Protein AF-0000000074491704 (afdb_homodimer)

Organism: Spizellomyces punctatus (strain DAOM BR117) (NCBI:txid645134)

Radius of gyration: 25.13 Å; Cα contacts (8 Å, |Δi|>4): 1339; chains: 2; bounding box: 65×68×72 Å

Foldseek 3Di:
DPPPDDCCVPVVVVCCQCPNDPVRNVVVVVVVCVVCVVVVVVVVVVVVVVVVCVVVVVVVVQLVLFDFDPAQQAAEEEEEPLAFFLNVVLQQCCCPPRVHVAYEYEECDDHDDPDPRYHYDYAQLLDLVRLQVVLVVCCVPPNAHQEYELDWAAFDALAAPVPDDPVVLSSRLSRLAVSVVSNCVSRVVVCQVVLGHEYEHEAALLLLPPEHSGVSNNVNSVNSVVVQVVVCVVCPPTLYAYEYEYEYAEPGPRQVFQDQPCCVLGPYDYSVVSSVVVVVCNRRRHHYYHYPDPNSVCSNVCVVDDVVVSVVVCVVRCRHVRSVRSNVPPVPVVD/DPPPDDCCNPVVVVCCQCPNDPVRNVVVVVVVCVVCVVVVVVVVVVVVVVVVCVVVVVVVVQLVLFDFDPAQQAAEEEEEVLAFFLNVVLQQCCCPPRVHVAYEYEECDDHDDPDPRYHYDYAQLLDLVRLQVVLVVCCVPPNAHQEYELDWAAFDALAAPVPDDPVVLSSRLSRLAVSVVSNCVSRVVVCQVVLGHEYEREAALLLLPPEHSRVSNSVNSVNSVVVQVVVCVVCPPTLYAYEYEYEYAEPTPRQVFQDQPCCVLGPYDYSVVSSVVVVVCNRRRHHYYHYPDPNSVCSNVCVVDDVVVSVVVCVVRCRHVRSVRSNVPPPPVVD

Solvent-accessible surface area (backbone atoms only — not comparable to full-atom values): 33057 Å² total; per-residue (Å²): 126,79,78,74,81,20,57,40,70,59,49,32,58,50,44,39,38,42,59,51,36,45,76,42,5,39,54,47,26,54,52,48,37,65,70,41,46,87,43,21,52,58,51,48,45,50,51,27,52,50,52,13,42,50,26,36,53,49,49,55,53,49,61,72,65,36,57,50,66,86,60,40,64,76,34,24,38,36,27,31,33,21,53,46,64,58,27,26,50,40,53,51,48,42,50,70,76,55,43,40,55,32,36,37,29,28,17,80,54,89,60,88,67,92,52,84,55,51,44,80,44,81,33,51,53,46,36,58,68,51,42,50,54,49,45,54,49,40,40,72,74,76,40,74,54,33,29,38,35,47,50,41,66,63,73,75,73,38,32,47,78,70,70,45,54,67,69,58,46,52,48,31,34,25,36,38,27,52,19,55,55,46,53,43,50,65,46,43,63,59,23,60,74,68,46,39,33,39,40,35,39,59,47,28,32,35,27,44,44,38,35,21,28,37,24,56,43,11,11,18,25,10,14,33,49,13,34,51,43,3,50,46,52,61,38,59,92,55,59,46,29,40,31,42,34,22,40,49,62,48,70,34,81,87,48,65,55,52,48,67,77,34,46,44,63,54,55,79,33,55,47,64,60,55,41,50,51,53,52,50,44,54,48,51,22,40,71,42,79,46,59,33,55,50,60,36,56,52,31,28,42,35,69,50,43,60,65,69,59,34,49,49,50,44,59,70,48,27,49,44,59,22,27,55,47,27,39,71,53,56,76,64,65,82,106,127,76,79,75,81,18,56,39,71,59,49,32,58,51,45,39,40,43,59,52,35,44,77,42,5,38,54,46,27,52,53,49,37,65,70,42,45,87,41,20,51,58,51,47,46,52,51,26,51,49,54,13,43,49,25,36,52,48,49,54,52,49,62,71,67,36,56,49,66,87,60,40,64,77,33,25,38,34,28,31,34,20,54,46,63,58,27,26,50,42,53,52,49,42,49,69,75,54,44,40,57,32,37,39,27,29,19,79,53,88,61,90,69,90,53,86,56,52,44,80,43,83,32,52,55,47,38,60,69,50,42,50,54,49,45,54,49,40,40,71,74,76,42,74,55,34,29,39,35,47,51,41,66,62,72,75,75,39,33,47,77,70,70,44,55,67,69,57,47,52,46,31,33,25,35,38,27,51,18,55,55,47,54,43,47,65,45,42,63,59,24,60,74,69,46,38,33,38,42,35,39,58,46,29,31,36,28,46,45,38,35,21,29,38,25,54,42,11,11,17,25,9,14,33,48,13,34,52,43,4,50,46,54,59,38,61,91,55,59,48,29,41,32,41,34,22,39,50,62,48,71,34,81,87,48,66,57,53,48,69,76,33,46,44,65,54,57,79,34,55,47,64,61,56,39,50,52,52,53,50,44,55,49,50,22,40,70,42,79,44,58,32,54,50,61,36,54,51,31,28,42,36,68,48,41,61,65,69,58,35,50,50,51,42,60,69,50,27,49,43,58,21,27,56,47,28,40,71,56,57,80,66,64,84,108

Structure (mmCIF, N/CA/C/O backbone):
data_AF-0000000074491704-model_v1
#
loop_
_entity.id
_entity.type
_entity.pdbx_description
1 polymer 'Short-chain dehydrogenase/reductase 3'
#
loop_
_atom_site.group_PDB
_atom_site.id
_atom_site.type_symbol
_atom_site.label_atom_id
_atom_site.label_alt_id
_atom_site.label_comp_id
_atom_site.label_asym_id
_atom_site.label_entity_id
_atom_site.label_seq_id
_atom_site.pdbx_PDB_ins_code
_atom_site.Cartn_x
_atom_site.Cartn_y
_atom_site.Cartn_z
_atom_site.occupancy
_atom_site.B_iso_or_equiv
_atom_site.auth_seq_id
_atom_site.auth_comp_id
_atom_site.auth_asym_id
_atom_site.auth_atom_id
_atom_site.pdbx_PDB_model_num
ATOM 1 N N . MET A 1 1 ? -33.156 -7.695 -18.5 1 32.22 1 MET A N 1
ATOM 2 C CA . MET A 1 1 ? -32.781 -6.324 -18.156 1 32.22 1 MET A CA 1
ATOM 3 C C . MET A 1 1 ? -31.484 -5.926 -18.844 1 32.22 1 MET A C 1
ATOM 5 O O . MET A 1 1 ? -30.547 -6.73 -18.922 1 32.22 1 MET A O 1
ATOM 9 N N . ALA A 1 2 ? -31.5 -5.02 -19.5 1 40.22 2 ALA A N 1
ATOM 10 C CA . ALA A 1 2 ? -30.391 -4.547 -20.312 1 40.22 2 ALA A CA 1
ATOM 11 C C . ALA A 1 2 ? -29.125 -4.395 -19.484 1 40.22 2 ALA A C 1
ATOM 13 O O . ALA A 1 2 ? -29.156 -3.848 -18.375 1 40.22 2 ALA A O 1
ATOM 14 N N . PRO A 1 3 ? -28.094 -5.234 -19.781 1 49.5 3 PRO A N 1
ATOM 15 C CA . PRO A 1 3 ? -26.906 -5.203 -18.922 1 49.5 3 PRO A CA 1
ATOM 16 C C . PRO A 1 3 ? -26.438 -3.785 -18.625 1 49.5 3 PRO A C 1
ATOM 18 O O . PRO A 1 3 ? -26.422 -2.938 -19.516 1 49.5 3 PRO A O 1
ATOM 21 N N . LEU A 1 4 ? -26.672 -3.23 -17.469 1 55.28 4 LEU A N 1
ATOM 22 C CA . LEU A 1 4 ? -26.297 -1.88 -17.062 1 55.28 4 LEU A CA 1
ATOM 23 C C . LEU A 1 4 ? -24.891 -1.548 -17.531 1 55.28 4 LEU A C 1
ATOM 25 O O . LEU A 1 4 ? -23.953 -2.336 -17.328 1 55.28 4 LEU A O 1
ATOM 29 N N . LEU A 1 5 ? -24.781 -0.625 -18.5 1 61.38 5 LEU A N 1
ATOM 30 C CA . LEU A 1 5 ? -23.516 -0.085 -18.969 1 61.38 5 LEU A CA 1
ATOM 31 C C . LEU A 1 5 ? -22.672 0.401 -17.812 1 61.38 5 LEU A C 1
ATOM 33 O O . LEU A 1 5 ? -23.109 1.243 -17.016 1 61.38 5 LEU A O 1
ATOM 37 N N . THR A 1 6 ? -21.734 -0.476 -17.438 1 71.88 6 THR A N 1
ATOM 38 C CA . THR A 1 6 ? -20.828 -0.12 -16.344 1 71.88 6 THR A CA 1
ATOM 39 C C . THR A 1 6 ? -19.5 0.395 -16.906 1 71.88 6 THR A C 1
ATOM 41 O O . THR A 1 6 ? -19.234 0.277 -18.109 1 71.88 6 THR A O 1
ATOM 44 N N . VAL A 1 7 ? -18.797 1.284 -16.234 1 73.94 7 VAL A N 1
ATOM 45 C CA . VAL A 1 7 ? -17.453 1.74 -16.594 1 73.94 7 VAL A CA 1
ATOM 46 C C . VAL A 1 7 ? -16.609 0.557 -17.078 1 73.94 7 VAL A C 1
ATOM 48 O O . VAL A 1 7 ? -15.859 0.676 -18.031 1 73.94 7 VAL A O 1
ATOM 51 N N . ASP A 1 8 ? -16.922 -0.578 -16.594 1 77.94 8 ASP A N 1
ATOM 52 C CA . ASP A 1 8 ? -16.141 -1.762 -16.938 1 77.94 8 ASP A CA 1
ATOM 53 C C . ASP A 1 8 ? -16.516 -2.279 -18.328 1 77.94 8 ASP A C 1
ATOM 55 O O . ASP A 1 8 ? -15.641 -2.717 -19.078 1 77.94 8 ASP A O 1
ATOM 59 N N . THR A 1 9 ? -17.766 -2.189 -18.578 1 78.81 9 THR A N 1
ATOM 60 C CA . THR A 1 9 ? -18.203 -2.742 -19.844 1 78.81 9 THR A CA 1
ATOM 61 C C . THR A 1 9 ? -17.812 -1.819 -21 1 78.81 9 THR A C 1
ATOM 63 O O . THR A 1 9 ? -17.656 -2.27 -22.141 1 78.81 9 THR A O 1
ATOM 66 N N . VAL A 1 10 ? -17.641 -0.542 -20.656 1 79.81 10 VAL A N 1
ATOM 67 C CA . VAL A 1 10 ? -17.328 0.408 -21.719 1 79.81 10 VAL A CA 1
ATOM 68 C C . VAL A 1 10 ? -15.812 0.606 -21.797 1 79.81 10 VAL A C 1
ATOM 70 O O . VAL A 1 10 ? -15.211 0.462 -22.859 1 79.81 10 VAL A O 1
ATOM 73 N N . LEU A 1 11 ? -15.18 0.803 -20.703 1 84.81 11 LEU A N 1
ATOM 74 C CA . LEU A 1 11 ? -13.766 1.183 -20.703 1 84.81 11 LEU A CA 1
ATOM 75 C C . LEU A 1 11 ? -12.875 -0.051 -20.672 1 84.81 11 LEU A C 1
ATOM 77 O O . LEU A 1 11 ? -11.742 -0.015 -21.156 1 84.81 11 LEU A O 1
ATOM 81 N N . GLY A 1 12 ? -13.391 -1.143 -20.172 1 85.12 12 GLY A N 1
ATOM 82 C CA . GLY A 1 12 ? -12.617 -2.369 -20.062 1 85.12 12 GLY A CA 1
ATOM 83 C C . GLY A 1 12 ? -12.109 -2.867 -21.406 1 85.12 12 GLY A C 1
ATOM 84 O O . GLY A 1 12 ? -10.898 -2.998 -21.609 1 85.12 12 GLY A O 1
ATOM 85 N N . PRO A 1 13 ? -13.047 -3.016 -22.297 1 87.31 13 PRO A N 1
ATOM 86 C CA . PRO A 1 13 ? -12.633 -3.496 -23.609 1 87.31 13 PRO A CA 1
ATOM 87 C C . PRO A 1 13 ? -11.711 -2.514 -24.328 1 87.31 13 PRO A C 1
ATOM 89 O O . PRO A 1 13 ? -10.766 -2.93 -25.016 1 87.31 13 PRO A O 1
ATOM 92 N N . ILE A 1 14 ? -11.961 -1.291 -24.172 1 89.56 14 ILE A N 1
ATOM 93 C CA . ILE A 1 14 ? -11.125 -0.273 -24.812 1 89.56 14 ILE A CA 1
ATOM 94 C C . ILE A 1 14 ? -9.711 -0.339 -24.234 1 89.56 14 ILE A C 1
ATOM 96 O O . ILE A 1 14 ? -8.734 -0.276 -24.984 1 89.56 14 ILE A O 1
ATOM 100 N N . TYR A 1 15 ? -9.641 -0.483 -22.984 1 89 15 TYR A N 1
ATOM 101 C CA . TYR A 1 15 ? -8.344 -0.579 -22.328 1 89 15 TYR A CA 1
ATOM 102 C C . TYR A 1 15 ? -7.555 -1.778 -22.844 1 89 15 TYR A C 1
ATOM 104 O O . TYR A 1 15 ? -6.363 -1.668 -23.125 1 89 15 TYR A O 1
ATOM 112 N N . LYS A 1 16 ? -8.203 -2.883 -22.984 1 89.94 16 LYS A N 1
ATOM 113 C CA . LYS A 1 16 ? -7.543 -4.098 -23.453 1 89.94 16 LYS A CA 1
ATOM 114 C C . LYS A 1 16 ? -7.031 -3.932 -24.875 1 89.94 16 LYS A C 1
ATOM 116 O O . LYS A 1 16 ? -5.891 -4.293 -25.188 1 89.94 16 LYS A O 1
ATOM 121 N N . VAL A 1 17 ? -7.855 -3.293 -25.672 1 93.06 17 VAL A N 1
ATOM 122 C CA . VAL A 1 17 ? -7.52 -3.115 -27.078 1 93.06 17 VAL A CA 1
ATOM 123 C C . VAL A 1 17 ? -6.398 -2.088 -27.219 1 93.06 17 VAL A C 1
ATOM 125 O O . VAL A 1 17 ? -5.477 -2.27 -28.016 1 93.06 17 VAL A O 1
ATOM 128 N N . ALA A 1 18 ? -6.422 -1.134 -26.406 1 93.69 18 ALA A N 1
ATOM 129 C CA . ALA A 1 18 ? -5.543 0.017 -26.594 1 93.69 18 ALA A CA 1
ATOM 130 C C . ALA A 1 18 ? -4.227 -0.178 -25.844 1 93.69 18 ALA A C 1
ATOM 132 O O . ALA A 1 18 ? -3.178 0.294 -26.281 1 93.69 18 ALA A O 1
ATOM 133 N N . PHE A 1 19 ? -4.227 -0.907 -24.703 1 92.25 19 PHE A N 1
ATOM 134 C CA . PHE A 1 19 ? -3.061 -0.798 -23.828 1 92.25 19 PHE A CA 1
ATOM 135 C C . PHE A 1 19 ? -2.539 -2.178 -23.453 1 92.25 19 PHE A C 1
ATOM 137 O O . PHE A 1 19 ? -1.455 -2.301 -22.875 1 92.25 19 PHE A O 1
ATOM 144 N N . VAL A 1 20 ? -3.307 -3.24 -23.766 1 89.12 20 VAL A N 1
ATOM 145 C CA . VAL A 1 20 ? -2.912 -4.551 -23.266 1 89.12 20 VAL A CA 1
ATOM 146 C C . VAL A 1 20 ? -2.58 -5.477 -24.438 1 89.12 20 VAL A C 1
ATOM 148 O O . VAL A 1 20 ? -1.512 -6.09 -24.469 1 89.12 20 VAL A O 1
ATOM 151 N N . ASN A 1 21 ? -3.471 -5.574 -25.422 1 93.62 21 ASN A N 1
ATOM 152 C CA . ASN A 1 21 ? -3.301 -6.488 -26.547 1 93.62 21 ASN A CA 1
ATOM 153 C C . ASN A 1 21 ? -2.154 -6.051 -27.453 1 93.62 21 ASN A C 1
ATOM 155 O O . ASN A 1 21 ? -2.213 -4.98 -28.062 1 93.62 21 ASN A O 1
ATOM 159 N N . PRO A 1 22 ? -1.188 -6.914 -27.547 1 94.56 22 PRO A N 1
ATOM 160 C CA . PRO A 1 22 ? -0.009 -6.508 -28.312 1 94.56 22 PRO A CA 1
ATOM 161 C C . PRO A 1 22 ? -0.289 -6.406 -29.812 1 94.56 22 PRO A C 1
ATOM 163 O O . PRO A 1 22 ? 0.459 -5.75 -30.531 1 94.56 22 PRO A O 1
ATOM 166 N N . TYR A 1 23 ? -1.337 -6.977 -30.266 1 95 23 TYR A N 1
ATOM 167 C CA . TYR A 1 23 ? -1.63 -7 -31.703 1 95 23 TYR A CA 1
ATOM 168 C C . TYR A 1 23 ? -2.559 -5.855 -32.094 1 95 23 TYR A C 1
ATOM 170 O O . TYR A 1 23 ? -2.447 -5.297 -33.188 1 95 23 TYR A O 1
ATOM 178 N N . THR A 1 24 ? -3.4 -5.48 -31.172 1 96.38 24 THR A N 1
ATOM 179 C CA . THR A 1 24 ? -4.379 -4.457 -31.531 1 96.38 24 THR A CA 1
ATOM 180 C C . THR A 1 24 ? -3.9 -3.078 -31.094 1 96.38 24 THR A C 1
ATOM 182 O O . THR A 1 24 ? -4.285 -2.066 -31.688 1 96.38 24 THR A O 1
ATOM 185 N N . ALA A 1 25 ? -3.098 -3.006 -30.062 1 96.12 25 ALA A N 1
ATOM 186 C CA . ALA A 1 25 ? -2.688 -1.716 -29.516 1 96.12 25 ALA A CA 1
ATOM 187 C C . ALA A 1 25 ? -1.984 -0.867 -30.578 1 96.12 25 ALA A C 1
ATOM 189 O O . ALA A 1 25 ? -2.344 0.293 -30.781 1 96.12 25 ALA A O 1
ATOM 190 N N . PRO A 1 26 ? -1.036 -1.455 -31.375 1 95.56 26 PRO A N 1
ATOM 191 C CA . PRO A 1 26 ? -0.39 -0.633 -32.406 1 95.56 26 PRO A CA 1
ATOM 192 C C . PRO A 1 26 ? -1.379 -0.089 -33.438 1 95.56 26 PRO A C 1
ATOM 194 O O . PRO A 1 26 ? -1.291 1.078 -33.812 1 95.56 26 PRO A O 1
ATOM 197 N N . VAL A 1 27 ? -2.307 -0.86 -33.781 1 96.94 27 VAL A N 1
ATOM 198 C CA . VAL A 1 27 ? -3.293 -0.445 -34.781 1 96.94 27 VAL A CA 1
ATOM 199 C C . VAL A 1 27 ? -4.195 0.639 -34.188 1 96.94 27 VAL A C 1
ATOM 201 O O . VAL A 1 27 ? -4.457 1.654 -34.844 1 96.94 27 VAL A O 1
ATOM 204 N N . PHE A 1 28 ? -4.613 0.406 -33 1 97.31 28 PHE A N 1
ATOM 205 C CA . PHE A 1 28 ? -5.484 1.359 -32.312 1 97.31 28 PHE A CA 1
ATOM 206 C C . PHE A 1 28 ? -4.828 2.734 -32.25 1 97.31 28 PHE A C 1
ATOM 208 O O . PHE A 1 28 ? -5.449 3.74 -32.594 1 97.31 28 PHE A O 1
ATOM 215 N N . TRP A 1 29 ? -3.635 2.783 -31.844 1 96.56 29 TRP A N 1
ATOM 216 C CA . TRP A 1 29 ? -2.969 4.059 -31.594 1 96.56 29 TRP A CA 1
ATOM 217 C C . TRP A 1 29 ? -2.578 4.73 -32.906 1 96.56 29 TRP A C 1
ATOM 219 O O . TRP A 1 29 ? -2.588 5.961 -33 1 96.56 29 TRP A O 1
ATOM 229 N N . VAL A 1 30 ? -2.275 3.992 -33.938 1 95.19 30 VAL A N 1
ATOM 230 C CA . VAL A 1 30 ? -2.02 4.57 -35.25 1 95.19 30 VAL A CA 1
ATOM 231 C C . VAL A 1 30 ? -3.297 5.211 -35.781 1 95.19 30 VAL A C 1
ATOM 233 O O . VAL A 1 30 ? -3.275 6.348 -36.281 1 95.19 30 VAL A O 1
ATOM 236 N N . VAL A 1 31 ? -4.383 4.5 -35.688 1 96.44 31 VAL A N 1
ATOM 237 C CA . VAL A 1 31 ? -5.66 5.016 -36.156 1 96.44 31 VAL A CA 1
ATOM 238 C C . VAL A 1 31 ? -6.051 6.258 -35.375 1 96.44 31 VAL A C 1
ATOM 240 O O . VAL A 1 31 ? -6.496 7.254 -35.938 1 96.44 31 VAL A O 1
ATOM 243 N N . LEU A 1 32 ? -5.855 6.152 -34.031 1 95.81 32 LEU A N 1
ATOM 244 C CA . LEU A 1 32 ? -6.176 7.297 -33.188 1 95.81 32 LEU A CA 1
ATOM 245 C C . LEU A 1 32 ? -5.344 8.516 -33.594 1 95.81 32 LEU A C 1
ATOM 247 O O . LEU A 1 32 ? -5.844 9.641 -33.594 1 95.81 32 LEU A O 1
ATOM 251 N N . SER A 1 33 ? -4.113 8.289 -33.938 1 94.81 33 SER A N 1
ATOM 252 C CA . SER A 1 33 ? -3.234 9.391 -34.344 1 94.81 33 SER A CA 1
ATOM 253 C C . SER A 1 33 ? -3.725 10.062 -35.625 1 94.81 33 SER A C 1
ATOM 255 O O . SER A 1 33 ? -3.676 11.289 -35.75 1 94.81 33 SER A O 1
ATOM 257 N N . ILE A 1 34 ? -4.191 9.344 -36.5 1 94.81 34 ILE A N 1
ATOM 258 C CA . ILE A 1 34 ? -4.676 9.875 -37.781 1 94.81 34 ILE A CA 1
ATOM 259 C C . ILE A 1 34 ? -5.938 10.703 -37.531 1 94.81 34 ILE A C 1
ATOM 261 O O . ILE A 1 34 ? -6.09 11.789 -38.094 1 94.81 34 ILE A O 1
ATOM 265 N N . ILE A 1 35 ? -6.723 10.211 -36.656 1 95.94 35 ILE A N 1
ATOM 266 C CA . ILE A 1 35 ? -7.996 10.867 -36.406 1 95.94 35 ILE A CA 1
ATOM 267 C C . ILE A 1 35 ? -7.742 12.172 -35.625 1 95.94 35 ILE A C 1
ATOM 269 O O . ILE A 1 35 ? -8.414 13.18 -35.875 1 95.94 35 ILE A O 1
ATOM 273 N N . LEU A 1 36 ? -6.762 12.148 -34.75 1 95.25 36 LEU A N 1
ATOM 274 C CA . LEU A 1 36 ? -6.594 13.258 -33.812 1 95.25 36 LEU A CA 1
ATOM 275 C C . LEU A 1 36 ? -5.617 14.289 -34.344 1 95.25 36 LEU A C 1
ATOM 277 O O . LEU A 1 36 ? -5.527 15.406 -33.844 1 95.25 36 LEU A O 1
ATOM 281 N N . VAL A 1 37 ? -4.957 13.992 -35.438 1 92.81 37 VAL A N 1
ATOM 282 C CA . VAL A 1 37 ? -3.889 14.828 -35.938 1 92.81 37 VAL A CA 1
ATOM 283 C C . VAL A 1 37 ? -4.441 16.219 -36.281 1 92.81 37 VAL A C 1
ATOM 285 O O . VAL A 1 37 ? -3.812 17.234 -35.969 1 92.81 37 VAL A O 1
ATOM 288 N N . PRO A 1 38 ? -5.625 16.344 -36.844 1 94.06 38 PRO A N 1
ATOM 289 C CA . PRO A 1 38 ? -6.137 17.672 -37.125 1 94.06 38 PRO A CA 1
ATOM 290 C C . PRO A 1 38 ? -6.406 18.484 -35.844 1 94.06 38 PRO A C 1
ATOM 292 O O . PRO A 1 38 ? -6.516 19.719 -35.906 1 94.06 38 PRO A O 1
ATOM 295 N N . TYR A 1 39 ? -6.488 17.812 -34.844 1 95.88 39 TYR A N 1
ATOM 296 C CA . TYR A 1 39 ? -6.824 18.484 -33.594 1 95.88 39 TYR A CA 1
ATOM 297 C C . TYR A 1 39 ? -5.613 18.531 -32.656 1 95.88 39 TYR A C 1
ATOM 299 O O . TYR A 1 39 ? -5.75 18.797 -31.453 1 95.88 39 TYR A O 1
ATOM 307 N N . ALA A 1 40 ? -4.457 18.297 -33.156 1 95.69 40 ALA A N 1
ATOM 308 C CA . ALA A 1 40 ? -3.252 18.172 -32.344 1 95.69 40 ALA A CA 1
ATOM 309 C C . ALA A 1 40 ? -2.996 19.438 -31.516 1 95.69 40 ALA A C 1
ATOM 311 O O . ALA A 1 40 ? -2.664 19.359 -30.328 1 95.69 40 ALA A O 1
ATOM 312 N N . GLN A 1 41 ? -3.17 20.578 -32.094 1 95.19 41 GLN A N 1
ATOM 313 C CA . GLN A 1 41 ? -2.906 21.844 -31.422 1 95.19 41 GLN A CA 1
ATOM 314 C C . GLN A 1 41 ? -3.922 22.094 -30.312 1 95.19 41 GLN A C 1
ATOM 316 O O . GLN A 1 41 ? -3.557 22.484 -29.203 1 95.19 41 GLN A O 1
ATOM 321 N N . ILE A 1 42 ? -5.121 21.766 -30.625 1 95 42 ILE A N 1
ATOM 322 C CA . ILE A 1 42 ? -6.176 21.969 -29.625 1 95 42 ILE A CA 1
ATOM 323 C C . ILE A 1 42 ? -5.965 21.016 -28.453 1 95 42 ILE A C 1
ATOM 325 O O . ILE A 1 42 ? -6.176 21.391 -27.297 1 95 42 ILE A O 1
ATOM 329 N N . ILE A 1 43 ? -5.605 19.828 -28.766 1 95.19 43 ILE A N 1
ATOM 330 C CA . ILE A 1 43 ? -5.355 18.844 -27.734 1 95.19 43 ILE A CA 1
ATOM 331 C C . ILE A 1 43 ? -4.207 19.312 -26.844 1 95.19 43 ILE A C 1
ATOM 333 O O . ILE A 1 43 ? -4.297 19.234 -25.609 1 95.19 43 ILE A O 1
ATOM 337 N N . LEU A 1 44 ? -3.221 19.812 -27.391 1 94.94 44 LEU A N 1
ATOM 338 C CA . LEU A 1 44 ? -2.064 20.297 -26.641 1 94.94 44 LEU A CA 1
ATOM 339 C C . LEU A 1 44 ? -2.441 21.484 -25.766 1 94.94 44 LEU A C 1
ATOM 341 O O . LEU A 1 44 ? -2.102 21.516 -24.578 1 94.94 44 LEU A O 1
ATOM 345 N N . TRP A 1 45 ? -3.23 22.406 -26.344 1 95 45 TRP A N 1
ATOM 346 C CA . TRP A 1 45 ? -3.646 23.594 -25.594 1 95 45 TRP A CA 1
ATOM 347 C C . TRP A 1 45 ? -4.539 23.203 -24.422 1 95 45 TRP A C 1
ATOM 349 O O . TRP A 1 45 ? -4.359 23.703 -23.312 1 95 45 TRP A O 1
ATOM 359 N N . SER A 1 46 ? -5.41 22.344 -24.734 1 94.88 46 SER A N 1
ATOM 360 C CA . SER A 1 46 ? -6.34 21.922 -23.688 1 94.88 46 SER A CA 1
ATOM 361 C C . SER A 1 46 ? -5.617 21.188 -22.562 1 94.88 46 SER A C 1
ATOM 363 O O . SER A 1 46 ? -5.914 21.406 -21.391 1 94.88 46 SER A O 1
ATOM 365 N N . THR A 1 47 ? -4.723 20.344 -22.953 1 94.88 47 THR A N 1
ATOM 366 C CA . THR A 1 47 ? -3.949 19.609 -21.953 1 94.88 47 THR A CA 1
ATOM 367 C C . THR A 1 47 ? -3.145 20.578 -21.078 1 94.88 47 THR A C 1
ATOM 369 O O . THR A 1 47 ? -3.143 20.453 -19.859 1 94.88 47 THR A O 1
ATOM 372 N N . CYS A 1 48 ? -2.551 21.516 -21.656 1 95.44 48 CYS A N 1
ATOM 373 C CA . CYS A 1 48 ? -1.738 22.484 -20.922 1 95.44 48 CYS A CA 1
ATOM 374 C C . CYS A 1 48 ? -2.605 23.344 -20.016 1 95.44 48 CYS A C 1
ATOM 376 O O . CYS A 1 48 ? -2.219 23.641 -18.875 1 95.44 48 CYS A O 1
ATOM 378 N N . ILE A 1 49 ? -3.762 23.75 -20.531 1 94.69 49 ILE A N 1
ATOM 379 C CA . ILE A 1 49 ? -4.68 24.562 -19.719 1 94.69 49 ILE A CA 1
ATOM 380 C C . ILE A 1 49 ? -5.117 23.766 -18.5 1 94.69 49 ILE A C 1
ATOM 382 O O . ILE A 1 49 ? -5.148 24.297 -17.391 1 94.69 49 ILE A O 1
ATOM 386 N N . ILE A 1 50 ? -5.352 22.516 -18.688 1 94.81 50 ILE A N 1
ATOM 387 C CA . ILE A 1 50 ? -5.805 21.656 -17.594 1 94.81 50 ILE A CA 1
ATOM 388 C C . ILE A 1 50 ? -4.695 21.516 -16.562 1 94.81 50 ILE A C 1
ATOM 390 O O . ILE A 1 50 ? -4.922 21.734 -15.367 1 94.81 50 ILE A O 1
ATOM 394 N N . PHE A 1 51 ? -3.52 21.25 -16.953 1 95.06 51 PHE A N 1
ATOM 395 C CA . PHE A 1 51 ? -2.402 21.062 -16.031 1 95.06 51 PHE A CA 1
ATOM 396 C C . PHE A 1 51 ? -2.041 22.359 -15.336 1 95.06 51 PHE A C 1
ATOM 398 O O . PHE A 1 51 ? -1.613 22.359 -14.18 1 95.06 51 PHE A O 1
ATOM 405 N N . GLY A 1 52 ? -2.234 23.469 -16.016 1 94.94 52 GLY A N 1
ATOM 406 C CA . GLY A 1 52 ? -1.974 24.766 -15.414 1 94.94 52 GLY A CA 1
ATOM 407 C C . GLY A 1 52 ? -3.027 25.172 -14.406 1 94.94 52 GLY A C 1
ATOM 408 O O . GLY A 1 52 ? -2.727 25.875 -13.438 1 94.94 52 GLY A O 1
ATOM 409 N N . ALA A 1 53 ? -4.242 24.703 -14.609 1 95.56 53 ALA A N 1
ATOM 410 C CA . ALA A 1 53 ? -5.359 25.141 -13.781 1 95.56 53 ALA A CA 1
ATOM 411 C C . ALA A 1 53 ? -5.469 24.297 -12.516 1 95.56 53 ALA A C 1
ATOM 413 O O . ALA A 1 53 ? -5.906 24.781 -11.469 1 95.56 53 ALA A O 1
ATOM 414 N N . ILE A 1 54 ? -5.062 23.031 -12.555 1 94.94 54 ILE A N 1
ATOM 415 C CA . ILE A 1 54 ? -5.289 22.062 -11.477 1 94.94 54 ILE A CA 1
ATOM 416 C C . ILE A 1 54 ? -4.637 22.562 -10.195 1 94.94 54 ILE A C 1
ATOM 418 O O . ILE A 1 54 ? -5.289 22.641 -9.148 1 94.94 54 ILE A O 1
ATOM 422 N N . PRO A 1 55 ? -3.379 23 -10.203 1 94.44 55 PRO A N 1
ATOM 423 C CA . PRO A 1 55 ? -2.771 23.469 -8.953 1 94.44 55 PRO A CA 1
ATOM 424 C C . PRO A 1 55 ? -3.482 24.688 -8.375 1 94.44 55 PRO A C 1
ATOM 426 O O . PRO A 1 55 ? -3.611 24.812 -7.152 1 94.44 55 PRO A O 1
ATOM 429 N N . ALA A 1 56 ? -3.965 25.578 -9.25 1 94.12 56 ALA A N 1
ATOM 430 C CA . ALA A 1 56 ? -4.672 26.766 -8.797 1 94.12 56 ALA A CA 1
ATOM 431 C C . ALA A 1 56 ? -6.004 26.406 -8.148 1 94.12 56 ALA A C 1
ATOM 433 O O . ALA A 1 56 ? -6.352 26.938 -7.09 1 94.12 56 ALA A O 1
ATOM 434 N N . ILE A 1 57 ? -6.676 25.531 -8.766 1 94.56 57 ILE A N 1
ATOM 435 C CA . ILE A 1 57 ? -7.969 25.094 -8.258 1 94.56 57 ILE A CA 1
ATOM 436 C C . ILE A 1 57 ? -7.777 24.375 -6.918 1 94.56 57 ILE A C 1
ATOM 438 O O . ILE A 1 57 ? -8.516 24.625 -5.965 1 94.56 57 ILE A O 1
ATOM 442 N N . LEU A 1 58 ? -6.777 23.5 -6.844 1 94.19 58 LEU A N 1
ATOM 443 C CA . LEU A 1 58 ? -6.484 22.781 -5.613 1 94.19 58 LEU A CA 1
ATOM 444 C C . LEU A 1 58 ? -6.109 23.734 -4.492 1 94.19 58 LEU A C 1
ATOM 446 O O . LEU A 1 58 ? -6.496 23.531 -3.338 1 94.19 58 LEU A O 1
ATOM 450 N N . HIS A 1 59 ? -5.355 24.766 -4.852 1 93.12 59 HIS A N 1
ATOM 451 C CA . HIS A 1 59 ? -4.949 25.75 -3.869 1 93.12 59 HIS A CA 1
ATOM 452 C C . HIS A 1 59 ? -6.16 26.438 -3.236 1 93.12 59 HIS A C 1
ATOM 454 O O . HIS A 1 59 ? -6.223 26.594 -2.014 1 93.12 59 HIS A O 1
ATOM 460 N N . ILE A 1 60 ? -7.105 26.797 -4.043 1 93.06 60 ILE A N 1
ATOM 461 C CA . ILE A 1 60 ? -8.32 27.438 -3.564 1 93.06 60 ILE A CA 1
ATOM 462 C C . ILE A 1 60 ? -9.094 26.469 -2.662 1 93.06 60 ILE A C 1
ATOM 464 O O . ILE A 1 60 ? -9.508 26.844 -1.562 1 93.06 60 ILE A O 1
ATOM 468 N N . TYR A 1 61 ? -9.188 25.25 -3.1 1 92 61 TYR A N 1
ATOM 469 C CA . TYR A 1 61 ? -9.914 24.25 -2.336 1 92 61 TYR A CA 1
ATOM 470 C C . TYR A 1 61 ? -9.227 23.969 -1.001 1 92 61 TYR A C 1
ATOM 472 O O . TYR A 1 61 ? -9.883 23.906 0.04 1 92 61 TYR A O 1
ATOM 480 N N . ARG A 1 62 ? -7.965 23.797 -0.965 1 92.25 62 ARG A N 1
ATOM 481 C CA . ARG A 1 62 ? -7.172 23.484 0.218 1 92.25 62 ARG A CA 1
ATOM 482 C C . ARG A 1 62 ? -7.242 24.609 1.242 1 92.25 62 ARG A C 1
ATOM 484 O O . ARG A 1 62 ? -7.34 24.359 2.445 1 92.25 62 ARG A O 1
ATOM 491 N N . ASN A 1 63 ? -7.203 25.828 0.747 1 90.25 63 ASN A N 1
ATOM 492 C CA . ASN A 1 63 ? -7.266 26.984 1.647 1 90.25 63 ASN A CA 1
ATOM 493 C C . ASN A 1 63 ? -8.633 27.094 2.312 1 90.25 63 ASN A C 1
ATOM 495 O O . ASN A 1 63 ? -8.734 27.484 3.479 1 90.25 63 ASN A O 1
ATOM 499 N N . ARG A 1 64 ? -9.609 26.719 1.589 1 90.19 64 ARG A N 1
ATOM 500 C CA . ARG A 1 64 ? -10.969 26.781 2.121 1 90.19 64 ARG A CA 1
ATOM 501 C C . ARG A 1 64 ? -11.172 25.75 3.223 1 90.19 64 ARG A C 1
ATOM 503 O O . ARG A 1 64 ? -11.922 25.984 4.168 1 90.19 64 ARG A O 1
ATOM 510 N N . ASN A 1 65 ? -10.453 24.641 3.164 1 89.69 65 ASN A N 1
ATOM 511 C CA . ASN A 1 65 ? -10.672 23.531 4.094 1 89.69 65 ASN A CA 1
ATOM 512 C C . ASN A 1 65 ? -9.578 23.484 5.16 1 89.69 65 ASN A C 1
ATOM 514 O O . ASN A 1 65 ? -9.617 22.625 6.043 1 89.69 65 ASN A O 1
ATOM 518 N N . ALA A 1 66 ? -8.648 24.391 5.102 1 92.25 66 ALA A N 1
ATOM 519 C CA . ALA A 1 66 ? -7.527 24.422 6.039 1 92.25 66 ALA A CA 1
ATOM 520 C C . ALA A 1 66 ? -7.996 24.797 7.441 1 92.25 66 ALA A C 1
ATOM 522 O O . ALA A 1 66 ? -8.945 25.562 7.594 1 92.25 66 ALA A O 1
ATOM 523 N N . ARG A 1 67 ? -7.387 24.188 8.43 1 92.38 67 ARG A N 1
ATOM 524 C CA . ARG A 1 67 ? -7.574 24.516 9.844 1 92.38 67 ARG A 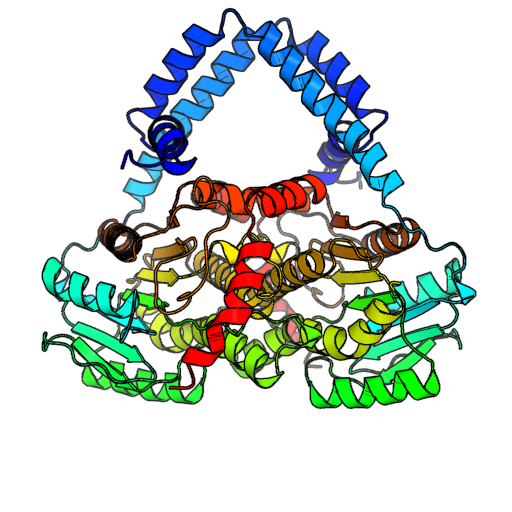CA 1
ATOM 525 C C . ARG A 1 67 ? -6.234 24.766 10.523 1 92.38 67 ARG A C 1
ATOM 527 O O . ARG A 1 67 ? -5.785 23.953 11.344 1 92.38 67 ARG A O 1
ATOM 534 N N . PRO A 1 68 ? -5.633 25.875 10.172 1 93.19 68 PRO A N 1
ATOM 535 C CA . PRO A 1 68 ? -4.32 26.172 10.742 1 93.19 68 PRO A CA 1
ATOM 536 C C . PRO A 1 68 ? -4.355 26.328 12.258 1 93.19 68 PRO A C 1
ATOM 538 O O . PRO A 1 68 ? -5.387 26.703 12.82 1 93.19 68 PRO A O 1
ATOM 541 N N . ILE A 1 69 ? -3.271 26.016 12.891 1 92.88 69 ILE A N 1
ATOM 542 C CA . ILE A 1 69 ? -3.143 26.234 14.328 1 92.88 69 ILE A CA 1
ATOM 543 C C . ILE A 1 69 ? -2.818 27.688 14.609 1 92.88 69 ILE A C 1
ATOM 545 O O . ILE A 1 69 ? -1.739 28.172 14.258 1 92.88 69 ILE A O 1
ATOM 549 N N . ASN A 1 70 ? -3.744 28.391 15.18 1 88.88 70 ASN A N 1
ATOM 550 C CA . ASN A 1 70 ? -3.566 29.812 15.453 1 88.88 70 ASN A CA 1
ATOM 551 C C . ASN A 1 70 ? -2.908 30.047 16.812 1 88.88 70 ASN A C 1
ATOM 553 O O . ASN A 1 70 ? -2.195 31.031 17 1 88.88 70 ASN A O 1
ATOM 557 N N . ASP A 1 71 ? -3.193 29.156 17.75 1 94.5 71 ASP A N 1
ATOM 558 C CA . ASP A 1 71 ? -2.639 29.266 19.094 1 94.5 71 ASP A CA 1
ATOM 559 C C . ASP A 1 71 ? -2.078 27.922 19.562 1 94.5 71 ASP A C 1
ATOM 561 O O . ASP A 1 71 ? -2.83 27.047 20 1 94.5 71 ASP A O 1
ATOM 565 N N . TRP A 1 72 ? -0.82 27.812 19.578 1 96.12 72 TRP A N 1
ATOM 566 C CA . TRP A 1 72 ? -0.124 26.578 19.938 1 96.12 72 TRP A CA 1
ATOM 567 C C . TRP A 1 72 ? -0.151 26.359 21.438 1 96.12 72 TRP A C 1
ATOM 569 O O . TRP A 1 72 ? 0.107 25.25 21.922 1 96.12 72 TRP A O 1
ATOM 579 N N . SER A 1 73 ? -0.459 27.422 22.188 1 95.44 73 SER A N 1
ATOM 580 C CA . SER A 1 73 ? -0.417 27.328 23.641 1 95.44 73 SER A CA 1
ATOM 581 C C . SER A 1 73 ? -1.545 26.453 24.172 1 95.44 73 SER A C 1
ATOM 583 O O . SER A 1 73 ? -1.545 26.078 25.359 1 95.44 73 SER A O 1
ATOM 585 N N . ASN A 1 74 ? -2.455 26.031 23.312 1 95.31 74 ASN A N 1
ATOM 586 C CA . ASN A 1 74 ? -3.539 25.141 23.703 1 95.31 74 ASN A CA 1
ATOM 587 C C . ASN A 1 74 ? -3.328 23.734 23.172 1 95.31 74 ASN A C 1
ATOM 589 O O . ASN A 1 74 ? -4.109 22.828 23.469 1 95.31 74 ASN A O 1
ATOM 593 N N . GLU A 1 75 ? -2.268 23.562 22.422 1 97.56 75 GLU A N 1
ATOM 594 C CA . GLU A 1 75 ? -2.062 22.281 21.734 1 97.56 75 GLU A CA 1
ATOM 595 C C . GLU A 1 75 ? -1.146 21.359 22.531 1 97.56 75 GLU A C 1
ATOM 597 O O . GLU A 1 75 ? -0.156 21.812 23.109 1 97.56 75 GLU A O 1
ATOM 602 N N . ILE A 1 76 ? -1.514 20.156 22.688 1 98.19 76 ILE A N 1
ATOM 603 C CA . ILE A 1 76 ? -0.677 19.109 23.25 1 98.19 76 ILE A CA 1
ATOM 604 C C . ILE A 1 76 ? -0.232 18.141 22.156 1 98.19 76 ILE A C 1
ATOM 606 O O . ILE A 1 76 ? -1.064 17.531 21.484 1 98.19 76 ILE A O 1
ATOM 610 N N . VAL A 1 77 ? 1.099 18 21.984 1 98.62 77 VAL A N 1
ATOM 611 C CA . VAL A 1 77 ? 1.669 17.203 20.906 1 98.62 77 VAL A CA 1
ATOM 612 C C . VAL A 1 77 ? 2.182 15.875 21.453 1 98.62 77 VAL A C 1
ATOM 614 O O . VAL A 1 77 ? 2.99 15.859 22.391 1 98.62 77 VAL A O 1
ATOM 617 N N . LEU A 1 78 ? 1.643 14.82 20.953 1 98.75 78 LEU A N 1
ATOM 618 C CA . LEU A 1 78 ? 2.133 13.484 21.281 1 98.75 78 LEU A CA 1
ATOM 619 C C . LEU A 1 78 ? 3.01 12.938 20.156 1 98.75 78 LEU A C 1
ATOM 621 O O . LEU A 1 78 ? 2.604 12.938 18.984 1 98.75 78 LEU A O 1
ATOM 625 N N . ILE A 1 79 ? 4.238 12.531 20.438 1 98.62 79 ILE A N 1
ATOM 626 C CA . ILE A 1 79 ? 5.164 11.977 19.469 1 98.62 79 ILE A CA 1
ATOM 627 C C . ILE A 1 79 ? 5.582 10.57 19.875 1 98.62 79 ILE A C 1
ATOM 629 O O . ILE A 1 79 ? 6.211 10.391 20.922 1 98.62 79 ILE A O 1
ATOM 633 N N . THR A 1 80 ? 5.223 9.586 19.109 1 98.5 80 THR A N 1
ATOM 634 C CA . THR A 1 80 ? 5.762 8.25 19.344 1 98.5 80 THR A CA 1
ATOM 635 C C . THR A 1 80 ? 7.16 8.117 18.75 1 98.5 80 THR A C 1
ATOM 637 O O . THR A 1 80 ? 7.445 8.688 17.703 1 98.5 80 THR A O 1
ATOM 640 N N . GLY A 1 81 ? 8.016 7.34 19.406 1 96.31 81 GLY A N 1
ATOM 641 C CA . GLY A 1 81 ? 9.398 7.285 18.969 1 96.31 81 GLY A CA 1
ATOM 642 C C . GLY A 1 81 ? 10.086 8.633 19 1 96.31 81 GLY A C 1
ATOM 643 O O . GLY A 1 81 ? 10.781 9 18.047 1 96.31 81 GLY A O 1
ATOM 644 N N . GLY A 1 82 ? 9.859 9.383 20.047 1 95.12 82 GLY A N 1
ATOM 645 C CA . GLY A 1 82 ? 10.289 10.773 20.078 1 95.12 82 GLY A CA 1
ATOM 646 C C . GLY A 1 82 ? 11.633 10.969 20.75 1 95.12 82 GLY A C 1
ATOM 647 O O . GLY A 1 82 ? 12.078 12.102 20.922 1 95.12 82 GLY A O 1
ATOM 648 N N . SER A 1 83 ? 12.312 9.867 21.094 1 93.38 83 SER A N 1
ATOM 649 C CA . SER A 1 83 ? 13.531 10.008 21.891 1 93.38 83 SER A CA 1
ATOM 650 C C . SER A 1 83 ? 14.766 10.031 20.984 1 93.38 83 SER A C 1
ATOM 652 O O . SER A 1 83 ? 15.867 10.336 21.453 1 93.38 83 SER A O 1
ATOM 654 N N . HIS A 1 84 ? 14.648 9.727 19.719 1 88.25 84 HIS A N 1
ATOM 655 C CA . HIS A 1 84 ? 15.805 9.703 18.828 1 88.25 84 HIS A CA 1
ATOM 656 C C . HIS A 1 84 ? 15.414 10.086 17.406 1 88.25 84 HIS A C 1
ATOM 658 O O . HIS A 1 84 ? 14.227 10.141 17.078 1 88.25 84 HIS A O 1
ATOM 664 N N . GLY A 1 85 ? 16.375 10.453 16.641 1 89.38 85 GLY A N 1
ATOM 665 C CA . GLY A 1 85 ? 16.203 10.656 15.203 1 89.38 85 GLY A CA 1
ATOM 666 C C . GLY A 1 85 ? 15.203 11.75 14.883 1 89.38 85 GLY A C 1
ATOM 667 O O . GLY A 1 85 ? 15.305 12.859 15.414 1 89.38 85 GLY A O 1
ATOM 668 N N . LEU A 1 86 ? 14.32 11.422 13.977 1 92.62 86 LEU A N 1
ATOM 669 C CA . LEU A 1 86 ? 13.312 12.375 13.5 1 92.62 86 LEU A CA 1
ATOM 670 C C . LEU A 1 86 ? 12.391 12.797 14.641 1 92.62 86 LEU A C 1
ATOM 672 O O . LEU A 1 86 ? 12.062 13.977 14.766 1 92.62 86 LEU A O 1
ATOM 676 N N . GLY A 1 87 ? 12.047 11.844 15.523 1 95.25 87 GLY A N 1
ATOM 677 C CA . GLY A 1 87 ? 11.148 12.141 16.625 1 95.25 87 GLY A CA 1
ATOM 678 C C . GLY A 1 87 ? 11.727 13.148 17.609 1 95.25 87 GLY A C 1
ATOM 679 O O . GLY A 1 87 ? 11.031 14.078 18.031 1 95.25 87 GLY A O 1
ATOM 680 N N . LYS A 1 88 ? 12.961 12.938 17.906 1 94.38 88 LYS A N 1
ATOM 681 C CA . LYS A 1 88 ? 13.617 13.859 18.828 1 94.38 88 LYS A CA 1
ATOM 682 C C . LYS A 1 88 ? 13.727 15.25 18.234 1 94.38 88 LYS A C 1
ATOM 684 O O . LYS A 1 88 ? 13.469 16.25 18.906 1 94.38 88 LYS A O 1
ATOM 689 N N . GLN A 1 89 ? 14.102 15.297 17 1 94.19 89 GLN A N 1
ATOM 690 C CA . GLN A 1 89 ? 14.227 16.578 16.312 1 94.19 89 GLN A CA 1
ATOM 691 C C . GLN A 1 89 ? 12.883 17.297 16.234 1 94.19 89 GLN A C 1
ATOM 693 O O . GLN A 1 89 ? 12.812 18.516 16.391 1 94.19 89 GLN A O 1
ATOM 698 N N . LEU A 1 90 ? 11.805 16.562 16 1 96.44 90 LEU A N 1
ATOM 699 C CA . LEU A 1 90 ? 10.469 17.141 15.961 1 96.44 90 LEU A CA 1
ATOM 700 C C . LEU A 1 90 ? 10.086 17.719 17.312 1 96.44 90 LEU A C 1
ATOM 702 O O . LEU A 1 90 ? 9.57 18.844 17.391 1 96.44 90 LEU A O 1
ATOM 706 N N . ALA A 1 91 ? 10.367 16.953 18.344 1 96.69 91 ALA A N 1
ATOM 707 C CA . ALA A 1 91 ? 10.047 17.406 19.703 1 96.69 91 ALA A CA 1
ATOM 708 C C . ALA A 1 91 ? 10.766 18.719 20.016 1 96.69 91 ALA A C 1
ATOM 710 O O . ALA A 1 91 ? 10.141 19.688 20.469 1 96.69 91 ALA A O 1
ATOM 711 N N . GLU A 1 92 ? 12.008 18.766 19.703 1 95.44 92 GLU A N 1
ATOM 712 C CA . GLU A 1 92 ? 12.828 19.938 20.031 1 95.44 92 GLU A CA 1
ATOM 713 C C . GLU A 1 92 ? 12.453 21.141 19.156 1 95.44 92 GLU A C 1
ATOM 715 O O . GLU A 1 92 ? 12.383 22.266 19.656 1 95.44 92 GLU A O 1
ATOM 720 N N . THR A 1 93 ? 12.242 20.844 17.891 1 95.81 93 THR A N 1
ATOM 721 C CA . THR A 1 93 ? 11.883 21.922 16.969 1 95.81 93 THR A CA 1
ATOM 722 C C . THR A 1 93 ? 10.539 22.531 17.344 1 95.81 93 THR A C 1
ATOM 724 O O . THR A 1 93 ? 10.398 23.766 17.359 1 95.81 93 THR A O 1
ATOM 727 N N . LEU A 1 94 ? 9.57 21.734 17.703 1 96.56 94 LEU A N 1
ATOM 728 C CA . LEU A 1 94 ? 8.25 22.234 18.062 1 96.56 94 LEU A CA 1
ATOM 729 C C . LEU A 1 94 ? 8.305 22.984 19.391 1 96.56 94 LEU A C 1
ATOM 731 O O . LEU A 1 94 ? 7.629 24 19.562 1 96.56 94 LEU A O 1
ATOM 735 N N . ALA A 1 95 ? 9.102 22.484 20.312 1 95.88 95 ALA A N 1
ATOM 736 C CA . ALA A 1 95 ? 9.258 23.156 21.594 1 95.88 95 ALA A CA 1
ATOM 737 C C . ALA A 1 95 ? 9.844 24.547 21.422 1 95.88 95 ALA A C 1
ATOM 739 O O . ALA A 1 95 ? 9.359 25.516 22.016 1 95.88 95 ALA A O 1
ATOM 740 N N . TYR A 1 96 ? 10.812 24.609 20.547 1 93.88 96 TYR A N 1
ATOM 741 C CA . TYR A 1 96 ? 11.547 25.844 20.344 1 93.88 96 TYR A CA 1
ATOM 742 C C . TYR A 1 96 ? 10.742 26.828 19.5 1 93.88 96 TYR A C 1
ATOM 744 O O . TYR A 1 96 ? 10.586 28 19.859 1 93.88 96 TYR A O 1
ATOM 752 N N . LYS A 1 97 ? 10.18 26.375 18.438 1 93.62 97 LYS A N 1
ATOM 753 C CA . LYS A 1 97 ? 9.578 27.25 17.422 1 93.62 97 LYS A CA 1
ATOM 754 C C . LYS A 1 97 ? 8.156 27.641 17.812 1 93.62 97 LYS A C 1
ATOM 756 O O . LYS A 1 97 ? 7.707 28.75 17.531 1 93.62 97 LYS A O 1
ATOM 761 N N . HIS A 1 98 ? 7.406 26.703 18.422 1 94.5 98 HIS A N 1
ATOM 762 C CA . HIS A 1 98 ? 5.977 26.938 18.562 1 94.5 98 HIS A CA 1
ATOM 763 C C . HIS A 1 98 ? 5.559 26.906 20.031 1 94.5 98 HIS A C 1
ATOM 765 O O . HIS A 1 98 ? 4.496 27.406 20.391 1 94.5 98 HIS A O 1
ATOM 771 N N . ALA A 1 99 ? 6.383 26.328 20.875 1 93.19 99 ALA A N 1
ATOM 772 C CA . ALA A 1 99 ? 6.137 26.281 22.312 1 93.19 99 ALA A CA 1
ATOM 773 C C . ALA A 1 99 ? 4.695 25.875 22.609 1 93.19 99 ALA A C 1
ATOM 775 O O . ALA A 1 99 ? 3.969 26.609 23.281 1 93.19 99 ALA A O 1
ATOM 776 N N . PRO A 1 100 ? 4.32 24.656 22.125 1 96.44 100 PRO A N 1
ATOM 777 C CA . PRO A 1 100 ? 2.969 24.219 22.469 1 96.44 100 PRO A CA 1
ATOM 778 C C . PRO A 1 100 ? 2.768 24.047 23.984 1 96.44 100 PRO A C 1
ATOM 780 O O . PRO A 1 100 ? 3.721 24.188 24.75 1 96.44 100 PRO A O 1
ATOM 783 N N . LYS A 1 101 ? 1.482 23.891 24.391 1 95.56 101 LYS A N 1
ATOM 784 C CA . LYS A 1 101 ? 1.174 23.688 25.812 1 95.56 101 LYS A CA 1
ATOM 785 C C . LYS A 1 101 ? 2.047 22.594 26.422 1 95.56 101 LYS A C 1
ATOM 787 O O . LYS A 1 101 ? 2.553 22.734 27.531 1 95.56 101 LYS A O 1
ATOM 792 N N . LYS A 1 102 ? 2.184 21.5 25.703 1 96.81 102 LYS A N 1
ATOM 793 C CA . LYS A 1 102 ? 2.973 20.359 26.156 1 96.81 102 LYS A CA 1
ATOM 794 C C . LYS A 1 102 ? 3.406 19.484 24.984 1 96.81 102 LYS A C 1
ATOM 796 O O . LYS A 1 102 ? 2.699 19.391 23.984 1 96.81 102 LYS A O 1
ATOM 801 N N . ILE A 1 103 ? 4.566 18.922 25.094 1 98 103 ILE A N 1
ATOM 802 C CA . ILE A 1 103 ? 5.02 17.859 24.203 1 98 103 ILE A CA 1
ATOM 803 C C . ILE A 1 103 ? 5.227 16.578 24.984 1 98 103 ILE A C 1
ATOM 805 O O . ILE A 1 103 ? 5.93 16.562 26 1 98 103 ILE A O 1
ATOM 809 N N . VAL A 1 104 ? 4.562 15.57 24.594 1 97.88 104 VAL A N 1
ATOM 810 C CA . VAL A 1 104 ? 4.645 14.258 25.219 1 97.88 104 VAL A CA 1
ATOM 811 C C . VAL A 1 104 ? 5.336 13.266 24.281 1 97.88 104 VAL A C 1
ATOM 813 O O . VAL A 1 104 ? 4.902 13.078 23.156 1 97.88 104 VAL A O 1
ATOM 816 N N . VAL A 1 105 ? 6.383 12.625 24.781 1 97.88 105 VAL A N 1
ATOM 817 C CA . VAL A 1 105 ? 7.164 11.688 23.984 1 97.88 105 VAL A CA 1
ATOM 818 C C . VAL A 1 105 ? 6.973 10.273 24.531 1 97.88 105 VAL A C 1
ATOM 820 O O . VAL A 1 105 ? 7.141 10.023 25.719 1 97.88 105 VAL A O 1
ATOM 823 N N . LEU A 1 106 ? 6.551 9.375 23.641 1 98.06 106 LEU A N 1
ATOM 824 C CA . LEU A 1 106 ? 6.508 7.941 23.938 1 98.06 106 LEU A CA 1
ATOM 825 C C . LEU A 1 106 ? 7.688 7.223 23.297 1 98.06 106 LEU A C 1
ATOM 827 O O . LEU A 1 106 ? 7.941 7.383 22.094 1 98.06 106 LEU A O 1
ATOM 831 N N . ASP A 1 107 ? 8.383 6.449 24.047 1 97.31 107 ASP A N 1
ATOM 832 C CA . ASP A 1 107 ? 9.5 5.664 23.531 1 97.31 107 ASP A CA 1
ATOM 833 C C . ASP A 1 107 ? 9.875 4.539 24.484 1 97.31 107 ASP A C 1
ATOM 835 O O . ASP A 1 107 ? 9.477 4.555 25.656 1 97.31 107 ASP A O 1
ATOM 839 N N . VAL A 1 108 ? 10.57 3.537 23.953 1 95.62 108 VAL A N 1
ATOM 840 C CA . VAL A 1 108 ? 11.031 2.441 24.797 1 95.62 108 VAL A CA 1
ATOM 841 C C . VAL A 1 108 ? 12.328 2.846 25.5 1 95.62 108 VAL A C 1
ATOM 843 O O . VAL A 1 108 ? 12.695 2.256 26.516 1 95.62 108 VAL A O 1
ATOM 846 N N . ARG A 1 109 ? 13.031 3.869 24.969 1 91.81 109 ARG A N 1
ATOM 847 C CA . ARG A 1 109 ? 14.289 4.352 25.531 1 91.81 109 ARG A CA 1
ATOM 848 C C . ARG A 1 109 ? 14.148 5.789 26.016 1 91.81 109 ARG A C 1
ATOM 850 O O . ARG A 1 109 ? 13.633 6.648 25.312 1 91.81 109 ARG A O 1
ATOM 857 N N . PRO A 1 110 ? 14.602 6.031 27.203 1 86.62 110 PRO A N 1
ATOM 858 C CA . PRO A 1 110 ? 14.531 7.406 27.703 1 86.62 110 PRO A CA 1
ATOM 859 C C . PRO A 1 110 ? 15.508 8.336 27 1 86.62 110 PRO A C 1
ATOM 861 O O . PRO A 1 110 ? 16.453 7.875 26.359 1 86.62 110 PRO A O 1
ATOM 864 N N . THR A 1 111 ? 15.109 9.477 26.906 1 82.44 111 THR A N 1
ATOM 865 C CA . THR A 1 111 ? 16.031 10.492 26.422 1 82.44 111 THR A CA 1
ATOM 866 C C . THR A 1 111 ? 15.953 11.75 27.281 1 82.44 111 THR A C 1
ATOM 868 O O . THR A 1 111 ? 15.016 11.922 28.062 1 82.44 111 THR A O 1
ATOM 871 N N . ILE A 1 112 ? 17.016 12.492 27.219 1 80.75 112 ILE A N 1
ATOM 872 C CA . ILE A 1 112 ? 17.078 13.75 27.953 1 80.75 112 ILE A CA 1
ATOM 873 C C . ILE A 1 112 ? 16.703 14.906 27.031 1 80.75 112 ILE A C 1
ATOM 875 O O . ILE A 1 112 ? 17.25 15.023 25.938 1 80.75 112 ILE A O 1
ATOM 879 N N . PHE A 1 113 ? 15.68 15.562 27.5 1 85.44 113 PHE A N 1
ATOM 880 C CA . PHE A 1 113 ? 15.336 16.797 26.797 1 85.44 113 PHE A CA 1
ATOM 881 C C . PHE A 1 113 ? 15.719 18.016 27.625 1 85.44 113 PHE A C 1
ATOM 883 O O . PHE A 1 113 ? 15.641 17.984 28.844 1 85.44 113 PHE A O 1
ATOM 890 N N . ASN A 1 114 ? 16.203 18.953 27.078 1 74.31 114 ASN A N 1
ATOM 891 C CA . ASN A 1 114 ? 16.594 20.172 27.781 1 74.31 114 ASN A CA 1
ATOM 892 C C . ASN A 1 114 ? 15.375 21.016 28.141 1 74.31 114 ASN A C 1
ATOM 894 O O . ASN A 1 114 ? 15.414 21.797 29.094 1 74.31 114 ASN A O 1
ATOM 898 N N . ASP A 1 115 ? 14.367 20.891 27.438 1 78.38 115 ASP A N 1
ATOM 899 C CA . ASP A 1 115 ? 13.164 21.703 27.594 1 78.38 115 ASP A CA 1
ATOM 900 C C . ASP A 1 115 ? 12.148 21.016 28.516 1 78.38 115 ASP A C 1
ATOM 902 O O . ASP A 1 115 ? 11.703 19.906 28.25 1 78.38 115 ASP A O 1
ATOM 906 N N . GLY A 1 116 ? 11.812 21.656 29.594 1 79.88 116 GLY A N 1
ATOM 907 C CA . GLY A 1 116 ? 10.883 21.141 30.594 1 79.88 116 GLY A CA 1
ATOM 908 C C . GLY A 1 116 ? 9.477 20.953 30.047 1 79.88 116 GLY A C 1
ATOM 909 O O . GLY A 1 116 ? 8.641 20.312 30.688 1 79.88 116 GLY A O 1
ATOM 910 N N . SER A 1 117 ? 9.305 21.453 28.906 1 88.44 117 SER A N 1
ATOM 911 C CA . SER A 1 117 ? 7.973 21.344 28.328 1 88.44 117 SER A CA 1
ATOM 912 C C . SER A 1 117 ? 7.77 19.984 27.641 1 88.44 117 SER A C 1
ATOM 914 O O . SER A 1 117 ? 6.664 19.672 27.219 1 88.44 117 SER A O 1
ATOM 916 N N . ILE A 1 118 ? 8.805 19.156 27.625 1 95.31 118 ILE A N 1
ATOM 917 C CA . ILE A 1 118 ? 8.719 17.844 27 1 95.31 118 ILE A CA 1
ATOM 918 C C . ILE A 1 118 ? 8.648 16.766 28.078 1 95.31 118 ILE A C 1
ATOM 920 O O . ILE A 1 118 ? 9.523 16.688 28.953 1 95.31 118 ILE A O 1
ATOM 924 N N . SER A 1 119 ? 7.613 16.062 28.141 1 95.44 119 SER A N 1
ATOM 925 C CA . SER A 1 119 ? 7.445 14.945 29.062 1 95.44 119 SER A CA 1
ATOM 926 C C . SER A 1 119 ? 7.723 13.617 28.359 1 95.44 119 SER A C 1
ATOM 928 O O . SER A 1 119 ? 7.355 13.43 27.203 1 95.44 119 SER A O 1
ATOM 930 N N . TYR A 1 120 ? 8.375 12.773 29.062 1 96.25 120 TYR A N 1
ATOM 931 C CA . TYR A 1 120 ? 8.695 11.445 28.562 1 96.25 120 TYR A CA 1
ATOM 932 C C . TYR A 1 120 ? 7.871 10.375 29.266 1 96.25 120 TYR A C 1
ATOM 934 O O . TYR A 1 120 ? 7.695 10.422 30.484 1 96.25 120 TYR A O 1
ATOM 942 N N . TYR A 1 121 ? 7.312 9.469 28.547 1 97.19 121 TYR A N 1
ATOM 943 C CA . TYR A 1 121 ? 6.645 8.273 29.047 1 97.19 121 TYR A CA 1
ATOM 944 C C . TYR A 1 121 ? 7.199 7.02 28.375 1 97.19 121 TYR A C 1
ATOM 946 O O . TYR A 1 121 ? 7.254 6.934 27.141 1 97.19 121 TYR A O 1
ATOM 954 N N . GLU A 1 122 ? 7.625 6.043 29.141 1 97.56 122 GLU A N 1
ATOM 955 C CA . GLU A 1 122 ? 8.078 4.77 28.594 1 97.56 122 GLU A CA 1
ATOM 956 C C . GLU A 1 122 ? 6.902 3.961 28.047 1 97.56 122 GLU A C 1
ATOM 958 O O . GLU A 1 122 ? 5.938 3.689 28.766 1 97.56 122 GLU A O 1
ATOM 963 N N . CYS A 1 123 ? 7.027 3.605 26.766 1 98.19 123 CYS A N 1
ATOM 964 C CA . CYS A 1 123 ? 5.926 2.867 26.156 1 98.19 123 CYS A CA 1
ATOM 965 C C . CYS A 1 123 ? 6.383 2.133 24.906 1 98.19 123 CYS A C 1
ATOM 967 O O . CYS A 1 123 ? 6.926 2.746 23.984 1 98.19 123 CYS A O 1
ATOM 969 N N . ASP A 1 124 ? 6.254 0.862 24.922 1 98.19 124 ASP A N 1
ATOM 970 C CA . ASP A 1 124 ? 6.293 0.102 23.672 1 98.19 124 ASP A CA 1
ATOM 971 C C . ASP A 1 124 ? 4.957 0.188 22.938 1 98.19 124 ASP A C 1
ATOM 973 O O . ASP A 1 124 ? 3.98 -0.445 23.344 1 98.19 124 ASP A O 1
ATOM 977 N N . VAL A 1 125 ? 4.984 0.931 21.875 1 98.31 125 VAL A N 1
ATOM 978 C CA . VAL A 1 125 ? 3.729 1.256 21.203 1 98.31 125 VAL A CA 1
ATOM 979 C C . VAL A 1 125 ? 3.17 0.009 20.516 1 98.31 125 VAL A C 1
ATOM 981 O O . VAL A 1 125 ? 2.004 -0.017 20.125 1 98.31 125 VAL A O 1
AT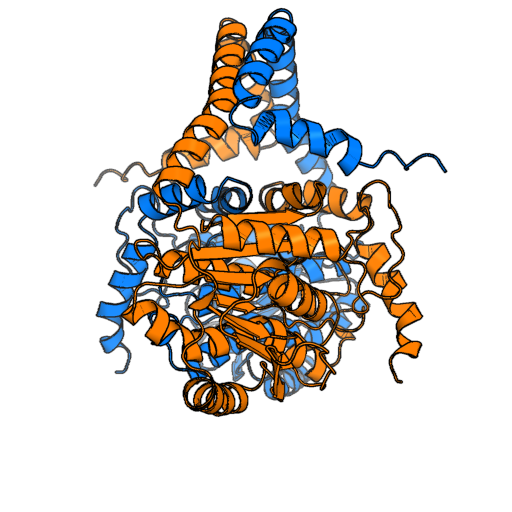OM 984 N N . GLY A 1 126 ? 4.004 -1.043 20.328 1 97.69 126 GLY A N 1
ATOM 985 C CA . GLY A 1 126 ? 3.525 -2.301 19.781 1 97.69 126 GLY A CA 1
ATOM 986 C C . GLY A 1 126 ? 2.713 -3.113 20.766 1 97.69 126 GLY A C 1
ATOM 987 O O . GLY A 1 126 ? 2.068 -4.094 20.406 1 97.69 126 GLY A O 1
ATOM 988 N N . ASP A 1 127 ? 2.768 -2.746 22.016 1 97.81 127 ASP A N 1
ATOM 989 C CA . ASP A 1 127 ? 2.027 -3.412 23.078 1 97.81 127 ASP A CA 1
ATOM 990 C C . ASP A 1 127 ? 0.733 -2.668 23.406 1 97.81 127 ASP A C 1
ATOM 992 O O . ASP A 1 127 ? 0.753 -1.632 24.062 1 97.81 127 ASP A O 1
ATOM 996 N N . GLN A 1 128 ? -0.35 -3.273 23.016 1 97.81 128 GLN A N 1
ATOM 997 C CA . GLN A 1 128 ? -1.662 -2.645 23.125 1 97.81 128 GLN A CA 1
ATOM 998 C C . GLN A 1 128 ? -1.965 -2.256 24.578 1 97.81 128 GLN A C 1
ATOM 1000 O O . GLN A 1 128 ? -2.445 -1.152 24.844 1 97.81 128 GLN A O 1
ATOM 1005 N N . GLN A 1 129 ? -1.741 -3.125 25.5 1 97.94 129 GLN A N 1
ATOM 1006 C CA . GLN A 1 129 ? -2.055 -2.883 26.906 1 97.94 129 GLN A CA 1
ATOM 1007 C C . GLN A 1 129 ? -1.194 -1.757 27.469 1 97.94 129 GLN A C 1
ATOM 1009 O O . GLN A 1 129 ? -1.678 -0.931 28.25 1 97.94 129 GLN A O 1
ATOM 1014 N N . MET A 1 130 ? 0.036 -1.737 27.109 1 98.12 130 MET A N 1
ATOM 1015 C CA . MET A 1 130 ? 0.922 -0.668 27.547 1 98.12 130 MET A CA 1
ATOM 1016 C C . MET A 1 130 ? 0.456 0.684 27.016 1 98.12 130 MET A C 1
ATOM 1018 O O . MET A 1 130 ? 0.467 1.678 27.75 1 98.12 130 MET A O 1
ATOM 1022 N N . VAL A 1 131 ? 0.05 0.748 25.766 1 98.62 131 VAL A N 1
ATOM 1023 C CA . VAL A 1 131 ? -0.432 1.985 25.156 1 98.62 131 VAL A CA 1
ATOM 1024 C C . VAL A 1 131 ? -1.656 2.49 25.922 1 98.62 131 VAL A C 1
ATOM 1026 O O . VAL A 1 131 ? -1.754 3.68 26.234 1 98.62 131 VAL A O 1
ATOM 1029 N N . GLN A 1 132 ? -2.537 1.583 26.266 1 98.06 132 GLN A N 1
ATOM 1030 C CA . GLN A 1 132 ? -3.752 1.97 26.969 1 98.06 132 GLN A CA 1
ATOM 1031 C C . GLN A 1 132 ? -3.43 2.543 28.344 1 98.06 132 GLN A C 1
ATOM 1033 O O . GLN A 1 132 ? -3.955 3.592 28.734 1 98.06 132 GLN A O 1
ATOM 1038 N N . LYS A 1 133 ? -2.584 1.89 29.016 1 98.38 133 LYS A N 1
ATOM 1039 C CA . LYS A 1 133 ? -2.211 2.328 30.359 1 98.38 133 LYS A CA 1
ATOM 1040 C C . LYS A 1 133 ? -1.512 3.684 30.328 1 98.38 133 LYS A C 1
ATOM 1042 O O . LYS A 1 133 ? -1.825 4.574 31.125 1 98.38 133 LYS A O 1
ATOM 1047 N N . VAL A 1 134 ? -0.627 3.812 29.453 1 98.56 134 VAL A N 1
ATOM 1048 C CA . VAL A 1 134 ? 0.139 5.051 29.344 1 98.56 134 VAL A CA 1
ATOM 1049 C C . VAL A 1 134 ? -0.772 6.184 28.875 1 98.56 134 VAL A C 1
ATOM 1051 O O . VAL A 1 134 ? -0.628 7.328 29.312 1 98.56 134 VAL A O 1
ATOM 1054 N N . ALA A 1 135 ? -1.671 5.891 27.953 1 98.75 135 ALA A N 1
ATOM 1055 C CA . ALA A 1 135 ? -2.615 6.895 27.469 1 98.75 135 ALA A CA 1
ATOM 1056 C C . ALA A 1 135 ? -3.449 7.461 28.609 1 98.75 135 ALA A C 1
ATOM 1058 O O . ALA A 1 135 ? -3.643 8.68 28.703 1 98.75 135 ALA A O 1
ATOM 1059 N N . GLU A 1 136 ? -3.918 6.582 29.484 1 98.5 136 GLU A N 1
ATOM 1060 C CA . GLU A 1 136 ? -4.691 7.027 30.641 1 98.5 136 GLU A CA 1
ATOM 1061 C C . GLU A 1 136 ? -3.865 7.949 31.531 1 98.5 136 GLU A C 1
ATOM 1063 O O . GLU A 1 136 ? -4.367 8.961 32.031 1 98.5 136 GLU A O 1
ATOM 1068 N N . ARG A 1 137 ? -2.672 7.59 31.703 1 98.44 137 ARG A N 1
ATOM 1069 C CA . ARG A 1 137 ? -1.771 8.398 32.531 1 98.44 137 ARG A CA 1
ATOM 1070 C C . ARG A 1 137 ? -1.539 9.766 31.875 1 98.44 137 ARG A C 1
ATOM 1072 O O . ARG A 1 137 ? -1.574 10.789 32.562 1 98.44 137 ARG A O 1
ATOM 1079 N N . ILE A 1 138 ? -1.309 9.812 30.578 1 98.44 138 ILE A N 1
ATOM 1080 C CA . ILE A 1 138 ? -1.065 11.055 29.859 1 98.44 138 ILE A CA 1
ATOM 1081 C C . ILE A 1 138 ? -2.277 11.977 29.984 1 98.44 138 ILE A C 1
ATOM 1083 O O . ILE A 1 138 ? -2.135 13.156 30.281 1 98.44 138 ILE A O 1
ATOM 1087 N N . ILE A 1 139 ? -3.445 11.43 29.766 1 98.44 139 ILE A N 1
ATOM 1088 C CA . ILE A 1 139 ? -4.676 12.211 29.812 1 98.44 139 ILE A CA 1
ATOM 1089 C C . ILE A 1 139 ? -4.867 12.797 31.203 1 98.44 139 ILE A C 1
ATOM 1091 O O . ILE A 1 139 ? -5.23 13.969 31.344 1 98.44 139 ILE A O 1
ATOM 1095 N N . ARG A 1 140 ? -4.566 12.039 32.219 1 98.06 140 ARG A N 1
ATOM 1096 C CA . ARG A 1 140 ? -4.715 12.484 33.594 1 98.06 140 ARG A CA 1
ATOM 1097 C C . ARG A 1 140 ? -3.695 13.562 33.938 1 98.06 140 ARG A C 1
ATOM 1099 O O . ARG A 1 140 ? -4.031 14.555 34.562 1 98.06 140 ARG A O 1
ATOM 1106 N N . GLU A 1 141 ? -2.479 13.43 33.438 1 97.31 141 GLU A N 1
ATOM 1107 C CA . GLU A 1 141 ? -1.375 14.273 33.906 1 97.31 141 GLU A CA 1
ATOM 1108 C C . GLU A 1 141 ? -1.197 15.484 33 1 97.31 141 GLU A C 1
ATOM 1110 O O . GLU A 1 141 ? -0.818 16.562 33.438 1 97.31 141 GLU A O 1
ATOM 1115 N N . GLU A 1 142 ? -1.38 15.273 31.688 1 96.75 142 GLU A N 1
ATOM 1116 C CA . GLU A 1 142 ? -1.019 16.312 30.734 1 96.75 142 GLU A CA 1
ATOM 1117 C C . GLU A 1 142 ? -2.246 16.828 29.984 1 96.75 142 GLU A C 1
ATOM 1119 O O . GLU A 1 142 ? -2.234 17.938 29.453 1 96.75 142 GLU A O 1
ATOM 1124 N N . GLY A 1 143 ? -3.324 16.047 29.922 1 97.75 143 GLY A N 1
ATOM 1125 C CA . GLY A 1 143 ? -4.492 16.375 29.125 1 97.75 143 GLY A CA 1
ATOM 1126 C C . GLY A 1 143 ? -4.578 15.578 27.844 1 97.75 143 GLY A C 1
ATOM 1127 O O . GLY A 1 143 ? -3.758 14.695 27.594 1 97.75 143 GLY A O 1
ATOM 1128 N N . HIS A 1 144 ? -5.617 15.906 27.016 1 98.31 144 HIS A N 1
ATOM 1129 C CA . HIS A 1 144 ? -5.859 15.188 25.766 1 98.31 144 HIS A CA 1
ATOM 1130 C C . HIS A 1 144 ? -4.984 15.727 24.641 1 98.31 144 HIS A C 1
ATOM 1132 O O . HIS A 1 144 ? -5.051 16.922 24.312 1 98.31 144 HIS A O 1
ATOM 1138 N N . PRO A 1 145 ? -4.168 14.867 24.016 1 98.62 145 PRO A N 1
ATOM 1139 C CA . PRO A 1 145 ? -3.398 15.328 22.859 1 98.62 145 PRO A CA 1
ATOM 1140 C C . PRO A 1 145 ? -4.289 15.812 21.719 1 98.62 145 PRO A C 1
ATOM 1142 O O . PRO A 1 145 ? -5.344 15.234 21.469 1 98.62 145 PRO A O 1
ATOM 1145 N N . THR A 1 146 ? -3.887 16.875 21.078 1 98.31 146 THR A N 1
ATOM 1146 C CA . THR A 1 146 ? -4.609 17.422 19.938 1 98.31 146 THR A CA 1
ATOM 1147 C C . THR A 1 146 ? -3.824 17.219 18.641 1 98.31 146 THR A C 1
ATOM 1149 O O . THR A 1 146 ? -4.367 17.359 17.547 1 98.31 146 THR A O 1
ATOM 1152 N N . ILE A 1 147 ? -2.539 16.938 18.766 1 98.69 147 ILE A N 1
ATOM 1153 C CA . ILE A 1 147 ? -1.662 16.578 17.656 1 98.69 147 ILE A CA 1
ATOM 1154 C C . ILE A 1 147 ? -0.957 15.258 17.953 1 98.69 147 ILE A C 1
ATOM 1156 O O . ILE A 1 147 ? -0.404 15.086 19.047 1 98.69 147 ILE A O 1
ATOM 1160 N N . ILE A 1 148 ? -1.063 14.359 17.109 1 98.81 148 ILE A N 1
ATOM 1161 C CA . ILE A 1 148 ? -0.39 13.07 17.25 1 98.81 148 ILE A CA 1
ATOM 1162 C C . ILE A 1 148 ? 0.575 12.859 16.078 1 98.81 148 ILE A C 1
ATOM 1164 O O . ILE A 1 148 ? 0.181 12.953 14.914 1 98.81 148 ILE A O 1
ATOM 1168 N N . ILE A 1 149 ? 1.818 12.656 16.359 1 98.75 149 ILE A N 1
ATOM 1169 C CA . ILE A 1 149 ? 2.822 12.312 15.359 1 98.75 149 ILE A CA 1
ATOM 1170 C C . ILE A 1 149 ? 3.27 10.867 15.555 1 98.75 149 ILE A C 1
ATOM 1172 O O . ILE A 1 149 ? 4.098 10.578 16.422 1 98.75 149 ILE A O 1
ATOM 1176 N N . ASN A 1 150 ? 2.658 9.992 14.773 1 98.5 150 ASN A N 1
ATOM 1177 C CA . ASN A 1 150 ? 3.051 8.586 14.742 1 98.5 150 ASN A CA 1
ATOM 1178 C C . ASN A 1 150 ? 4.371 8.383 14.008 1 98.5 150 ASN A C 1
ATOM 1180 O O . ASN A 1 150 ? 4.379 8.125 12.797 1 98.5 150 ASN A O 1
ATOM 1184 N N . ASN A 1 151 ? 5.426 8.414 14.734 1 97.06 151 ASN A N 1
ATOM 1185 C CA . ASN A 1 151 ? 6.77 8.406 14.164 1 97.06 151 ASN A CA 1
ATOM 1186 C C . ASN A 1 151 ? 7.52 7.125 14.508 1 97.06 151 ASN A C 1
ATOM 1188 O O . ASN A 1 151 ? 8.477 6.758 13.812 1 97.06 151 ASN A O 1
ATOM 1192 N N . ALA A 1 152 ? 7.055 6.449 15.57 1 95.56 152 ALA A N 1
ATOM 1193 C CA . ALA A 1 152 ? 7.742 5.227 15.984 1 95.56 152 ALA A CA 1
ATOM 1194 C C . ALA A 1 152 ? 7.816 4.223 14.844 1 95.56 152 ALA A C 1
ATOM 1196 O O . ALA A 1 152 ? 6.836 4.027 14.117 1 95.56 152 ALA A O 1
ATOM 1197 N N . GLY A 1 153 ? 8.922 3.627 14.609 1 92.88 153 GLY A N 1
ATOM 1198 C CA . GLY A 1 153 ? 9.141 2.609 13.594 1 92.88 153 GLY A CA 1
ATOM 1199 C C . GLY A 1 153 ? 10.461 1.883 13.75 1 92.88 153 GLY A C 1
ATOM 1200 O O . GLY A 1 153 ? 11.438 2.459 14.242 1 92.88 153 GLY A O 1
ATOM 1201 N N . ILE A 1 154 ? 10.461 0.675 13.367 1 90.88 154 ILE A N 1
ATOM 1202 C CA . ILE A 1 154 ? 11.688 -0.115 13.414 1 90.88 154 ILE A CA 1
ATOM 1203 C C . ILE A 1 154 ? 11.883 -0.854 12.094 1 90.88 154 ILE A C 1
ATOM 1205 O O . ILE A 1 154 ? 10.93 -1.021 11.328 1 90.88 154 ILE A O 1
ATOM 1209 N N . VAL A 1 155 ? 13.086 -1.113 11.789 1 85.12 155 VAL A N 1
ATOM 1210 C CA . VAL A 1 155 ? 13.453 -1.899 10.609 1 85.12 155 VAL A CA 1
ATOM 1211 C C . VAL A 1 155 ? 14.289 -3.104 11.031 1 85.12 155 VAL A C 1
ATOM 1213 O O . VAL A 1 155 ? 15.078 -3.016 11.977 1 85.12 155 VAL A O 1
ATOM 1216 N N . ASN A 1 156 ? 13.977 -4.223 10.477 1 76.81 156 ASN A N 1
ATOM 1217 C CA . ASN A 1 156 ? 14.812 -5.387 10.734 1 76.81 156 ASN A CA 1
ATOM 1218 C C . ASN A 1 156 ? 16.094 -5.352 9.914 1 76.81 156 ASN A C 1
ATOM 1220 O O . ASN A 1 156 ? 16.266 -4.484 9.055 1 76.81 156 ASN A O 1
ATOM 1224 N N . HIS A 1 157 ? 16.938 -6.344 10.227 1 77.75 157 HIS A N 1
ATOM 1225 C CA . HIS A 1 157 ? 18.109 -6.574 9.391 1 77.75 157 HIS A CA 1
ATOM 1226 C C . HIS A 1 157 ? 17.719 -6.914 7.961 1 77.75 157 HIS A C 1
ATOM 1228 O O . HIS A 1 157 ? 16.625 -7.43 7.719 1 77.75 157 HIS A O 1
ATOM 1234 N N . ALA A 1 158 ? 18.547 -6.414 7.098 1 80.12 158 ALA A N 1
ATOM 1235 C CA . ALA A 1 158 ? 18.312 -6.734 5.691 1 80.12 158 ALA A CA 1
ATOM 1236 C C . ALA A 1 158 ? 18.5 -8.227 5.434 1 80.12 158 ALA A C 1
ATOM 1238 O O . ALA A 1 158 ? 19.609 -8.688 5.188 1 80.12 158 ALA A O 1
ATOM 1239 N N . LEU A 1 159 ? 17.5 -8.984 5.586 1 87 159 LEU A N 1
ATOM 1240 C CA . LEU A 1 159 ? 17.484 -10.43 5.387 1 87 159 LEU A CA 1
ATOM 1241 C C . LEU A 1 159 ? 16.359 -10.836 4.449 1 87 159 LEU A C 1
ATOM 1243 O O . LEU A 1 159 ? 15.391 -10.102 4.281 1 87 159 LEU A O 1
ATOM 1247 N N . SER A 1 160 ? 16.609 -11.922 3.801 1 92.06 160 SER A N 1
ATOM 1248 C CA . SER A 1 160 ? 15.516 -12.492 3.01 1 92.06 160 SER A CA 1
ATOM 1249 C C . SER A 1 160 ? 14.32 -12.844 3.887 1 92.06 160 SER A C 1
ATOM 1251 O O . SER A 1 160 ? 14.453 -12.961 5.105 1 92.06 160 SER A O 1
ATOM 1253 N N . VAL A 1 161 ? 13.203 -12.977 3.273 1 94.12 161 VAL A N 1
ATOM 1254 C CA . VAL A 1 161 ? 11.984 -13.336 3.992 1 94.12 161 VAL A CA 1
ATOM 1255 C C . VAL A 1 161 ? 12.211 -14.625 4.785 1 94.12 161 VAL A C 1
ATOM 1257 O O . VAL A 1 161 ? 11.852 -14.703 5.961 1 94.12 161 VAL A O 1
ATOM 1260 N N . VAL A 1 162 ? 12.898 -15.57 4.168 1 95.06 162 VAL A N 1
ATOM 1261 C CA . VAL A 1 162 ? 13.086 -16.891 4.762 1 95.06 162 VAL A CA 1
ATOM 1262 C C . VAL A 1 162 ? 14.078 -16.797 5.918 1 95.06 162 VAL A C 1
ATOM 1264 O O . VAL A 1 162 ? 13.953 -17.516 6.914 1 95.06 162 VAL A O 1
ATOM 1267 N N . ASP A 1 163 ? 15 -15.875 5.855 1 93.56 163 ASP A N 1
ATOM 1268 C CA . ASP A 1 163 ? 16.094 -15.797 6.824 1 93.56 163 ASP A CA 1
ATOM 1269 C C . ASP A 1 163 ? 15.742 -14.852 7.969 1 93.56 163 ASP A C 1
ATOM 1271 O O . ASP A 1 163 ? 16.438 -14.828 8.992 1 93.56 163 ASP A O 1
ATOM 1275 N N . THR A 1 164 ? 14.711 -14.055 7.848 1 93.56 164 THR A N 1
ATOM 1276 C CA . THR A 1 164 ? 14.312 -13.141 8.914 1 93.56 164 THR A CA 1
ATOM 1277 C C . THR A 1 164 ? 13.664 -13.914 10.062 1 93.56 164 THR A C 1
ATOM 1279 O O . THR A 1 164 ? 12.703 -14.656 9.852 1 93.56 164 THR A O 1
ATOM 1282 N N . PRO A 1 165 ? 14.188 -13.742 11.281 1 95.44 165 PRO A N 1
ATOM 1283 C CA . PRO A 1 165 ? 13.57 -14.445 12.414 1 95.44 165 PRO A CA 1
ATOM 1284 C C . PRO A 1 165 ? 12.109 -14.055 12.617 1 95.44 165 PRO A C 1
ATOM 1286 O O . PRO A 1 165 ? 11.75 -12.891 12.461 1 95.44 165 PRO A O 1
ATOM 1289 N N . ASP A 1 166 ? 11.273 -15.07 12.992 1 96.31 166 ASP A N 1
ATOM 1290 C CA . ASP A 1 166 ? 9.828 -14.875 13.109 1 96.31 166 ASP A CA 1
ATOM 1291 C C . ASP A 1 166 ? 9.508 -13.766 14.109 1 96.31 166 ASP A C 1
ATOM 1293 O O . ASP A 1 166 ? 8.695 -12.883 13.82 1 96.31 166 ASP A O 1
ATOM 1297 N N . PRO A 1 167 ? 10.18 -13.742 15.289 1 96.19 167 PRO A N 1
ATOM 1298 C CA . PRO A 1 167 ? 9.852 -12.688 16.25 1 96.19 167 PRO A CA 1
ATOM 1299 C C . PRO A 1 167 ? 10.141 -11.289 15.719 1 96.19 167 PRO A C 1
ATOM 1301 O O . PRO A 1 167 ? 9.469 -10.328 16.094 1 96.19 167 PRO A O 1
ATOM 1304 N N . GLU A 1 168 ? 11.133 -11.18 14.836 1 95.12 168 GLU A N 1
ATOM 1305 C CA . GLU A 1 168 ? 11.453 -9.883 14.25 1 95.12 168 GLU A CA 1
ATOM 1306 C C . 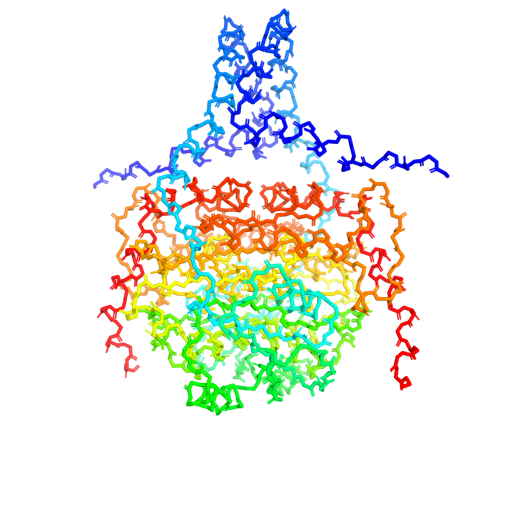GLU A 1 168 ? 10.359 -9.414 13.289 1 95.12 168 GLU A C 1
ATOM 1308 O O . GLU A 1 168 ? 10.023 -8.227 13.258 1 95.12 168 GLU A O 1
ATOM 1313 N N . ILE A 1 169 ? 9.859 -10.336 12.516 1 96.94 169 ILE A N 1
ATOM 1314 C CA . ILE A 1 169 ? 8.758 -10.031 11.609 1 96.94 169 ILE A CA 1
ATOM 1315 C C . ILE A 1 169 ? 7.555 -9.523 12.398 1 96.94 169 ILE A C 1
ATOM 1317 O O . ILE A 1 169 ? 6.988 -8.477 12.086 1 96.94 169 ILE A O 1
ATOM 1321 N N . GLU A 1 170 ? 7.227 -10.258 13.438 1 97.38 170 GLU A N 1
ATOM 1322 C CA . GLU A 1 170 ? 6.09 -9.883 14.273 1 97.38 170 GLU A CA 1
ATOM 1323 C C . GLU A 1 170 ? 6.312 -8.516 14.922 1 97.38 170 GLU A C 1
ATOM 1325 O O . GLU A 1 170 ? 5.395 -7.695 14.984 1 97.38 170 GLU A O 1
ATOM 1330 N N . ARG A 1 171 ? 7.492 -8.305 15.391 1 96.5 171 ARG A N 1
ATOM 1331 C CA . ARG A 1 171 ? 7.812 -7.059 16.078 1 96.5 171 ARG A CA 1
ATOM 1332 C C . ARG A 1 171 ? 7.668 -5.863 15.148 1 96.5 171 ARG A C 1
ATOM 1334 O O . ARG A 1 171 ? 7.117 -4.832 15.531 1 96.5 171 ARG A O 1
ATOM 1341 N N . VAL A 1 172 ? 8.156 -5.984 13.938 1 96.75 172 VAL A N 1
ATOM 1342 C CA . VAL A 1 172 ? 8.078 -4.914 12.945 1 96.75 172 VAL A CA 1
ATOM 1343 C C . VAL A 1 172 ? 6.617 -4.586 12.656 1 96.75 172 VAL A C 1
ATOM 1345 O O . VAL A 1 172 ? 6.238 -3.412 12.602 1 96.75 172 VAL A O 1
ATOM 1348 N N . ILE A 1 173 ? 5.781 -5.602 12.508 1 98.12 173 ILE A N 1
ATOM 1349 C CA . ILE A 1 173 ? 4.371 -5.398 12.203 1 98.12 173 ILE A CA 1
ATOM 1350 C C . ILE A 1 173 ? 3.666 -4.773 13.406 1 98.12 173 ILE A C 1
ATOM 1352 O O . ILE A 1 173 ? 2.832 -3.881 13.242 1 98.12 173 ILE A O 1
ATOM 1356 N N . LYS A 1 174 ? 4.039 -5.203 14.594 1 98.12 174 LYS A N 1
ATOM 1357 C CA . LYS A 1 174 ? 3.428 -4.688 15.82 1 98.12 174 LYS A CA 1
ATOM 1358 C C . LYS A 1 174 ? 3.766 -3.211 16.016 1 98.12 174 LYS A C 1
ATOM 1360 O O . LYS A 1 174 ? 2.869 -2.383 16.203 1 98.12 174 LYS A O 1
ATOM 1365 N N . VAL A 1 175 ? 4.988 -2.867 15.883 1 97.88 175 VAL A N 1
ATOM 1366 C CA . VAL A 1 175 ? 5.465 -1.527 16.219 1 97.88 175 VAL A CA 1
ATOM 1367 C C . VAL A 1 175 ? 5.098 -0.556 15.094 1 97.88 175 VAL A C 1
ATOM 1369 O O . VAL A 1 175 ? 4.648 0.563 15.359 1 97.88 175 VAL A O 1
ATOM 1372 N N . ASN A 1 176 ? 5.293 -1 13.859 1 97.81 176 ASN A N 1
ATOM 1373 C CA . ASN A 1 176 ? 5.086 -0.085 12.742 1 97.81 176 ASN A CA 1
ATOM 1374 C C . ASN A 1 176 ? 3.607 0.052 12.391 1 97.81 176 ASN A C 1
ATOM 1376 O O . ASN A 1 176 ? 3.145 1.141 12.047 1 97.81 176 ASN A O 1
ATOM 1380 N N . LEU A 1 177 ? 2.857 -1.049 12.508 1 98.44 177 LEU A N 1
ATOM 1381 C CA . LEU A 1 177 ? 1.517 -1.048 11.938 1 98.44 177 LEU A CA 1
ATOM 1382 C C . LEU A 1 177 ? 0.457 -1.096 13.031 1 98.44 177 LEU A C 1
ATOM 1384 O O . LEU A 1 177 ? -0.348 -0.171 13.164 1 98.44 177 LEU A O 1
ATOM 1388 N N . LEU A 1 178 ? 0.486 -2.104 13.875 1 98.75 178 LEU A N 1
ATOM 1389 C CA . LEU A 1 178 ? -0.56 -2.254 14.883 1 98.75 178 LEU A CA 1
ATOM 1390 C C . LEU A 1 178 ? -0.562 -1.069 15.844 1 98.75 178 LEU A C 1
ATOM 1392 O O . LEU A 1 178 ? -1.619 -0.657 16.328 1 98.75 178 LEU A O 1
ATOM 1396 N N . ALA A 1 179 ? 0.614 -0.517 16.094 1 98.69 179 ALA A N 1
ATOM 1397 C CA . ALA A 1 179 ? 0.755 0.638 16.969 1 98.69 179 ALA A CA 1
ATOM 1398 C C . ALA A 1 179 ? -0.129 1.793 16.516 1 98.69 179 ALA A C 1
ATOM 1400 O O . ALA A 1 179 ? -0.64 2.559 17.328 1 98.69 179 ALA A O 1
ATOM 1401 N N . GLN A 1 180 ? -0.295 1.937 15.172 1 98.5 180 GLN A N 1
ATOM 1402 C CA . GLN A 1 180 ? -1.149 2.99 14.633 1 98.5 180 GLN A CA 1
ATOM 1403 C C . GLN A 1 180 ? -2.572 2.877 15.172 1 98.5 180 GLN A C 1
ATOM 1405 O O . GLN A 1 180 ? -3.193 3.885 15.516 1 98.5 180 GLN A O 1
ATOM 1410 N N . PHE A 1 181 ? -3.07 1.648 15.227 1 98.56 181 PHE A N 1
ATOM 1411 C CA . PHE A 1 181 ? -4.422 1.397 15.711 1 98.56 181 PHE A CA 1
ATOM 1412 C C . PHE A 1 181 ? -4.523 1.687 17.203 1 98.56 181 PHE A C 1
ATOM 1414 O O . PHE A 1 181 ? -5.488 2.307 17.656 1 98.56 181 PHE A O 1
ATOM 1421 N N . TRP A 1 182 ? -3.541 1.239 17.984 1 98.75 182 TRP A N 1
ATOM 1422 C CA . TRP A 1 182 ? -3.578 1.403 19.422 1 98.75 182 TRP A CA 1
ATOM 1423 C C . TRP A 1 182 ? -3.568 2.879 19.812 1 98.75 182 TRP A C 1
ATOM 1425 O O . TRP A 1 182 ? -4.355 3.312 20.656 1 98.75 182 TRP A O 1
ATOM 1435 N N . ILE A 1 183 ? -2.709 3.648 19.125 1 98.81 183 ILE A N 1
ATOM 1436 C CA . ILE A 1 183 ? -2.598 5.074 19.406 1 98.81 183 ILE A CA 1
ATOM 1437 C C . ILE A 1 183 ? -3.889 5.785 19 1 98.81 183 ILE A C 1
ATOM 1439 O O . ILE A 1 183 ? -4.398 6.629 19.734 1 98.81 183 ILE A O 1
ATOM 1443 N N . ALA A 1 184 ? -4.426 5.453 17.828 1 98.5 184 ALA A N 1
ATOM 1444 C CA . ALA A 1 184 ? -5.676 6.055 17.375 1 98.5 184 ALA A CA 1
ATOM 1445 C C . ALA A 1 184 ? -6.812 5.77 18.344 1 98.5 184 ALA A C 1
ATOM 1447 O O . ALA A 1 184 ? -7.566 6.672 18.719 1 98.5 184 ALA A O 1
ATOM 1448 N N . LYS A 1 185 ? -6.91 4.543 18.781 1 98.12 185 LYS A N 1
ATOM 1449 C CA . LYS A 1 185 ? -7.996 4.152 19.672 1 98.12 185 LYS A CA 1
ATOM 1450 C C . LYS A 1 185 ? -7.883 4.867 21.016 1 98.12 185 LYS A C 1
ATOM 1452 O O . LYS A 1 185 ? -8.891 5.16 21.656 1 98.12 185 LYS A O 1
ATOM 1457 N N . ALA A 1 186 ? -6.703 5.145 21.422 1 98.5 186 ALA A N 1
ATOM 1458 C CA . ALA A 1 186 ? -6.465 5.758 22.719 1 98.5 186 ALA A CA 1
ATOM 1459 C C . ALA A 1 186 ? -6.832 7.238 22.719 1 98.5 186 ALA A C 1
ATOM 1461 O O . ALA A 1 186 ? -7.355 7.762 23.703 1 98.5 186 ALA A O 1
ATOM 1462 N N . PHE A 1 187 ? -6.625 7.961 21.594 1 98.69 187 PHE A N 1
ATOM 1463 C CA . PHE A 1 187 ? -6.66 9.414 21.688 1 98.69 187 PHE A CA 1
ATOM 1464 C C . PHE A 1 187 ? -7.672 10 20.719 1 98.69 187 PHE A C 1
ATOM 1466 O O . PHE A 1 187 ? -8.094 11.148 20.859 1 98.69 187 PHE A O 1
ATOM 1473 N N . LEU A 1 188 ? -8.102 9.227 19.672 1 98.31 188 LEU A N 1
ATOM 1474 C CA . LEU A 1 188 ? -8.969 9.734 18.625 1 98.31 188 LEU A CA 1
ATOM 1475 C C . LEU A 1 188 ? -10.352 10.062 19.172 1 98.31 188 LEU A C 1
ATOM 1477 O O . LEU A 1 188 ? -11.008 11 18.703 1 98.31 188 LEU A O 1
ATOM 1481 N N . PRO A 1 189 ? -10.898 9.289 20.188 1 98.25 189 PRO A N 1
ATOM 1482 C CA . PRO A 1 189 ? -12.242 9.578 20.688 1 98.25 189 PRO A CA 1
ATOM 1483 C C . PRO A 1 189 ? -12.406 11.016 21.156 1 98.25 189 PRO A C 1
ATOM 1485 O O . PRO A 1 189 ? -13.406 11.664 20.844 1 98.25 189 PRO A O 1
ATOM 1488 N N . ASN A 1 190 ? -11.477 11.57 21.859 1 98.31 190 ASN A N 1
ATOM 1489 C CA . ASN A 1 190 ? -11.594 12.953 22.312 1 98.31 190 ASN A CA 1
ATOM 1490 C C . ASN A 1 190 ? -11.438 13.938 21.156 1 98.31 190 ASN A C 1
ATOM 1492 O O . ASN A 1 190 ? -12.094 14.984 21.125 1 98.31 190 ASN A O 1
ATOM 1496 N N . MET A 1 191 ? -10.539 13.641 20.234 1 98.12 191 MET A N 1
ATOM 1497 C CA . MET A 1 191 ? -10.414 14.484 19.047 1 98.12 191 MET A CA 1
ATOM 1498 C C . MET A 1 191 ? -11.742 14.586 18.312 1 98.12 191 MET A C 1
ATOM 1500 O O . MET A 1 191 ? -12.125 15.656 17.844 1 98.12 191 MET A O 1
ATOM 1504 N N . ARG A 1 192 ? -12.398 13.43 18.203 1 97.25 192 ARG A N 1
ATOM 1505 C CA . ARG A 1 192 ? -13.695 13.391 17.547 1 97.25 192 ARG A CA 1
ATOM 1506 C C . ARG A 1 192 ? -14.734 14.195 18.328 1 97.25 192 ARG A C 1
ATOM 1508 O O . ARG A 1 192 ? -15.516 14.945 17.75 1 97.25 192 ARG A O 1
ATOM 1515 N N . LYS A 1 193 ? -14.727 14.039 19.609 1 97.44 193 LYS A N 1
ATOM 1516 C CA . LYS A 1 193 ? -15.664 14.734 20.484 1 97.44 193 LYS A CA 1
ATOM 1517 C C . LYS A 1 193 ? -15.516 16.25 20.359 1 97.44 193 LYS A C 1
ATOM 1519 O O . LYS A 1 193 ? -16.5 16.984 20.297 1 97.44 193 LYS A O 1
ATOM 1524 N N . THR A 1 194 ? -14.305 16.734 20.281 1 97.44 194 THR A N 1
ATOM 1525 C CA . THR A 1 194 ? -14.031 18.156 20.266 1 97.44 194 THR A CA 1
ATOM 1526 C C . THR A 1 194 ? -13.898 18.672 18.828 1 97.44 194 THR A C 1
ATOM 1528 O O . THR A 1 194 ? -13.758 19.875 18.594 1 97.44 194 THR A O 1
ATOM 1531 N N . ASP A 1 195 ? -13.859 17.719 17.797 1 97.44 195 ASP A N 1
ATOM 1532 C CA . ASP A 1 195 ? -13.734 18.016 16.375 1 97.44 195 ASP A CA 1
ATOM 1533 C C . ASP A 1 195 ? -12.5 18.875 16.109 1 97.44 195 ASP A C 1
ATOM 1535 O O . ASP A 1 195 ? -12.602 19.906 15.445 1 97.44 195 ASP A O 1
ATOM 1539 N N . HIS A 1 196 ? -11.422 18.453 16.781 1 97.06 196 HIS A N 1
ATOM 1540 C CA . HIS A 1 196 ? -10.156 19.172 16.672 1 97.06 196 HIS A CA 1
ATOM 1541 C C . HIS A 1 196 ? -8.977 18.203 16.766 1 97.06 196 HIS A C 1
ATOM 1543 O O . HIS A 1 196 ? -8.945 17.328 17.641 1 97.06 196 HIS A O 1
ATOM 1549 N N . GLY A 1 197 ? -8.07 18.375 15.797 1 97.44 197 GLY A N 1
ATOM 1550 C CA . GLY A 1 197 ? -6.879 17.547 15.906 1 97.44 197 GLY A CA 1
ATOM 1551 C C . GLY A 1 197 ? -6.125 17.422 14.594 1 97.44 197 GLY A C 1
ATOM 1552 O O . GLY A 1 197 ? -6.633 17.797 13.539 1 97.44 197 GLY A O 1
ATOM 1553 N N . HIS A 1 198 ? -4.934 16.953 14.648 1 98.44 198 HIS A N 1
ATOM 1554 C CA . HIS A 1 198 ? -4.074 16.656 13.508 1 98.44 198 HIS A CA 1
ATOM 1555 C C . HIS A 1 198 ? -3.234 15.414 13.766 1 98.44 198 HIS A C 1
ATOM 1557 O O . HIS A 1 198 ? -2.5 15.344 14.758 1 98.44 198 HIS A O 1
ATOM 1563 N N . ILE A 1 199 ? -3.385 14.438 12.977 1 98.62 199 ILE A N 1
ATOM 1564 C CA . ILE A 1 199 ? -2.625 13.195 13.109 1 98.62 199 ILE A CA 1
ATOM 1565 C C . ILE A 1 199 ? -1.625 13.086 11.961 1 98.62 199 ILE A C 1
ATOM 1567 O O . ILE A 1 199 ? -2.004 13.156 10.789 1 98.62 199 ILE A O 1
ATOM 1571 N N . VAL A 1 200 ? -0.358 12.969 12.273 1 98.69 200 VAL A N 1
ATOM 1572 C CA . VAL A 1 200 ? 0.717 12.758 11.312 1 98.69 200 VAL A CA 1
ATOM 1573 C C . VAL A 1 200 ? 1.172 11.305 11.352 1 98.69 200 VAL A C 1
ATOM 1575 O O . VAL A 1 200 ? 1.462 10.766 12.43 1 98.69 200 VAL A O 1
ATOM 1578 N N . THR A 1 201 ? 1.13 10.648 10.25 1 98.19 201 THR A N 1
ATOM 1579 C CA . THR A 1 201 ? 1.64 9.289 10.094 1 98.19 201 THR A CA 1
ATOM 1580 C C . THR A 1 201 ? 2.928 9.281 9.281 1 98.19 201 THR A C 1
ATOM 1582 O O . THR A 1 201 ? 2.98 9.852 8.188 1 98.19 201 THR A O 1
ATOM 1585 N N . VAL A 1 202 ? 3.977 8.672 9.805 1 96.62 202 VAL A N 1
ATOM 1586 C CA . VAL A 1 202 ? 5.242 8.602 9.086 1 96.62 202 VAL A CA 1
ATOM 1587 C C . VAL A 1 202 ? 5.371 7.234 8.406 1 96.62 202 VAL A C 1
ATOM 1589 O O . VAL A 1 202 ? 5.723 6.246 9.047 1 96.62 202 VAL A O 1
ATOM 1592 N N . SER A 1 203 ? 5.062 7.207 7.184 1 95.56 203 SER A N 1
ATOM 1593 C CA . SER A 1 203 ? 5.234 6.008 6.363 1 95.56 203 SER A CA 1
ATOM 1594 C C . SER A 1 203 ? 6.621 5.961 5.734 1 95.56 203 SER A C 1
ATOM 1596 O O . SER A 1 203 ? 7.625 6.168 6.418 1 95.56 203 SER A O 1
ATOM 1598 N N . SER A 1 204 ? 6.723 5.504 4.547 1 90.38 204 SER A N 1
ATOM 1599 C CA . SER A 1 204 ? 7.98 5.375 3.82 1 90.38 204 SER A CA 1
ATOM 1600 C C . SER A 1 204 ? 7.742 5.227 2.322 1 90.38 204 SER A C 1
ATOM 1602 O O . SER A 1 204 ? 6.672 4.789 1.898 1 90.38 204 SER A O 1
ATOM 1604 N N . VAL A 1 205 ? 8.734 5.621 1.585 1 86.69 205 VAL A N 1
ATOM 1605 C CA . VAL A 1 205 ? 8.695 5.34 0.154 1 86.69 205 VAL A CA 1
ATOM 1606 C C . VAL A 1 205 ? 8.609 3.83 -0.073 1 86.69 205 VAL A C 1
ATOM 1608 O O . VAL A 1 205 ? 7.973 3.377 -1.03 1 86.69 205 VAL A O 1
ATOM 1611 N N . LEU A 1 206 ? 9.109 3.09 0.826 1 83.25 206 LEU A N 1
ATOM 1612 C CA . LEU A 1 206 ? 9.125 1.636 0.717 1 83.25 206 LEU A CA 1
ATOM 1613 C C . LEU A 1 206 ? 7.73 1.062 0.964 1 83.25 206 LEU A C 1
ATOM 1615 O O . LEU A 1 206 ? 7.469 -0.101 0.649 1 83.25 206 LEU A O 1
ATOM 1619 N N . GLY A 1 207 ? 6.867 1.844 1.45 1 88.38 207 GLY A N 1
ATOM 1620 C CA . GLY A 1 207 ? 5.469 1.462 1.529 1 88.38 207 GLY A CA 1
ATOM 1621 C C . GLY A 1 207 ? 4.75 1.54 0.195 1 88.38 207 GLY A C 1
ATOM 1622 O O . GLY A 1 207 ? 3.699 0.922 0.011 1 88.38 207 GLY A O 1
ATOM 1623 N N . SER A 1 208 ? 5.348 2.293 -0.686 1 87.69 208 SER A N 1
ATOM 1624 C CA . SER A 1 208 ? 4.766 2.486 -2.01 1 87.69 208 SER A CA 1
ATOM 1625 C C . SER A 1 208 ? 5.496 1.658 -3.062 1 87.69 208 SER A C 1
ATOM 1627 O O . SER A 1 208 ? 4.957 1.392 -4.137 1 87.69 208 SER A O 1
ATOM 1629 N N . SER A 1 209 ? 6.648 1.336 -2.762 1 86.38 209 SER A N 1
ATOM 1630 C CA . SER A 1 209 ? 7.5 0.513 -3.615 1 86.38 209 SER A CA 1
ATOM 1631 C C . SER A 1 209 ? 8.461 -0.335 -2.787 1 86.38 209 SER A C 1
ATOM 1633 O O . SER A 1 209 ? 9.469 0.166 -2.295 1 86.38 209 SER A O 1
ATOM 1635 N N . ALA A 1 210 ? 8.18 -1.568 -2.785 1 85.69 210 ALA A N 1
ATOM 1636 C CA . ALA A 1 210 ? 8.906 -2.434 -1.862 1 85.69 210 ALA A CA 1
ATOM 1637 C C . ALA A 1 210 ? 10.25 -2.85 -2.447 1 85.69 210 ALA A C 1
ATOM 1639 O O . ALA A 1 210 ? 10.398 -2.959 -3.668 1 85.69 210 ALA A O 1
ATOM 1640 N N . ALA A 1 211 ? 11.172 -3.039 -1.536 1 80.75 211 ALA A N 1
ATOM 1641 C CA . ALA A 1 211 ? 12.516 -3.488 -1.896 1 80.75 211 ALA A CA 1
ATOM 1642 C C . ALA A 1 211 ? 12.789 -4.891 -1.356 1 80.75 211 ALA A C 1
ATOM 1644 O O . ALA A 1 211 ? 12.164 -5.32 -0.385 1 80.75 211 ALA A O 1
ATOM 1645 N N . ALA A 1 212 ? 13.773 -5.516 -1.966 1 86 212 ALA A N 1
ATOM 1646 C CA . ALA A 1 212 ? 14.219 -6.82 -1.482 1 86 212 ALA A CA 1
ATOM 1647 C C . ALA A 1 212 ? 14.93 -6.695 -0.137 1 86 212 ALA A C 1
ATOM 1649 O O . ALA A 1 212 ? 15.5 -5.645 0.178 1 86 212 ALA A O 1
ATOM 1650 N N . PHE A 1 213 ? 14.758 -7.719 0.708 1 86 213 PHE A N 1
ATOM 1651 C CA . PHE A 1 213 ? 15.508 -7.906 1.942 1 86 213 PHE A CA 1
ATOM 1652 C C . PHE A 1 213 ? 15.047 -6.93 3.016 1 86 213 PHE A C 1
ATOM 1654 O O . PHE A 1 213 ? 15.789 -6.621 3.949 1 86 213 PHE A O 1
ATOM 1661 N N . ALA A 1 214 ? 13.938 -6.367 2.809 1 88.62 214 ALA A N 1
ATOM 1662 C CA . ALA A 1 214 ? 13.25 -5.531 3.787 1 88.62 214 ALA A CA 1
ATOM 1663 C C . ALA A 1 214 ? 11.734 -5.738 3.711 1 88.62 214 ALA A C 1
ATOM 1665 O O . ALA A 1 214 ? 10.969 -4.789 3.887 1 88.62 214 ALA A O 1
ATOM 1666 N N . THR A 1 215 ? 11.391 -6.941 3.43 1 93.81 215 THR A N 1
ATOM 1667 C CA . THR A 1 215 ? 10.008 -7.242 3.086 1 93.81 215 THR A CA 1
ATOM 1668 C C . THR A 1 215 ? 9.086 -6.973 4.273 1 93.81 215 THR A C 1
ATOM 1670 O O . THR A 1 215 ? 7.988 -6.438 4.102 1 93.81 215 THR A O 1
ATOM 1673 N N . ALA A 1 216 ? 9.531 -7.34 5.492 1 94.88 216 ALA A N 1
ATOM 1674 C CA . ALA A 1 216 ? 8.695 -7.09 6.66 1 94.88 216 ALA A CA 1
ATOM 1675 C C . ALA A 1 216 ? 8.477 -5.594 6.867 1 94.88 216 ALA A C 1
ATOM 1677 O O . ALA A 1 216 ? 7.359 -5.156 7.164 1 94.88 216 ALA A O 1
ATOM 1678 N N . TYR A 1 217 ? 9.484 -4.836 6.699 1 93.25 217 TYR A N 1
ATOM 1679 C CA . TYR A 1 217 ? 9.383 -3.387 6.812 1 93.25 217 TYR A CA 1
ATOM 1680 C C . TYR A 1 217 ? 8.492 -2.814 5.719 1 93.25 217 TYR A C 1
ATOM 1682 O O . TYR A 1 217 ? 7.602 -2.008 5.996 1 93.25 217 TYR A O 1
ATOM 1690 N N . CYS A 1 218 ? 8.734 -3.238 4.473 1 93.94 218 CYS A N 1
ATOM 1691 C CA . CYS A 1 218 ? 7.934 -2.777 3.346 1 93.94 218 CYS A CA 1
ATOM 1692 C C . CYS A 1 218 ? 6.457 -3.092 3.562 1 93.94 218 CYS A C 1
ATOM 1694 O O . CYS A 1 218 ? 5.598 -2.236 3.346 1 93.94 218 CYS A O 1
ATOM 1696 N N . ALA A 1 219 ? 6.207 -4.309 3.99 1 97.06 219 ALA A N 1
ATOM 1697 C CA . ALA A 1 219 ? 4.832 -4.719 4.262 1 97.06 219 ALA A CA 1
ATOM 1698 C C . ALA A 1 219 ? 4.203 -3.854 5.352 1 97.06 219 ALA A C 1
ATOM 1700 O O . ALA A 1 219 ? 3.062 -3.408 5.215 1 97.06 219 ALA A O 1
ATOM 1701 N N . SER A 1 220 ? 4.949 -3.609 6.402 1 97.19 220 SER A N 1
ATOM 1702 C CA . SER A 1 220 ? 4.449 -2.814 7.52 1 97.19 220 SER A CA 1
ATOM 1703 C C . SER A 1 220 ? 4.129 -1.389 7.082 1 97.19 220 SER A C 1
ATOM 1705 O O . SER A 1 220 ? 3.072 -0.852 7.418 1 97.19 220 SER A O 1
ATOM 1707 N N . LYS A 1 221 ? 5.004 -0.793 6.336 1 96.12 221 LYS A N 1
ATOM 1708 C CA . LYS A 1 221 ? 4.824 0.601 5.945 1 96.12 221 LYS A CA 1
ATOM 1709 C C . LYS A 1 221 ? 3.744 0.733 4.875 1 96.12 221 LYS A C 1
ATOM 1711 O O . LYS A 1 221 ? 3.02 1.729 4.832 1 96.12 221 LYS A O 1
ATOM 1716 N N . SER A 1 222 ? 3.646 -0.278 4.008 1 97.06 222 SER A N 1
ATOM 1717 C CA . SER A 1 222 ? 2.475 -0.314 3.135 1 97.06 222 SER A CA 1
ATOM 1718 C C . SER A 1 222 ? 1.185 -0.373 3.945 1 97.06 222 SER A C 1
ATOM 1720 O O . SER A 1 222 ? 0.22 0.33 3.639 1 97.06 222 SER A O 1
ATOM 1722 N N . GLY A 1 223 ? 1.206 -1.205 4.949 1 98 223 GLY A N 1
ATOM 1723 C CA . GLY A 1 223 ? 0.061 -1.291 5.844 1 98 223 GLY A CA 1
ATOM 1724 C C . GLY A 1 223 ? -0.25 0.019 6.543 1 98 223 GLY A C 1
ATOM 1725 O O . GLY A 1 223 ? -1.418 0.381 6.703 1 98 223 GLY A O 1
ATOM 1726 N N . VAL A 1 224 ? 0.8 0.75 6.938 1 98.12 224 VAL A N 1
ATOM 1727 C CA . VAL A 1 224 ? 0.653 2.053 7.578 1 98.12 224 VAL A CA 1
ATOM 1728 C C . VAL A 1 224 ? -0.065 3.016 6.637 1 98.12 224 VAL A C 1
ATOM 1730 O O . VAL A 1 224 ? -0.948 3.766 7.059 1 98.12 224 VAL A O 1
ATOM 1733 N N . THR A 1 225 ? 0.319 2.957 5.379 1 96.75 225 THR A N 1
ATOM 1734 C CA . THR A 1 225 ? -0.346 3.783 4.379 1 96.75 225 THR A CA 1
ATOM 1735 C C . THR A 1 225 ? -1.823 3.418 4.27 1 96.75 225 THR A C 1
ATOM 1737 O O . THR A 1 225 ? -2.684 4.301 4.203 1 96.75 225 THR A O 1
ATOM 1740 N N . GLY A 1 226 ? -2.119 2.104 4.223 1 96.31 226 GLY A N 1
ATOM 1741 C CA . GLY A 1 226 ? -3.504 1.655 4.199 1 96.31 226 GLY A CA 1
ATOM 1742 C C . GLY A 1 226 ? -4.297 2.109 5.41 1 96.31 226 GLY A C 1
ATOM 1743 O O . GLY A 1 226 ? -5.445 2.541 5.281 1 96.31 226 GLY A O 1
ATOM 1744 N N . PHE A 1 227 ? -3.666 2.059 6.586 1 97.69 227 PHE A N 1
ATOM 1745 C CA . PHE A 1 227 ? -4.285 2.547 7.812 1 97.69 227 PHE A CA 1
ATOM 1746 C C . PHE A 1 227 ? -4.613 4.031 7.703 1 97.69 227 PHE A C 1
ATOM 1748 O O . PHE A 1 227 ? -5.734 4.449 8 1 97.69 227 PHE A O 1
ATOM 1755 N N . HIS A 1 228 ? -3.623 4.789 7.312 1 97.88 228 HIS A N 1
ATOM 1756 C CA . HIS A 1 228 ? -3.768 6.234 7.203 1 97.88 228 HIS A CA 1
ATOM 1757 C C . HIS A 1 228 ? -4.918 6.609 6.277 1 97.88 228 HIS A C 1
ATOM 1759 O O . HIS A 1 228 ? -5.766 7.434 6.629 1 97.88 228 HIS A O 1
ATOM 1765 N N . GLU A 1 229 ? -4.918 5.988 5.137 1 95.19 229 GLU A N 1
ATOM 1766 C CA . GLU A 1 229 ? -5.953 6.281 4.148 1 95.19 229 GLU A CA 1
ATOM 1767 C C . GLU A 1 229 ? -7.336 5.914 4.672 1 95.19 229 GLU A C 1
ATOM 1769 O O . GLU A 1 229 ? -8.289 6.68 4.52 1 95.19 229 GLU A O 1
ATOM 1774 N N . GLY A 1 230 ? -7.43 4.699 5.266 1 94.12 230 GLY A N 1
ATOM 1775 C CA . GLY A 1 230 ? -8.703 4.281 5.824 1 94.12 230 GLY A CA 1
ATOM 1776 C C . GLY A 1 230 ? -9.219 5.211 6.906 1 94.12 230 GLY A C 1
ATOM 1777 O O . GLY A 1 230 ? -10.391 5.586 6.906 1 94.12 230 GLY A O 1
ATOM 1778 N N . LEU A 1 231 ? -8.352 5.598 7.766 1 96.62 231 LEU A N 1
ATOM 1779 C CA . LEU A 1 231 ? -8.742 6.5 8.844 1 96.62 231 LEU A CA 1
ATOM 1780 C C . LEU A 1 231 ? -9.109 7.871 8.305 1 96.62 231 LEU A C 1
ATOM 1782 O O . LEU A 1 231 ? -10.078 8.484 8.766 1 96.62 231 LEU A O 1
ATOM 1786 N N . ARG A 1 232 ? -8.344 8.391 7.355 1 95.81 232 ARG A N 1
ATOM 1787 C CA . ARG A 1 232 ? -8.648 9.688 6.758 1 95.81 232 ARG A CA 1
ATOM 1788 C C . ARG A 1 232 ? -10.047 9.688 6.137 1 95.81 232 ARG A C 1
ATOM 1790 O O . ARG A 1 232 ? -10.797 10.656 6.273 1 95.81 232 ARG A O 1
ATOM 1797 N N . GLN A 1 233 ? -10.336 8.57 5.449 1 93.06 233 GLN A N 1
ATOM 1798 C CA . GLN A 1 233 ? -11.664 8.461 4.859 1 93.06 233 GLN A CA 1
ATOM 1799 C C . GLN A 1 233 ? -12.75 8.484 5.934 1 93.06 233 GLN A C 1
ATOM 1801 O O . GLN A 1 233 ? -13.812 9.078 5.742 1 93.06 233 GLN A O 1
ATOM 1806 N N . GLU A 1 234 ? -12.492 7.859 7.047 1 92.44 234 GLU A N 1
ATOM 1807 C CA . GLU A 1 234 ? -13.438 7.852 8.164 1 92.44 234 GLU A CA 1
ATOM 1808 C C . GLU A 1 234 ? -13.633 9.25 8.727 1 92.44 234 GLU A C 1
ATOM 1810 O O . GLU A 1 234 ? -14.727 9.586 9.203 1 92.44 234 GLU A O 1
ATOM 1815 N N . LEU A 1 235 ? -12.617 10.047 8.641 1 94.38 235 LEU A N 1
ATOM 1816 C CA . LEU A 1 235 ? -12.625 11.352 9.297 1 94.38 235 LEU A CA 1
ATOM 1817 C C . LEU A 1 235 ? -13.016 12.453 8.32 1 94.38 235 LEU A C 1
ATOM 1819 O O . LEU A 1 235 ? -13.016 13.633 8.68 1 94.38 235 LEU A O 1
ATOM 1823 N N . LEU A 1 236 ? -13.289 12.039 7.105 1 89.75 236 LEU A N 1
ATOM 1824 C CA . LEU A 1 236 ? -13.742 13.039 6.148 1 89.75 236 LEU A CA 1
ATOM 1825 C C . LEU A 1 236 ? -14.953 13.805 6.688 1 89.75 236 LEU A C 1
ATOM 1827 O O . LEU A 1 236 ? -15.859 13.203 7.262 1 89.75 236 LEU A O 1
ATOM 1831 N N . GLY A 1 237 ? -14.938 15.102 6.609 1 88.62 237 GLY A N 1
ATOM 1832 C CA . GLY A 1 237 ? -16.047 15.93 7.066 1 88.62 237 GLY A CA 1
ATOM 1833 C C . GLY A 1 237 ? -15.836 16.484 8.461 1 88.62 237 GLY A C 1
ATOM 1834 O O . GLY A 1 237 ? -16.594 17.344 8.914 1 88.62 237 GLY A O 1
ATOM 1835 N N . THR A 1 238 ? -14.898 15.938 9.164 1 94.5 238 THR A N 1
ATOM 1836 C CA . THR A 1 238 ? -14.547 16.484 10.469 1 94.5 238 THR A CA 1
ATOM 1837 C C . THR A 1 238 ? -13.453 17.531 10.344 1 94.5 238 THR A C 1
ATOM 1839 O O . THR A 1 238 ? -12.977 17.812 9.242 1 94.5 238 THR A O 1
ATOM 1842 N N . ASN A 1 239 ? -13.086 18.141 11.453 1 96.12 239 ASN A N 1
ATOM 1843 C CA . ASN A 1 239 ? -12.016 19.141 11.469 1 96.12 239 ASN A CA 1
ATOM 1844 C C . ASN A 1 239 ? -10.688 18.531 11.906 1 96.12 239 ASN A C 1
ATOM 1846 O O . ASN A 1 239 ? -9.742 19.25 12.219 1 96.12 239 ASN A O 1
ATOM 1850 N N . ILE A 1 240 ? -10.68 17.188 11.984 1 97.31 240 ILE A N 1
ATOM 1851 C CA . ILE A 1 240 ? -9.438 16.484 12.273 1 97.31 240 ILE A CA 1
ATOM 1852 C C . ILE A 1 240 ? -8.656 16.266 10.977 1 97.31 240 ILE A C 1
ATOM 1854 O O . ILE A 1 240 ? -9.188 15.719 10.008 1 97.31 240 ILE A O 1
ATOM 1858 N N . ARG A 1 241 ? -7.449 16.781 10.93 1 97.19 241 ARG A N 1
ATOM 1859 C CA . ARG A 1 241 ? -6.633 16.703 9.719 1 97.19 241 ARG A CA 1
ATOM 1860 C C . ARG A 1 241 ? -5.637 15.547 9.797 1 97.19 241 ARG A C 1
ATOM 1862 O O . ARG A 1 241 ? -5.238 15.148 10.891 1 97.19 241 ARG A O 1
ATOM 1869 N N . MET A 1 242 ? -5.266 15.07 8.648 1 97.31 242 MET A N 1
ATOM 1870 C CA . MET A 1 242 ? -4.328 13.953 8.57 1 97.31 242 MET A CA 1
ATOM 1871 C C . MET A 1 242 ? -3.207 14.258 7.578 1 97.31 242 MET A C 1
ATOM 1873 O O . MET A 1 242 ? -3.461 14.734 6.473 1 97.31 242 MET A O 1
ATOM 1877 N N . THR A 1 243 ? -1.984 14.039 7.984 1 97.81 243 THR A N 1
ATOM 1878 C CA . THR A 1 243 ? -0.801 14.164 7.141 1 97.81 243 THR A CA 1
ATOM 1879 C C . THR A 1 243 ? -0.028 12.852 7.09 1 97.81 243 THR A C 1
ATOM 1881 O O . THR A 1 243 ? 0.25 12.25 8.133 1 97.81 243 THR A O 1
ATOM 1884 N N . CYS A 1 244 ? 0.219 12.312 5.949 1 97.56 244 CYS A N 1
ATOM 1885 C CA . CYS A 1 244 ? 1.073 11.148 5.785 1 97.56 244 CYS A CA 1
ATOM 1886 C C . CYS A 1 244 ? 2.391 11.523 5.117 1 97.56 244 CYS A C 1
ATOM 1888 O O . CYS A 1 244 ? 2.396 12.18 4.074 1 97.56 244 CYS A O 1
ATOM 1890 N N . VAL A 1 245 ? 3.506 11.148 5.707 1 96.94 245 VAL A N 1
ATOM 1891 C CA . VAL A 1 245 ? 4.836 11.477 5.199 1 96.94 245 VAL A CA 1
ATOM 1892 C C . VAL A 1 245 ? 5.477 10.234 4.586 1 96.94 245 VAL A C 1
ATOM 1894 O O . VAL A 1 245 ? 5.434 9.156 5.172 1 96.94 245 VAL A O 1
ATOM 1897 N N . TYR A 1 246 ? 6 10.375 3.387 1 94.44 246 TYR A N 1
ATOM 1898 C CA . TYR A 1 246 ? 6.668 9.297 2.664 1 94.44 246 TYR A CA 1
ATOM 1899 C C . TYR A 1 246 ? 8.125 9.641 2.391 1 94.44 246 TYR A C 1
ATOM 1901 O O . TYR A 1 246 ? 8.5 9.93 1.25 1 94.44 246 TYR A O 1
ATOM 1909 N N . PRO A 1 247 ? 8.922 9.469 3.375 1 91.81 247 PRO A N 1
ATOM 1910 C CA . PRO A 1 247 ? 10.328 9.805 3.178 1 91.81 247 PRO A CA 1
ATOM 1911 C C . PRO A 1 247 ? 11.102 8.711 2.441 1 91.81 247 PRO A C 1
ATOM 1913 O O . PRO A 1 247 ? 10.758 7.527 2.553 1 91.81 247 PRO A O 1
ATOM 1916 N N . GLY A 1 248 ? 12.055 9.133 1.702 1 84.69 248 GLY A N 1
ATOM 1917 C CA . GLY A 1 248 ? 13.062 8.203 1.215 1 84.69 248 GLY A CA 1
ATOM 1918 C C . GLY A 1 248 ? 14.07 7.805 2.277 1 84.69 248 GLY A C 1
ATOM 1919 O O . GLY A 1 248 ? 13.75 7.785 3.467 1 84.69 248 GLY A O 1
ATOM 1920 N N . LEU A 1 249 ? 15.211 7.414 1.896 1 72.06 249 LEU A N 1
ATOM 1921 C CA . LEU A 1 249 ? 16.234 6.992 2.842 1 72.06 249 LEU A CA 1
ATOM 1922 C C . LEU A 1 249 ? 16.734 8.172 3.674 1 72.06 249 LEU A C 1
ATOM 1924 O O . LEU A 1 249 ? 17.422 9.062 3.16 1 72.06 249 LEU A O 1
ATOM 1928 N N . ILE A 1 250 ? 16.25 8.156 4.879 1 65.5 250 ILE A N 1
ATOM 1929 C CA . ILE A 1 250 ? 16.625 9.219 5.801 1 65.5 250 ILE A CA 1
ATOM 1930 C C . ILE A 1 250 ? 17.969 8.891 6.445 1 65.5 250 ILE A C 1
ATOM 1932 O O . ILE A 1 250 ? 18.234 7.73 6.773 1 65.5 250 ILE A O 1
ATOM 1936 N N . ASP A 1 251 ? 18.703 9.828 6.508 1 62.03 251 ASP A N 1
ATOM 1937 C CA . ASP A 1 251 ? 19.969 9.672 7.23 1 62.03 251 ASP A CA 1
ATOM 1938 C C . ASP A 1 251 ? 19.734 9.578 8.734 1 62.03 251 ASP A C 1
ATOM 1940 O O . ASP A 1 251 ? 19.812 10.578 9.445 1 62.03 251 ASP A O 1
ATOM 1944 N N . THR A 1 252 ? 19.156 8.539 9.094 1 56.09 252 THR A N 1
ATOM 1945 C CA . THR A 1 252 ? 18.984 8.266 10.516 1 56.09 252 THR A CA 1
ATOM 1946 C C . THR A 1 252 ? 19.781 7.023 10.93 1 56.09 252 THR A C 1
ATOM 1948 O O . THR A 1 252 ? 20.375 6.355 10.078 1 56.09 252 THR A O 1
ATOM 1951 N N . GLY A 1 253 ? 19.922 6.984 12.227 1 49.88 253 GLY A N 1
ATOM 1952 C CA . GLY A 1 253 ? 20.531 5.777 12.75 1 49.88 253 GLY A CA 1
ATOM 1953 C C . GLY A 1 253 ? 19.844 4.508 12.297 1 49.88 253 GLY A C 1
ATOM 1954 O O . GLY A 1 253 ? 20.406 3.416 12.391 1 49.88 253 GLY A O 1
ATOM 1955 N N . MET A 1 254 ? 18.641 4.609 11.781 1 46.56 254 MET A N 1
ATOM 1956 C CA . MET A 1 254 ? 17.875 3.432 11.391 1 46.56 254 MET A CA 1
ATOM 1957 C C . MET A 1 254 ? 18.484 2.754 10.172 1 46.56 254 MET A C 1
ATOM 1959 O O . MET A 1 254 ? 18.484 1.526 10.07 1 46.56 254 MET A O 1
ATOM 1963 N N . PHE A 1 255 ? 19.047 3.602 9.43 1 49.38 255 PHE A N 1
ATOM 1964 C CA . PHE A 1 255 ? 19.609 3.059 8.203 1 49.38 255 PHE A CA 1
ATOM 1965 C C . PHE A 1 255 ? 21.109 3.305 8.156 1 49.38 255 PHE A C 1
ATOM 1967 O O . PHE A 1 255 ? 21.688 3.434 7.07 1 49.38 255 PHE A O 1
ATOM 1974 N N . THR A 1 256 ? 21.688 3.447 9.367 1 48.62 256 THR A N 1
ATOM 1975 C CA . THR A 1 256 ? 23.141 3.625 9.453 1 48.62 256 THR A CA 1
ATOM 1976 C C . THR A 1 256 ? 23.859 2.436 8.836 1 48.62 256 THR A C 1
ATOM 1978 O O . THR A 1 256 ? 23.547 1.282 9.141 1 48.62 256 THR A O 1
ATOM 1981 N N . GLY A 1 257 ? 24.469 2.703 7.621 1 50.94 257 GLY A N 1
ATOM 1982 C CA . GLY A 1 257 ? 25.234 1.71 6.891 1 50.94 257 GLY A CA 1
ATOM 1983 C C . GLY A 1 257 ? 24.75 1.503 5.469 1 50.94 257 GLY A C 1
ATOM 1984 O O . GLY A 1 257 ? 25.422 0.863 4.66 1 50.94 257 GLY A O 1
ATOM 1985 N N . MET A 1 258 ? 23.625 1.998 5.297 1 54.19 258 MET A N 1
ATOM 1986 C CA . MET A 1 258 ? 23.125 1.867 3.928 1 54.19 258 MET A CA 1
ATOM 1987 C C . MET A 1 258 ? 23.891 2.789 2.984 1 54.19 258 MET A C 1
ATOM 1989 O O . MET A 1 258 ? 24.156 3.949 3.314 1 54.19 258 MET A O 1
ATOM 1993 N N . VAL A 1 259 ? 24.625 2.125 2.023 1 52.66 259 VAL A N 1
ATOM 1994 C CA . VAL A 1 259 ? 25.328 2.896 1.005 1 52.66 259 VAL A CA 1
ATOM 1995 C C . VAL A 1 259 ? 24.422 3.105 -0.205 1 52.66 259 VAL A C 1
ATOM 1997 O O . VAL A 1 259 ? 23.859 2.146 -0.739 1 52.66 259 VAL A O 1
ATOM 2000 N N . HIS A 1 260 ? 24.25 4.309 -0.465 1 59.09 260 HIS A N 1
ATOM 2001 C CA . HIS A 1 260 ? 23.516 4.625 -1.676 1 59.09 260 HIS A CA 1
ATOM 2002 C C . HIS A 1 260 ? 24.281 4.223 -2.926 1 59.09 260 HIS A C 1
ATOM 2004 O O . HIS A 1 260 ? 25.391 4.727 -3.168 1 59.09 260 HIS A O 1
ATOM 2010 N N . GLN A 1 261 ? 23.859 3.289 -3.611 1 56.88 261 GLN A N 1
ATOM 2011 C CA . GLN A 1 261 ? 24.562 2.822 -4.805 1 56.88 261 GLN A CA 1
ATOM 2012 C C . GLN A 1 261 ? 24.453 3.84 -5.938 1 56.88 261 GLN A C 1
ATOM 2014 O O . GLN A 1 261 ? 25.391 3.982 -6.734 1 56.88 261 GLN A O 1
ATOM 2019 N N . ARG A 1 262 ? 23.281 4.59 -5.883 1 64.94 262 ARG A N 1
ATOM 2020 C CA . ARG A 1 262 ? 23.078 5.578 -6.934 1 64.94 262 ARG A CA 1
ATOM 2021 C C . ARG A 1 262 ? 22.594 6.906 -6.355 1 64.94 262 ARG A C 1
ATOM 2023 O O . ARG A 1 262 ? 21.438 7.277 -6.512 1 64.94 262 ARG A O 1
ATOM 2030 N N . PRO A 1 263 ? 23.484 7.59 -5.766 1 59.94 263 PRO A N 1
ATOM 2031 C CA . PRO A 1 263 ? 23.125 8.812 -5.051 1 59.94 263 PRO A CA 1
ATOM 2032 C C . PRO A 1 263 ? 22.469 9.852 -5.953 1 59.94 263 PRO A C 1
ATOM 2034 O O . PRO A 1 263 ? 21.719 10.711 -5.469 1 59.94 263 PRO A O 1
ATOM 2037 N N . TRP A 1 264 ? 22.719 9.688 -7.223 1 64.88 264 TRP A N 1
ATOM 2038 C CA . TRP A 1 264 ? 22.125 10.672 -8.125 1 64.88 264 TRP A CA 1
ATOM 2039 C C . TRP A 1 264 ? 20.625 10.453 -8.258 1 64.88 264 TRP A C 1
ATOM 2041 O O . TRP A 1 264 ? 19.875 11.383 -8.555 1 64.88 264 TRP A O 1
ATOM 2051 N N . LEU A 1 265 ? 20.141 9.312 -7.965 1 64.19 265 LEU A N 1
ATOM 2052 C CA . LEU A 1 265 ? 18.719 9.008 -8.094 1 64.19 265 LEU A CA 1
ATOM 2053 C C . LEU A 1 265 ? 18.047 9 -6.723 1 64.19 265 LEU A C 1
ATOM 2055 O O . LEU A 1 265 ? 16.875 9.391 -6.598 1 64.19 265 LEU A O 1
ATOM 2059 N N . THR A 1 266 ? 18.859 8.617 -5.77 1 63.31 266 THR A N 1
ATOM 2060 C CA . THR A 1 266 ? 18.312 8.5 -4.426 1 63.31 266 THR A CA 1
ATOM 2061 C C . THR A 1 266 ? 19.156 9.273 -3.422 1 63.31 266 THR A C 1
ATOM 2063 O O . THR A 1 266 ? 19.891 8.664 -2.629 1 63.31 266 THR A O 1
ATOM 2066 N N . PRO A 1 267 ? 18.969 10.68 -3.537 1 65.38 267 PRO A N 1
ATOM 2067 C CA . PRO A 1 267 ? 19.781 11.469 -2.619 1 65.38 267 PRO A CA 1
ATOM 2068 C C . PRO A 1 267 ? 19.422 11.25 -1.154 1 65.38 267 PRO A C 1
ATOM 2070 O O . PRO A 1 267 ? 18.297 10.82 -0.854 1 65.38 267 PRO A O 1
ATOM 2073 N N . HIS A 1 268 ? 20.375 11.445 -0.329 1 72 268 HIS A N 1
ATOM 2074 C CA . HIS A 1 268 ? 20.125 11.352 1.104 1 72 268 HIS A CA 1
ATOM 2075 C C . HIS A 1 268 ? 19.156 12.438 1.567 1 72 268 HIS A C 1
ATOM 2077 O O . HIS A 1 268 ? 19.188 13.562 1.061 1 72 268 HIS A O 1
ATOM 2083 N N . LEU A 1 269 ? 18.328 12.055 2.379 1 80.94 269 LEU A N 1
ATOM 2084 C CA . LEU A 1 269 ? 17.344 12.961 2.961 1 80.94 269 LEU A CA 1
ATOM 2085 C C . LEU A 1 269 ? 17.719 13.312 4.398 1 80.94 269 LEU A C 1
ATOM 2087 O O . LEU A 1 269 ? 17.859 12.422 5.242 1 80.94 269 LEU A O 1
ATOM 2091 N N . LYS A 1 270 ? 17.969 14.594 4.621 1 85.12 270 LYS A N 1
ATOM 2092 C CA . LYS A 1 270 ? 18.281 15.039 5.977 1 85.12 270 LYS A CA 1
ATOM 2093 C C . LYS A 1 270 ? 17.031 14.992 6.863 1 85.12 270 LYS A C 1
ATOM 2095 O O . LYS A 1 270 ? 15.938 15.336 6.414 1 85.12 270 LYS A O 1
ATOM 2100 N N . THR A 1 271 ? 17.281 14.625 8.07 1 89.81 271 THR A N 1
ATOM 2101 C CA . THR A 1 271 ? 16.203 14.555 9.047 1 89.81 271 THR A CA 1
ATOM 2102 C C . THR A 1 271 ? 15.516 15.914 9.188 1 89.81 271 THR A C 1
ATOM 2104 O O . THR A 1 271 ? 14.297 15.984 9.367 1 89.81 271 THR A O 1
ATOM 2107 N N . SER A 1 272 ? 16.281 17.016 9 1 92.38 272 SER A N 1
ATOM 2108 C CA . SER A 1 272 ? 15.758 18.375 9.156 1 92.38 272 SER A CA 1
ATOM 2109 C C . SER A 1 272 ? 14.734 18.703 8.078 1 92.38 272 SER A C 1
ATOM 2111 O O . SER A 1 272 ? 13.773 19.438 8.328 1 92.38 272 SER A O 1
ATOM 2113 N N . GLU A 1 273 ? 14.953 18.172 6.898 1 91.94 273 GLU A N 1
ATOM 2114 C CA . GLU A 1 273 ? 14.023 18.422 5.805 1 91.94 273 GLU A CA 1
ATOM 2115 C C . GLU A 1 273 ? 12.664 17.781 6.078 1 91.94 273 GLU A C 1
ATOM 2117 O O . GLU A 1 273 ? 11.625 18.391 5.832 1 91.94 273 GLU A O 1
ATOM 2122 N N . VAL A 1 274 ? 12.727 16.578 6.613 1 94.62 274 VAL A N 1
ATOM 2123 C CA . VAL A 1 274 ? 11.492 15.875 6.949 1 94.62 274 VAL A CA 1
ATOM 2124 C C . VAL A 1 274 ? 10.805 16.578 8.117 1 94.62 274 VAL A C 1
ATOM 2126 O O . VAL A 1 274 ? 9.586 16.797 8.094 1 94.62 274 VAL A O 1
ATOM 2129 N N . CYS A 1 275 ? 11.586 16.969 9.086 1 96.5 275 CYS A N 1
ATOM 2130 C CA . CYS A 1 275 ? 11.07 17.688 10.25 1 96.5 275 CYS A CA 1
ATOM 2131 C C . CYS A 1 275 ? 10.352 18.969 9.836 1 96.5 275 CYS A C 1
ATOM 2133 O O . CYS A 1 275 ? 9.211 19.188 10.234 1 96.5 275 CYS A O 1
ATOM 2135 N N . ASN A 1 276 ? 10.992 19.734 9 1 96.31 276 ASN A N 1
ATOM 2136 C CA . ASN A 1 276 ? 10.422 21 8.547 1 96.31 276 ASN A CA 1
ATOM 2137 C C . ASN A 1 276 ? 9.125 20.781 7.766 1 96.31 276 ASN A C 1
ATOM 2139 O O . ASN A 1 276 ? 8.188 21.562 7.891 1 96.31 276 ASN A O 1
ATOM 2143 N N . ALA A 1 277 ? 9.125 19.75 6.961 1 95.81 277 ALA A N 1
ATOM 2144 C CA . ALA A 1 277 ? 7.93 19.453 6.168 1 95.81 277 ALA A CA 1
ATOM 2145 C C . ALA A 1 277 ? 6.75 19.109 7.066 1 95.81 277 ALA A C 1
ATOM 2147 O O . ALA A 1 277 ? 5.617 19.531 6.812 1 95.81 277 ALA A O 1
ATOM 2148 N N . ILE A 1 278 ? 7 18.344 8.109 1 97.69 278 ILE A N 1
ATOM 2149 C CA . ILE A 1 278 ? 5.949 17.938 9.039 1 97.69 278 ILE A CA 1
ATOM 2150 C C . ILE A 1 278 ? 5.445 19.172 9.797 1 97.69 278 ILE A C 1
ATOM 2152 O O . ILE A 1 278 ? 4.234 19.359 9.938 1 97.69 278 ILE A O 1
ATOM 2156 N N . VAL A 1 279 ? 6.367 20.031 10.266 1 97.69 279 VAL A N 1
ATOM 2157 C CA . VAL A 1 279 ? 6 21.234 11 1 97.69 279 VAL A CA 1
ATOM 2158 C C . VAL A 1 279 ? 5.148 22.156 10.117 1 97.69 279 VAL A C 1
ATOM 2160 O O . VAL A 1 279 ? 4.117 22.672 10.555 1 97.69 279 VAL A O 1
ATOM 2163 N N . THR A 1 280 ? 5.551 22.281 8.883 1 96.25 280 THR A N 1
ATOM 2164 C CA . THR A 1 280 ? 4.793 23.094 7.941 1 96.25 280 THR A CA 1
ATOM 2165 C C . THR A 1 280 ? 3.393 22.531 7.734 1 96.25 280 THR A C 1
ATOM 2167 O O . THR A 1 280 ? 2.42 23.281 7.652 1 96.25 280 THR A O 1
ATOM 2170 N N . ALA A 1 281 ? 3.324 21.219 7.625 1 96.44 281 ALA A N 1
ATOM 2171 C CA . ALA A 1 281 ? 2.023 20.562 7.465 1 96.44 281 ALA A CA 1
ATOM 2172 C C . ALA A 1 281 ? 1.118 20.844 8.656 1 96.44 281 ALA A C 1
ATOM 2174 O O . ALA A 1 281 ? -0.073 21.125 8.492 1 96.44 281 ALA A O 1
ATOM 2175 N N . LEU A 1 282 ? 1.653 20.812 9.836 1 97.5 282 LEU A N 1
ATOM 2176 C CA . LEU A 1 282 ? 0.893 21.094 11.047 1 97.5 282 LEU A CA 1
ATOM 2177 C C . LEU A 1 282 ? 0.424 22.547 11.062 1 97.5 282 LEU A C 1
ATOM 2179 O O . LEU A 1 282 ? -0.73 22.828 11.391 1 97.5 282 LEU A O 1
ATOM 2183 N N . GLU A 1 283 ? 1.305 23.469 10.664 1 96.19 283 GLU A N 1
ATOM 2184 C CA . GLU A 1 283 ? 0.994 24.891 10.656 1 96.19 283 GLU A CA 1
ATOM 2185 C C . GLU A 1 283 ? -0.153 25.203 9.703 1 96.19 283 GLU A C 1
ATOM 2187 O O . GLU A 1 283 ? -1.014 26.031 10 1 96.19 283 GLU A O 1
ATOM 2192 N N . THR A 1 284 ? -0.165 24.594 8.555 1 93.81 284 THR A N 1
ATOM 2193 C CA . THR A 1 284 ? -1.153 24.891 7.523 1 93.81 284 THR A CA 1
ATOM 2194 C C . THR A 1 284 ? -2.496 24.25 7.859 1 93.81 284 THR A C 1
ATOM 2196 O O . THR A 1 284 ? -3.549 24.766 7.484 1 93.81 284 THR A O 1
ATOM 2199 N N . GLY A 1 285 ? -2.451 23.078 8.555 1 95.69 285 GLY A N 1
ATOM 2200 C CA . GLY A 1 285 ? -3.664 22.438 9.039 1 95.69 285 GLY A CA 1
ATOM 2201 C C . GLY A 1 285 ? -4.539 21.891 7.93 1 95.69 285 GLY A C 1
ATOM 2202 O O . GLY A 1 285 ? -5.754 22.094 7.93 1 95.69 285 GLY A O 1
ATOM 2203 N N . ARG A 1 286 ? -3.893 21.25 6.926 1 94.19 286 ARG A N 1
ATOM 2204 C CA . ARG A 1 286 ? -4.617 20.609 5.84 1 94.19 286 ARG A CA 1
ATOM 2205 C C . ARG A 1 286 ? -4.285 19.125 5.766 1 94.19 286 ARG A C 1
ATOM 2207 O O . ARG A 1 286 ? -3.252 18.688 6.281 1 94.19 286 ARG A O 1
ATOM 2214 N N . ASN A 1 287 ? -5.297 18.312 5.203 1 94.88 287 ASN A N 1
ATOM 2215 C CA . ASN A 1 287 ? -4.914 16.969 4.82 1 94.88 287 ASN A CA 1
ATOM 2216 C C . ASN A 1 287 ? -3.826 16.969 3.748 1 94.88 287 ASN A C 1
ATOM 2218 O O . ASN A 1 287 ? -3.885 17.75 2.803 1 94.88 287 ASN A O 1
ATOM 2222 N N . ARG A 1 288 ? -2.793 16.141 4.004 1 93.56 288 ARG A N 1
ATOM 2223 C CA . ARG A 1 288 ? -1.722 16.219 3.016 1 93.56 288 ARG A CA 1
ATOM 2224 C C . ARG A 1 288 ? -0.887 14.938 3.012 1 93.56 288 ARG A C 1
ATOM 2226 O O . ARG A 1 288 ? -0.696 14.312 4.055 1 93.56 288 ARG A O 1
ATOM 2233 N N . ASP A 1 289 ? -0.465 14.523 1.805 1 94.19 289 ASP A N 1
ATOM 2234 C CA . ASP A 1 289 ? 0.635 13.578 1.626 1 94.19 289 ASP A CA 1
ATOM 2235 C C . ASP A 1 289 ? 1.943 14.312 1.332 1 94.19 289 ASP A C 1
ATOM 2237 O O . ASP A 1 289 ? 1.999 15.164 0.441 1 94.19 289 ASP A O 1
ATOM 2241 N N . VAL A 1 290 ? 2.977 14.008 2.109 1 94.12 290 VAL A N 1
ATOM 2242 C CA . VAL A 1 290 ? 4.277 14.648 1.945 1 94.12 290 VAL A CA 1
ATOM 2243 C C . VAL A 1 290 ? 5.293 13.641 1.422 1 94.12 290 VAL A C 1
ATOM 2245 O O . VAL A 1 290 ? 5.641 12.688 2.117 1 94.1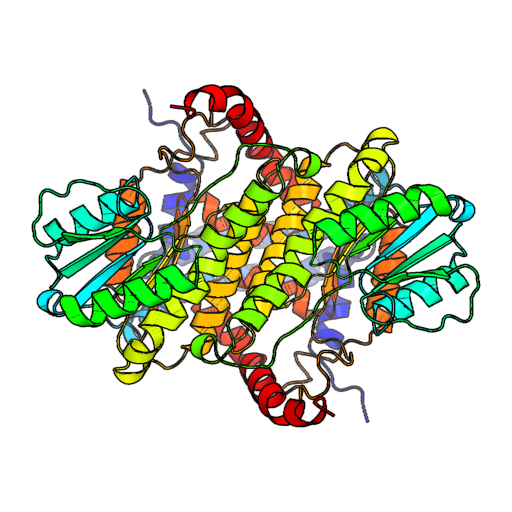2 290 VAL A O 1
ATOM 2248 N N . PHE A 1 291 ? 5.707 13.82 0.235 1 91.69 291 PHE A N 1
ATOM 2249 C CA . PHE A 1 291 ? 6.746 12.992 -0.36 1 91.69 291 PHE A CA 1
ATOM 2250 C C . PHE A 1 291 ? 8.086 13.719 -0.373 1 91.69 291 PHE A C 1
ATOM 2252 O O . PHE A 1 291 ? 8.172 14.867 -0.821 1 91.69 291 PHE A O 1
ATOM 2259 N N . LEU A 1 292 ? 9.055 13.07 0.181 1 89 292 LEU A N 1
ATOM 2260 C CA . LEU A 1 292 ? 10.398 13.641 0.178 1 89 292 LEU A CA 1
ATOM 2261 C C . LEU A 1 292 ? 11.453 12.555 0.023 1 89 292 LEU A C 1
ATOM 2263 O O . LEU A 1 292 ? 11.359 11.492 0.653 1 89 292 LEU A O 1
ATOM 2267 N N . PRO A 1 293 ? 12.547 12.734 -0.839 1 87.44 293 PRO A N 1
ATOM 2268 C CA . PRO A 1 293 ? 12.734 13.805 -1.815 1 87.44 293 PRO A CA 1
ATOM 2269 C C . PRO A 1 293 ? 11.875 13.625 -3.062 1 87.44 293 PRO A C 1
ATOM 2271 O O . PRO A 1 293 ? 10.836 12.961 -3.01 1 87.44 293 PRO A O 1
ATOM 2274 N N . PHE A 1 294 ? 12.227 14.195 -4.191 1 82.62 294 PHE A N 1
ATOM 2275 C CA . PHE A 1 294 ? 11.367 14.289 -5.363 1 82.62 294 PHE A CA 1
ATOM 2276 C C . PHE A 1 294 ? 11.078 12.906 -5.93 1 82.62 294 PHE A C 1
ATOM 2278 O O . PHE A 1 294 ? 9.953 12.625 -6.344 1 82.62 294 PHE A O 1
ATOM 2285 N N . TYR A 1 295 ? 12 12.062 -5.926 1 79.44 295 TYR A N 1
ATOM 2286 C CA . TYR A 1 295 ? 11.836 10.773 -6.578 1 79.44 295 TYR A CA 1
ATOM 2287 C C . TYR A 1 295 ? 10.75 9.945 -5.891 1 79.44 295 TYR A C 1
ATOM 2289 O O . TYR A 1 295 ? 10.172 9.047 -6.496 1 79.44 295 TYR A O 1
ATOM 2297 N N . THR A 1 296 ? 10.414 10.258 -4.641 1 86.12 296 THR A N 1
ATOM 2298 C CA . THR A 1 296 ? 9.43 9.484 -3.898 1 86.12 296 THR A CA 1
ATOM 2299 C C . THR A 1 296 ? 8.023 9.734 -4.445 1 86.12 296 THR A C 1
ATOM 2301 O O . THR A 1 296 ? 7.117 8.922 -4.234 1 86.12 296 THR A O 1
ATOM 2304 N N . TYR A 1 297 ? 7.914 10.781 -5.195 1 85 297 TYR A N 1
ATOM 2305 C CA . TYR A 1 297 ? 6.617 11.102 -5.777 1 85 297 TYR A CA 1
ATOM 2306 C C . TYR A 1 297 ? 6.227 10.078 -6.836 1 85 297 TYR A C 1
ATOM 2308 O O . TYR A 1 297 ? 5.039 9.867 -7.105 1 85 297 TYR A O 1
ATOM 2316 N N . VAL A 1 298 ? 7.203 9.469 -7.387 1 83.75 298 VAL A N 1
ATOM 2317 C CA . VAL A 1 298 ? 6.953 8.578 -8.516 1 83.75 298 VAL A CA 1
ATOM 2318 C C . VAL A 1 298 ? 6.641 7.172 -8.016 1 83.75 298 VAL A C 1
ATOM 2320 O O . VAL A 1 298 ? 6.098 6.348 -8.75 1 83.75 298 VAL A O 1
ATOM 2323 N N . ALA A 1 299 ? 6.953 6.918 -6.785 1 87.19 299 ALA A N 1
ATOM 2324 C CA . ALA A 1 299 ? 6.906 5.559 -6.254 1 87.19 299 ALA A CA 1
ATOM 2325 C C . ALA A 1 299 ? 5.496 4.977 -6.359 1 87.19 299 ALA A C 1
ATOM 2327 O O . ALA A 1 299 ? 5.316 3.855 -6.836 1 87.19 299 ALA A O 1
ATOM 2328 N N . PRO A 1 300 ? 4.465 5.734 -6.031 1 87.81 300 PRO A N 1
ATOM 2329 C CA . PRO A 1 300 ? 3.123 5.16 -6.133 1 87.81 300 PRO A CA 1
ATOM 2330 C C . PRO A 1 300 ? 2.715 4.863 -7.574 1 87.81 300 PRO A C 1
ATOM 2332 O O . PRO A 1 300 ? 1.862 4.004 -7.812 1 87.81 300 PRO A O 1
ATOM 2335 N N . LEU A 1 301 ? 3.334 5.559 -8.523 1 88.5 301 LEU A N 1
ATOM 2336 C CA . LEU A 1 301 ? 3.018 5.367 -9.93 1 88.5 301 LEU A CA 1
ATOM 2337 C C . LEU A 1 301 ? 3.496 4 -10.414 1 88.5 301 LEU A C 1
ATOM 2339 O O . LEU A 1 301 ? 2.945 3.447 -11.367 1 88.5 301 LEU A O 1
ATOM 2343 N N . LEU A 1 302 ? 4.418 3.49 -9.734 1 89.25 302 LEU A N 1
ATOM 2344 C CA . LEU A 1 302 ? 5.031 2.24 -10.172 1 89.25 302 LEU A CA 1
ATOM 2345 C C . LEU A 1 302 ? 4.047 1.084 -10.062 1 89.25 302 LEU A C 1
ATOM 2347 O O . LEU A 1 302 ? 4.117 0.127 -10.836 1 89.25 302 LEU A O 1
ATOM 2351 N N . ARG A 1 303 ? 3.064 1.191 -9.141 1 89.62 303 ARG A N 1
ATOM 2352 C CA . ARG A 1 303 ? 2.076 0.13 -8.977 1 89.62 303 ARG A CA 1
ATOM 2353 C C . ARG A 1 303 ? 1.001 0.212 -10.055 1 89.62 303 ARG A C 1
ATOM 2355 O O . ARG A 1 303 ? 0.234 -0.734 -10.25 1 89.62 303 ARG A O 1
ATOM 2362 N N . PHE A 1 304 ? 0.983 1.341 -10.711 1 89.25 304 PHE A N 1
ATOM 2363 C CA . PHE A 1 304 ? 0.037 1.515 -11.805 1 89.25 304 PHE A CA 1
ATOM 2364 C C . PHE A 1 304 ? 0.635 1.028 -13.117 1 89.25 304 PHE A C 1
ATOM 2366 O O . PHE A 1 304 ? -0.094 0.627 -14.031 1 89.25 304 PHE A O 1
ATOM 2373 N N . LEU A 1 305 ? 1.903 1.053 -13.258 1 90.12 305 LEU A N 1
ATOM 2374 C CA . LEU A 1 305 ? 2.609 0.664 -14.477 1 90.12 305 LEU A CA 1
ATOM 2375 C C . LEU A 1 305 ? 2.811 -0.847 -14.523 1 90.12 305 LEU A C 1
ATOM 2377 O O . LEU A 1 305 ? 2.738 -1.522 -13.5 1 90.12 305 LEU A O 1
ATOM 2381 N N . PRO A 1 306 ? 3.006 -1.366 -15.805 1 90.75 306 PRO A N 1
ATOM 2382 C CA . PRO A 1 306 ? 3.355 -2.787 -15.883 1 90.75 306 PRO A CA 1
ATOM 2383 C C . PRO A 1 306 ? 4.523 -3.156 -14.969 1 90.75 306 PRO A C 1
ATOM 2385 O O . PRO A 1 306 ? 5.469 -2.377 -14.828 1 90.75 306 PRO A O 1
ATOM 2388 N N . ILE A 1 307 ? 4.418 -4.316 -14.344 1 91.5 307 ILE A N 1
ATOM 2389 C CA . ILE A 1 307 ? 5.363 -4.727 -13.305 1 91.5 307 ILE A CA 1
ATOM 2390 C C . ILE A 1 307 ? 6.785 -4.691 -13.867 1 91.5 307 ILE A C 1
ATOM 2392 O O . ILE A 1 307 ? 7.738 -4.406 -13.133 1 91.5 307 ILE A O 1
ATOM 2396 N N . GLU A 1 308 ? 7 -4.914 -15.203 1 91.81 308 GLU A N 1
ATOM 2397 C CA . GLU A 1 308 ? 8.32 -4.914 -15.828 1 91.81 308 GLU A CA 1
ATOM 2398 C C . GLU A 1 308 ? 8.961 -3.531 -15.766 1 91.81 308 GLU A C 1
ATOM 2400 O O . GLU A 1 308 ? 10.172 -3.41 -15.586 1 91.81 308 GLU A O 1
ATOM 2405 N N . ILE A 1 309 ? 8.109 -2.555 -15.945 1 89.62 309 ILE A N 1
ATOM 2406 C CA . ILE A 1 309 ? 8.609 -1.185 -15.875 1 89.62 309 ILE A CA 1
ATOM 2407 C C . ILE A 1 309 ? 8.977 -0.84 -14.438 1 89.62 309 ILE A C 1
ATOM 2409 O O . ILE A 1 309 ? 10.031 -0.248 -14.188 1 89.62 309 ILE A O 1
ATOM 2413 N N . GLY A 1 310 ? 8.156 -1.226 -13.477 1 87.75 310 GLY A N 1
ATOM 2414 C CA . GLY A 1 310 ? 8.484 -1.037 -12.078 1 87.75 310 GLY A CA 1
ATOM 2415 C C . GLY A 1 310 ? 9.766 -1.733 -11.664 1 87.75 310 GLY A C 1
ATOM 2416 O O . GLY A 1 310 ? 10.594 -1.156 -10.953 1 87.75 310 GLY A O 1
ATOM 2417 N N . ASP A 1 311 ? 9.914 -2.936 -12.141 1 88.31 311 ASP A N 1
ATOM 2418 C CA . ASP A 1 311 ? 11.125 -3.695 -11.836 1 88.31 311 ASP A CA 1
ATOM 2419 C C . ASP A 1 311 ? 12.367 -2.998 -12.391 1 88.31 311 ASP A C 1
ATOM 2421 O O . ASP A 1 311 ? 13.398 -2.93 -11.719 1 88.31 311 ASP A O 1
ATOM 2425 N N . ALA A 1 312 ? 12.234 -2.471 -13.594 1 85.69 312 ALA A N 1
ATOM 2426 C CA . ALA A 1 312 ? 13.359 -1.778 -14.227 1 85.69 312 ALA A CA 1
ATOM 2427 C C . ALA A 1 312 ? 13.742 -0.526 -13.438 1 85.69 312 ALA A C 1
ATOM 2429 O O . ALA A 1 312 ? 14.922 -0.247 -13.242 1 85.69 312 ALA A O 1
ATOM 2430 N N . VAL A 1 313 ? 12.734 0.15 -13.023 1 83.69 313 VAL A N 1
ATOM 2431 C CA . VAL A 1 313 ? 12.977 1.378 -12.273 1 83.69 313 VAL A CA 1
ATOM 2432 C C . VAL A 1 313 ? 13.633 1.044 -10.93 1 83.69 313 VAL A C 1
ATOM 2434 O O . VAL A 1 313 ? 14.578 1.71 -10.516 1 83.69 313 VAL A O 1
ATOM 2437 N N . ARG A 1 314 ? 13.188 0.019 -10.281 1 82.06 314 ARG A N 1
ATOM 2438 C CA . ARG A 1 314 ? 13.75 -0.398 -9 1 82.06 314 ARG A CA 1
ATOM 2439 C C . ARG A 1 314 ? 15.195 -0.87 -9.164 1 82.06 314 ARG A C 1
ATOM 2441 O O . ARG A 1 314 ? 16.047 -0.566 -8.328 1 82.06 314 ARG A O 1
ATOM 2448 N N . GLU A 1 315 ? 15.406 -1.598 -10.219 1 79.12 315 GLU A N 1
ATOM 2449 C CA . GLU A 1 315 ? 16.766 -2.055 -10.5 1 79.12 315 GLU A CA 1
ATOM 2450 C C . GLU A 1 315 ? 17.703 -0.879 -10.766 1 79.12 315 GLU A C 1
ATOM 2452 O O . GLU A 1 315 ? 18.828 -0.85 -10.266 1 79.12 315 GLU A O 1
ATOM 2457 N N . MET A 1 316 ? 17.172 0.047 -11.5 1 76.56 316 MET A N 1
ATOM 2458 C CA . MET A 1 316 ? 17.969 1.217 -11.852 1 76.56 316 MET A CA 1
ATOM 2459 C C . MET A 1 316 ? 18.266 2.062 -10.609 1 76.56 316 MET A C 1
ATOM 2461 O O . MET A 1 316 ? 19.328 2.658 -10.5 1 76.56 316 MET A O 1
ATOM 2465 N N . SER A 1 317 ? 17.312 2.1 -9.719 1 74.19 317 SER A N 1
ATOM 2466 C CA . SER A 1 317 ? 17.484 2.885 -8.5 1 74.19 317 SER A CA 1
ATOM 2467 C C . SER A 1 317 ? 18.484 2.227 -7.562 1 74.19 317 SER A C 1
ATOM 2469 O O . SER A 1 317 ? 19.062 2.889 -6.691 1 74.19 317 SER A O 1
ATOM 2471 N N . GLY A 1 318 ? 18.734 0.93 -7.699 1 72.44 318 GLY A N 1
ATOM 2472 C CA . GLY A 1 318 ? 19.641 0.19 -6.844 1 72.44 318 GLY A CA 1
ATOM 2473 C C . GLY A 1 318 ? 19.062 -0.126 -5.48 1 72.44 318 GLY A C 1
ATOM 2474 O O . GLY A 1 318 ? 19.812 -0.371 -4.527 1 72.44 318 GLY A O 1
ATOM 2475 N N . ALA A 1 319 ? 17.859 -0.037 -5.371 1 67.19 319 ALA A N 1
ATOM 2476 C CA . ALA A 1 319 ? 17.188 -0.221 -4.086 1 67.19 319 ALA A CA 1
ATOM 2477 C C . ALA A 1 319 ? 17.5 -1.588 -3.492 1 67.19 319 ALA A C 1
ATOM 2479 O O . ALA A 1 319 ? 17.812 -1.698 -2.301 1 67.19 319 ALA A O 1
ATOM 2480 N N . ASN A 1 320 ? 17.516 -2.586 -4.227 1 71.31 320 ASN A N 1
ATOM 2481 C CA . ASN A 1 320 ? 17.797 -3.938 -3.754 1 71.31 320 ASN A CA 1
ATOM 2482 C C . ASN A 1 320 ? 19.25 -4.094 -3.326 1 71.31 320 ASN A C 1
ATOM 2484 O O . ASN A 1 320 ? 19.547 -4.746 -2.322 1 71.31 320 ASN A O 1
ATOM 2488 N N . GLN A 1 321 ? 20.062 -3.441 -4.109 1 68.38 321 GLN A N 1
ATOM 2489 C CA . GLN A 1 321 ? 21.5 -3.51 -3.803 1 68.38 321 GLN A CA 1
ATOM 2490 C C . GLN A 1 321 ? 21.812 -2.752 -2.52 1 68.38 321 GLN A C 1
ATOM 2492 O O . GLN A 1 321 ? 22.672 -3.174 -1.742 1 68.38 321 GLN A O 1
ATOM 2497 N N . GLU A 1 322 ? 21.094 -1.729 -2.34 1 65.69 322 GLU A N 1
ATOM 2498 C CA . GLU A 1 322 ? 21.297 -0.941 -1.127 1 65.69 322 GLU A CA 1
ATOM 2499 C C . GLU A 1 322 ? 20.891 -1.729 0.115 1 65.69 322 GLU A C 1
ATOM 2501 O O . GLU A 1 322 ? 21.562 -1.666 1.146 1 65.69 322 GLU A O 1
ATOM 2506 N N . MET A 1 323 ? 19.906 -2.465 -0.015 1 66.69 323 MET A N 1
ATOM 2507 C CA . MET A 1 323 ? 19.453 -3.271 1.112 1 66.69 323 MET A CA 1
ATOM 2508 C C . MET A 1 323 ? 20.438 -4.402 1.402 1 66.69 323 MET A C 1
ATOM 2510 O O . MET A 1 323 ? 20.703 -4.723 2.564 1 66.69 323 MET A O 1
ATOM 2514 N N . LEU A 1 324 ? 20.969 -4.953 0.365 1 64.19 324 LEU A N 1
ATOM 2515 C CA . LEU A 1 324 ? 21.953 -6.016 0.543 1 64.19 324 LEU A CA 1
ATOM 2516 C C . LEU A 1 324 ? 23.203 -5.488 1.243 1 64.19 324 LEU A C 1
ATOM 2518 O O . LEU A 1 324 ? 23.781 -6.184 2.076 1 64.19 324 LEU A O 1
ATOM 2522 N N . ALA A 1 325 ? 23.594 -4.242 0.91 1 60.38 325 ALA A N 1
ATOM 2523 C CA . ALA A 1 325 ? 24.781 -3.635 1.525 1 60.38 325 ALA A CA 1
ATOM 2524 C C . ALA A 1 325 ? 24.531 -3.346 3.004 1 60.38 325 ALA A C 1
ATOM 2526 O O . ALA A 1 325 ? 25.453 -3.434 3.82 1 60.38 325 ALA A O 1
ATOM 2527 N N . TYR A 1 326 ? 23.344 -2.918 3.348 1 58.56 326 TYR A N 1
ATOM 2528 C CA . TYR A 1 326 ? 22.953 -2.717 4.738 1 58.56 326 TYR A CA 1
ATOM 2529 C C . TYR A 1 326 ? 23.094 -4.004 5.539 1 58.56 326 TYR A C 1
ATOM 2531 O O . TYR A 1 326 ? 23.516 -3.979 6.695 1 58.56 326 TYR A O 1
ATOM 2539 N N . LYS A 1 327 ? 22.812 -5.168 5.051 1 55.31 327 LYS A N 1
ATOM 2540 C CA . LYS A 1 327 ? 22.922 -6.477 5.684 1 55.31 327 LYS A CA 1
ATOM 2541 C C . LYS A 1 327 ? 24.344 -6.738 6.156 1 55.31 327 LYS A C 1
ATOM 2543 O O . LYS A 1 327 ? 24.562 -7.312 7.227 1 55.31 327 LYS A O 1
ATOM 2548 N N . TYR A 1 328 ? 25.281 -6.316 5.52 1 46.94 328 TYR A N 1
ATOM 2549 C CA . TYR A 1 328 ? 26.672 -6.555 5.855 1 46.94 328 TYR A CA 1
ATOM 2550 C C . TYR A 1 328 ? 27.125 -5.656 7.004 1 46.94 328 TYR A C 1
ATOM 2552 O O . TYR A 1 328 ? 27.906 -6.078 7.863 1 46.94 328 TYR A O 1
ATOM 2560 N N . SER A 1 329 ? 26.703 -4.457 7.242 1 39.22 329 SER A N 1
ATOM 2561 C CA . SER A 1 329 ? 27.234 -3.582 8.281 1 39.22 329 SER A CA 1
ATOM 2562 C C . SER A 1 329 ? 26.531 -3.805 9.609 1 39.22 329 SER A C 1
ATOM 2564 O O . SER A 1 329 ? 26.938 -3.238 10.633 1 39.22 329 SER A O 1
ATOM 2566 N N . ALA A 1 330 ? 25.375 -4.133 9.93 1 39.56 330 ALA A N 1
ATOM 2567 C CA . ALA A 1 330 ? 24.641 -4.191 11.188 1 39.56 330 ALA A CA 1
ATOM 2568 C C . ALA A 1 330 ? 25.219 -5.254 12.117 1 39.56 330 ALA A C 1
ATOM 2570 O O . ALA A 1 330 ? 24.688 -5.504 13.195 1 39.56 330 ALA A O 1
ATOM 2571 N N . SER A 1 331 ? 26.047 -6.191 11.953 1 33.31 331 SER A N 1
ATOM 2572 C CA . SER A 1 331 ? 26.719 -6.863 13.055 1 33.31 331 SER A CA 1
ATOM 2573 C C . SER A 1 331 ? 27.266 -5.855 14.062 1 33.31 331 SER A C 1
ATOM 2575 O O . SER A 1 331 ? 27.719 -6.234 15.148 1 33.31 331 SER A O 1
ATOM 2577 N N . ALA A 1 332 ? 27.547 -4.605 13.867 1 31.03 332 ALA A N 1
ATOM 2578 C CA . ALA A 1 332 ? 28.188 -3.727 14.844 1 31.03 332 ALA A CA 1
ATOM 2579 C C . ALA A 1 332 ? 27.203 -3.301 15.93 1 31.03 332 ALA A C 1
ATOM 2581 O O . ALA A 1 332 ? 27.609 -2.717 16.938 1 31.03 332 ALA A O 1
ATOM 2582 N N . MET A 1 333 ? 25.844 -3.09 15.688 1 31.73 333 MET A N 1
ATOM 2583 C CA . MET A 1 333 ? 25.094 -2.504 16.797 1 31.73 333 MET A CA 1
ATOM 2584 C C . MET A 1 333 ? 24.781 -3.553 17.859 1 31.73 333 MET A C 1
ATOM 2586 O O . MET A 1 333 ? 24.109 -3.262 18.859 1 31.73 333 MET A O 1
ATOM 2590 N N . SER A 1 334 ? 24.922 -4.809 17.672 1 26.64 334 SER A N 1
ATOM 2591 C CA . SER A 1 334 ? 24.781 -5.633 18.875 1 26.64 334 SER A CA 1
ATOM 2592 C C . SER A 1 334 ? 25.75 -5.184 19.969 1 26.64 334 SER A C 1
ATOM 2594 O O . SER A 1 334 ? 25.844 -5.824 21.016 1 26.64 334 SER A O 1
ATOM 2596 N N . THR A 1 335 ? 26.625 -4.137 19.672 1 23.59 335 THR A N 1
ATOM 2597 C CA . THR A 1 335 ? 27.281 -3.836 20.922 1 23.59 335 THR A CA 1
ATOM 2598 C C . THR A 1 335 ? 26.422 -2.939 21.797 1 23.59 335 THR A C 1
ATOM 2600 O O . THR A 1 335 ? 25.812 -1.981 21.312 1 23.59 335 THR A O 1
ATOM 2603 N N . MET B 1 1 ? 32.875 20.141 -3.5 1 32.09 1 MET B N 1
ATOM 2604 C CA . MET B 1 1 ? 32.469 19.25 -4.582 1 32.09 1 MET B CA 1
ATOM 2605 C C . MET B 1 1 ? 31.109 19.703 -5.152 1 32.09 1 MET B C 1
ATOM 2607 O O . MET B 1 1 ? 30.219 20.094 -4.406 1 32.09 1 MET B O 1
ATOM 2611 N N . ALA B 1 2 ? 31.047 19.969 -6.25 1 41.75 2 ALA B N 1
ATOM 2612 C CA . ALA B 1 2 ? 29.875 20.5 -6.945 1 41.75 2 ALA B CA 1
ATOM 2613 C C . ALA B 1 2 ? 28.625 19.656 -6.645 1 41.75 2 ALA B C 1
ATOM 2615 O O . ALA B 1 2 ? 28.703 18.422 -6.602 1 41.75 2 ALA B O 1
ATOM 2616 N N . PRO B 1 3 ? 27.609 20.234 -6.098 1 52.25 3 PRO B N 1
ATOM 2617 C CA . PRO B 1 3 ? 26.469 19.438 -5.668 1 52.25 3 PRO B CA 1
ATOM 2618 C C . PRO B 1 3 ? 25.969 18.484 -6.75 1 52.25 3 PRO B C 1
ATOM 2620 O O . PRO B 1 3 ? 25.875 18.875 -7.922 1 52.25 3 PRO B O 1
ATOM 2623 N N . LEU B 1 4 ? 26.375 17.203 -6.723 1 56.03 4 LEU B N 1
ATOM 2624 C CA . LEU B 1 4 ? 25.984 16.188 -7.68 1 56.03 4 LEU B CA 1
ATOM 2625 C C . LEU B 1 4 ? 24.531 16.406 -8.133 1 56.03 4 LEU B C 1
ATOM 2627 O O . LEU B 1 4 ? 23.641 16.594 -7.309 1 56.03 4 LEU B O 1
ATOM 2631 N N . LEU B 1 5 ? 24.406 16.766 -9.406 1 62.25 5 LEU B N 1
ATOM 2632 C CA . LEU B 1 5 ? 23.109 16.891 -10.055 1 62.25 5 LEU B CA 1
ATOM 2633 C C . LEU B 1 5 ? 22.297 15.617 -9.883 1 62.25 5 LEU B C 1
ATOM 2635 O O . LEU B 1 5 ? 22.75 14.531 -10.258 1 62.25 5 LEU B O 1
ATOM 2639 N N . THR B 1 6 ? 21.391 15.672 -8.938 1 72.19 6 THR B N 1
ATOM 2640 C CA . THR B 1 6 ? 20.516 14.531 -8.695 1 72.19 6 THR B CA 1
ATOM 2641 C C . THR B 1 6 ? 19.156 14.742 -9.352 1 72.19 6 THR B C 1
ATOM 2643 O O . THR B 1 6 ? 18.844 15.844 -9.82 1 72.19 6 THR B O 1
ATOM 2646 N N . VAL B 1 7 ? 18.469 13.695 -9.766 1 74.12 7 VAL B N 1
ATOM 2647 C CA . VAL B 1 7 ? 17.109 13.758 -10.281 1 74.12 7 VAL B CA 1
ATOM 2648 C C . VAL B 1 7 ? 16.281 14.734 -9.445 1 74.12 7 VAL B C 1
ATOM 2650 O O . VAL B 1 7 ? 15.484 15.516 -9.984 1 74.12 7 VAL B O 1
ATOM 2653 N N . ASP B 1 8 ? 16.641 14.875 -8.234 1 78 8 ASP B N 1
ATOM 2654 C CA . ASP B 1 8 ? 15.883 15.727 -7.328 1 78 8 ASP B CA 1
ATOM 2655 C C . ASP B 1 8 ? 16.219 17.203 -7.555 1 78 8 ASP B C 1
ATOM 2657 O O . ASP B 1 8 ? 15.328 18.062 -7.492 1 78 8 ASP B O 1
ATOM 2661 N N . THR B 1 9 ? 17.453 17.406 -7.816 1 79 9 THR B N 1
ATOM 2662 C CA . THR B 1 9 ? 17.859 18.797 -7.957 1 79 9 THR B CA 1
ATOM 2663 C C . THR B 1 9 ? 17.422 19.359 -9.305 1 79 9 THR B C 1
ATOM 2665 O O . THR B 1 9 ? 17.234 20.562 -9.453 1 79 9 THR B O 1
ATOM 2668 N N . VAL B 1 10 ? 17.219 18.438 -10.25 1 80.06 10 VAL B N 1
ATOM 2669 C CA . VAL B 1 10 ? 16.828 18.906 -11.578 1 80.06 10 VAL B CA 1
ATOM 2670 C C . VAL B 1 10 ? 15.312 18.859 -11.734 1 80.06 10 VAL B C 1
ATOM 2672 O O . VAL B 1 10 ? 14.68 19.859 -12.086 1 80.06 10 VAL B O 1
ATOM 2675 N N . LEU B 1 11 ? 14.727 17.781 -11.359 1 84.94 11 LEU B N 1
ATOM 2676 C CA . LEU B 1 11 ? 13.305 17.562 -11.641 1 84.94 11 LEU B CA 1
ATOM 2677 C C . LEU B 1 11 ? 12.445 18.109 -10.5 1 84.94 11 LEU B C 1
ATOM 2679 O O . LEU B 1 11 ? 11.297 18.5 -10.719 1 84.94 11 LEU B O 1
ATOM 2683 N N . GLY B 1 12 ? 13 18.188 -9.328 1 85.25 12 GLY B N 1
ATOM 2684 C CA . GLY B 1 12 ? 12.266 18.672 -8.164 1 85.25 12 GLY B CA 1
ATOM 2685 C C . GLY B 1 12 ? 11.719 20.078 -8.344 1 85.25 12 GLY B C 1
ATOM 2686 O O . GLY B 1 12 ? 10.508 20.297 -8.273 1 85.25 12 GLY B O 1
ATOM 2687 N N . PRO B 1 13 ? 12.609 20.953 -8.672 1 87.44 13 PRO B N 1
ATOM 2688 C CA . PRO B 1 13 ? 12.164 22.344 -8.859 1 87.44 13 PRO B CA 1
ATOM 2689 C C . PRO B 1 13 ? 11.195 22.484 -10.031 1 87.44 13 PRO B C 1
ATOM 2691 O O . PRO B 1 13 ? 10.234 23.266 -9.945 1 87.44 13 PRO B O 1
ATOM 2694 N N . ILE B 1 14 ? 11.406 21.781 -11.039 1 89.69 14 ILE B N 1
ATOM 2695 C CA . ILE B 1 14 ? 10.523 21.828 -12.203 1 89.69 14 ILE B CA 1
ATOM 2696 C C . ILE B 1 14 ? 9.133 21.328 -11.82 1 89.69 14 ILE B C 1
ATOM 2698 O O . ILE B 1 14 ? 8.125 21.922 -12.188 1 89.69 14 ILE B O 1
ATOM 2702 N N . TYR B 1 15 ? 9.125 20.281 -11.102 1 89.38 15 TYR B N 1
ATOM 2703 C CA . TYR B 1 15 ? 7.855 19.719 -10.648 1 89.38 15 TYR B CA 1
ATOM 2704 C C . TYR B 1 15 ? 7.082 20.719 -9.805 1 89.38 15 TYR B C 1
ATOM 2706 O O . TYR B 1 15 ? 5.879 20.906 -9.984 1 89.38 15 TYR B O 1
ATOM 2714 N N . LYS B 1 16 ? 7.742 21.391 -8.93 1 89.81 16 LYS B N 1
ATOM 2715 C CA . LYS B 1 16 ? 7.098 22.359 -8.055 1 89.81 16 LYS B CA 1
ATOM 2716 C C . LYS B 1 16 ? 6.535 23.531 -8.852 1 89.81 16 LYS B C 1
ATOM 2718 O O . LYS B 1 16 ? 5.395 23.953 -8.633 1 89.81 16 LYS B O 1
ATOM 2723 N N . VAL B 1 17 ? 7.301 23.953 -9.82 1 93.19 17 VAL B N 1
ATOM 2724 C CA . VAL B 1 17 ? 6.906 25.109 -10.633 1 93.19 17 VAL B CA 1
ATOM 2725 C C . VAL B 1 17 ? 5.754 24.719 -11.555 1 93.19 17 VAL B C 1
ATOM 2727 O O . VAL B 1 17 ? 4.801 25.484 -11.734 1 93.19 17 VAL B O 1
ATOM 2730 N N . ALA B 1 18 ? 5.793 23.547 -12.008 1 93.69 18 ALA B N 1
ATOM 2731 C CA . ALA B 1 18 ? 4.875 23.141 -13.062 1 93.69 18 ALA B CA 1
ATOM 2732 C C . ALA B 1 18 ? 3.594 22.531 -12.484 1 93.69 18 ALA B C 1
ATOM 2734 O O . ALA B 1 18 ? 2.516 22.672 -13.062 1 93.69 18 ALA B O 1
ATOM 2735 N N . PHE B 1 19 ? 3.666 21.875 -11.312 1 92.25 19 PHE B N 1
ATOM 2736 C CA . PHE B 1 19 ? 2.531 21.031 -10.953 1 92.25 19 PHE B CA 1
ATOM 2737 C C . PHE B 1 19 ? 2.061 21.344 -9.539 1 92.25 19 PHE B C 1
ATOM 2739 O O . PHE B 1 19 ? 1.003 20.875 -9.109 1 92.25 19 PHE B O 1
ATOM 2746 N N . VAL B 1 20 ? 2.846 22.156 -8.781 1 89.25 20 VAL B N 1
ATOM 2747 C CA . VAL B 1 20 ? 2.504 22.312 -7.375 1 89.25 20 VAL B CA 1
ATOM 2748 C C . VAL B 1 20 ? 2.154 23.781 -7.102 1 89.25 20 VAL B C 1
ATOM 2750 O O . VAL B 1 20 ? 1.102 24.078 -6.531 1 89.25 20 VAL B O 1
ATOM 2753 N N . ASN B 1 21 ? 3 24.703 -7.527 1 93.62 21 ASN B N 1
ATOM 2754 C CA . ASN B 1 21 ? 2.814 26.125 -7.25 1 93.62 21 ASN B CA 1
ATOM 2755 C C . ASN B 1 21 ? 1.623 26.703 -8.016 1 93.62 21 ASN B C 1
ATOM 2757 O O . ASN B 1 21 ? 1.628 26.719 -9.25 1 93.62 21 ASN B O 1
ATOM 2761 N N . PRO B 1 22 ? 0.678 27.172 -7.277 1 94.5 22 PRO B N 1
ATOM 2762 C CA . PRO B 1 22 ? -0.539 27.641 -7.945 1 94.5 22 PRO B CA 1
ATOM 2763 C C . PRO B 1 22 ? -0.318 28.906 -8.758 1 94.5 22 PRO B C 1
ATOM 2765 O O . PRO B 1 22 ? -1.112 29.219 -9.648 1 94.5 22 PRO B O 1
ATOM 2768 N N . TYR B 1 23 ? 0.721 29.609 -8.5 1 94.94 23 TYR B N 1
ATOM 2769 C CA . TYR B 1 23 ? 0.961 30.875 -9.172 1 94.94 23 TYR B CA 1
ATOM 2770 C C . TYR B 1 23 ? 1.844 30.688 -10.398 1 94.94 23 TYR B C 1
ATOM 2772 O O . TYR B 1 23 ? 1.671 31.375 -11.406 1 94.94 23 TYR B O 1
ATOM 2780 N N . THR B 1 24 ? 2.715 29.734 -10.328 1 96.38 24 THR B N 1
ATOM 2781 C CA . THR B 1 24 ? 3.652 29.594 -11.438 1 96.38 24 THR B CA 1
ATOM 2782 C C . THR B 1 24 ? 3.156 28.531 -12.422 1 96.38 24 THR B C 1
ATOM 2784 O O . THR B 1 24 ? 3.49 28.578 -13.609 1 96.38 24 THR B O 1
ATOM 2787 N N . ALA B 1 25 ? 2.389 27.594 -11.969 1 96.25 25 ALA B N 1
ATOM 2788 C CA . ALA B 1 25 ? 1.967 26.484 -12.828 1 96.25 25 ALA B CA 1
ATOM 2789 C C . ALA B 1 25 ? 1.203 27 -14.047 1 96.25 25 ALA B C 1
ATOM 2791 O O . ALA B 1 25 ? 1.521 26.625 -15.18 1 96.25 25 ALA B O 1
ATOM 2792 N N . PRO B 1 26 ? 0.236 27.953 -13.875 1 95.5 26 PRO B N 1
ATOM 2793 C CA . PRO B 1 26 ? -0.468 28.453 -15.055 1 95.5 26 PRO B CA 1
ATOM 2794 C C . PRO B 1 26 ? 0.467 29.125 -16.062 1 95.5 26 PRO B C 1
ATOM 2796 O O . PRO B 1 26 ? 0.335 28.906 -17.266 1 95.5 26 PRO B O 1
ATOM 2799 N N . VAL B 1 27 ? 1.397 29.812 -15.578 1 96.94 27 VAL B N 1
ATOM 2800 C CA . VAL B 1 27 ? 2.334 30.516 -16.453 1 96.94 27 VAL B CA 1
ATOM 2801 C C . VAL B 1 27 ? 3.229 29.5 -17.172 1 96.94 27 VAL B C 1
ATOM 2803 O O . VAL B 1 27 ? 3.443 29.594 -18.375 1 96.94 27 VAL B O 1
ATOM 2806 N N . PHE B 1 28 ? 3.709 28.562 -16.406 1 97.31 28 PHE B N 1
ATOM 2807 C CA . PHE B 1 28 ? 4.578 27.531 -16.969 1 97.31 28 PHE B CA 1
ATOM 2808 C C . PHE B 1 28 ? 3.891 26.812 -18.125 1 97.31 28 PHE B C 1
ATOM 2810 O O . PHE B 1 28 ? 4.469 26.656 -19.188 1 97.31 28 PHE B O 1
ATOM 2817 N N . TRP B 1 29 ? 2.713 26.406 -17.922 1 96.56 29 TRP B N 1
ATOM 2818 C CA . TRP B 1 29 ? 2.023 25.562 -18.906 1 96.56 29 TRP B CA 1
ATOM 2819 C C . TRP B 1 29 ? 1.566 26.391 -20.094 1 96.56 29 TRP B C 1
ATOM 2821 O O . TRP B 1 29 ? 1.534 25.891 -21.234 1 96.56 29 TRP B O 1
ATOM 2831 N N . VAL B 1 30 ? 1.238 27.641 -19.922 1 95.19 30 VAL B N 1
ATOM 2832 C CA . VAL B 1 30 ? 0.918 28.531 -21.047 1 95.19 30 VAL B CA 1
ATOM 2833 C C . VAL B 1 30 ? 2.156 28.734 -21.922 1 95.19 30 VAL B C 1
ATOM 2835 O O . VAL B 1 30 ? 2.088 28.609 -23.141 1 95.19 30 VAL B O 1
ATOM 2838 N N . VAL B 1 31 ? 3.271 28.984 -21.266 1 96.5 31 VAL B N 1
ATOM 2839 C CA . VAL B 1 31 ? 4.512 29.203 -22 1 96.5 31 VAL B CA 1
ATOM 2840 C C . VAL B 1 31 ? 4.906 27.922 -22.734 1 96.5 31 VAL B C 1
ATOM 2842 O O . VAL B 1 31 ? 5.301 27.953 -23.906 1 96.5 31 VAL B O 1
ATOM 2845 N N . LEU B 1 32 ? 4.766 26.797 -22.016 1 95.81 32 LEU B N 1
ATOM 2846 C CA . LEU B 1 32 ? 5.086 25.516 -22.641 1 95.81 32 LEU B CA 1
ATOM 2847 C C . LEU B 1 32 ? 4.207 25.266 -23.859 1 95.81 32 LEU B C 1
ATOM 2849 O O . LEU B 1 32 ? 4.68 24.75 -24.875 1 95.81 32 LEU B O 1
ATOM 2853 N N . SER B 1 33 ? 2.975 25.641 -23.781 1 94.81 33 SER B N 1
ATOM 2854 C CA . SER B 1 33 ? 2.055 25.453 -24.891 1 94.81 33 SER B CA 1
ATOM 2855 C C . SER B 1 33 ? 2.479 26.266 -26.109 1 94.81 33 SER B C 1
ATOM 2857 O O . SER B 1 33 ? 2.395 25.797 -27.234 1 94.81 33 SER B O 1
ATOM 2859 N N . ILE B 1 34 ? 2.92 27.422 -25.906 1 94.88 34 ILE B N 1
ATOM 2860 C CA . ILE B 1 34 ? 3.342 28.297 -27 1 94.88 34 ILE B CA 1
ATOM 2861 C C . ILE B 1 34 ? 4.59 27.734 -27.656 1 94.88 34 ILE B C 1
ATOM 2863 O O . ILE B 1 34 ? 4.695 27.719 -28.891 1 94.88 34 ILE B O 1
ATOM 2867 N N . ILE B 1 35 ? 5.43 27.203 -26.844 1 95.94 35 ILE B N 1
ATOM 2868 C CA . ILE B 1 35 ? 6.691 26.672 -27.344 1 95.94 35 ILE B CA 1
ATOM 2869 C C . ILE B 1 35 ? 6.434 25.375 -28.125 1 95.94 35 ILE B C 1
ATOM 2871 O O . ILE B 1 35 ? 7.07 25.125 -29.156 1 95.94 35 ILE B O 1
ATOM 2875 N N . LEU B 1 36 ? 5.496 24.578 -27.656 1 95.25 36 LEU B N 1
ATOM 2876 C CA . LEU B 1 36 ? 5.336 23.234 -28.172 1 95.25 36 LEU B CA 1
ATOM 2877 C C . LEU B 1 36 ? 4.312 23.203 -29.312 1 95.25 36 LEU B C 1
ATOM 2879 O O . LEU B 1 36 ? 4.219 22.219 -30.047 1 95.25 36 LEU B O 1
ATOM 2883 N N . VAL B 1 37 ? 3.615 24.266 -29.5 1 92.62 37 VAL B N 1
ATOM 2884 C CA . VAL B 1 37 ? 2.504 24.312 -30.453 1 92.62 37 VAL B CA 1
ATOM 2885 C C . VAL B 1 37 ? 3.006 23.969 -31.859 1 92.62 37 VAL B C 1
ATOM 2887 O O . VAL B 1 37 ? 2.369 23.203 -32.594 1 92.62 37 VAL B O 1
ATOM 2890 N N . PRO B 1 38 ? 4.168 24.422 -32.281 1 94 38 PRO B N 1
ATOM 2891 C CA . PRO B 1 38 ? 4.637 24.047 -33.594 1 94 38 PRO B CA 1
ATOM 2892 C C . PRO B 1 38 ? 4.934 22.562 -33.719 1 94 38 PRO B C 1
ATOM 2894 O O . PRO B 1 38 ? 5.016 22.031 -34.844 1 94 38 PRO B O 1
ATOM 2897 N N . TYR B 1 39 ? 5.074 21.984 -32.656 1 95.88 39 TYR B N 1
ATOM 2898 C CA . TYR B 1 39 ? 5.445 20.562 -32.656 1 95.88 39 TYR B CA 1
ATOM 2899 C C . TYR B 1 39 ? 4.27 19.688 -32.25 1 95.88 39 TYR B C 1
ATOM 2901 O O . TYR B 1 39 ? 4.449 18.516 -31.922 1 95.88 39 TYR B O 1
ATOM 2909 N N . ALA B 1 40 ? 3.105 20.203 -32.219 1 95.62 40 ALA B N 1
ATOM 2910 C CA . ALA B 1 40 ? 1.938 19.531 -31.672 1 95.62 40 ALA B CA 1
ATOM 2911 C C . ALA B 1 40 ? 1.685 18.203 -32.375 1 95.62 40 ALA B C 1
ATOM 2913 O O . ALA B 1 40 ? 1.402 17.188 -31.75 1 95.62 40 ALA B O 1
ATOM 2914 N N . GLN B 1 41 ? 1.811 18.188 -33.688 1 95.25 41 GLN B N 1
ATOM 2915 C CA . GLN B 1 41 ? 1.545 16.969 -34.438 1 95.25 41 GLN B CA 1
ATOM 2916 C C . GLN B 1 41 ? 2.598 15.906 -34.188 1 95.25 41 GLN B C 1
ATOM 2918 O O . GLN B 1 41 ? 2.266 14.734 -34 1 95.25 41 GLN B O 1
ATOM 2923 N N . ILE B 1 42 ? 3.785 16.344 -34.094 1 95.06 42 ILE B N 1
ATOM 2924 C CA . ILE B 1 42 ? 4.875 15.414 -33.844 1 95.06 42 ILE B CA 1
ATOM 2925 C C . ILE B 1 42 ? 4.73 14.82 -32.438 1 95.06 42 ILE B C 1
ATOM 2927 O O . ILE B 1 42 ? 4.977 13.633 -32.219 1 95.06 42 ILE B O 1
ATOM 2931 N N . ILE B 1 43 ? 4.391 15.664 -31.531 1 95.12 43 ILE B N 1
ATOM 2932 C CA . ILE B 1 43 ? 4.203 15.211 -30.156 1 95.12 43 ILE B CA 1
ATOM 2933 C C . ILE B 1 43 ? 3.08 14.18 -30.109 1 95.12 43 ILE B C 1
ATOM 2935 O O . ILE B 1 43 ? 3.221 13.141 -29.469 1 95.12 43 ILE B O 1
ATOM 2939 N N . LEU B 1 44 ? 2.062 14.391 -30.766 1 95.06 44 LEU B N 1
ATOM 2940 C CA . LEU B 1 44 ? 0.924 13.484 -30.797 1 95.06 44 LEU B CA 1
ATOM 2941 C C . LEU B 1 44 ? 1.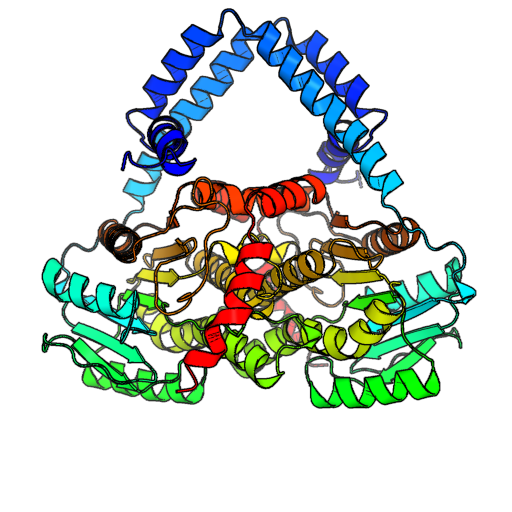308 12.156 -31.438 1 95.06 44 LEU B C 1
ATOM 2943 O O . LEU B 1 44 ? 1.013 11.086 -30.891 1 95.06 44 LEU B O 1
ATOM 2947 N N . TRP B 1 45 ? 2.053 12.234 -32.562 1 95.06 45 TRP B N 1
ATOM 2948 C CA . TRP B 1 45 ? 2.473 11.031 -33.25 1 95.06 45 TRP B CA 1
ATOM 2949 C C . TRP B 1 45 ? 3.42 10.203 -32.375 1 95.06 45 TRP B C 1
ATOM 2951 O O . TRP B 1 45 ? 3.27 8.984 -32.281 1 95.06 45 TRP B O 1
ATOM 2961 N N . SER B 1 46 ? 4.297 10.898 -31.812 1 94.94 46 SER B N 1
ATOM 2962 C CA . SER B 1 46 ? 5.273 10.203 -30.969 1 94.94 46 SER B CA 1
ATOM 2963 C C . SER B 1 46 ? 4.609 9.539 -29.766 1 94.94 46 SER B C 1
ATOM 2965 O O . SER B 1 46 ? 4.945 8.414 -29.422 1 94.94 46 SER B O 1
ATOM 2967 N N . THR B 1 47 ? 3.719 10.273 -29.188 1 94.94 47 THR B N 1
ATOM 2968 C CA . THR B 1 47 ? 3 9.727 -28.031 1 94.94 47 THR B CA 1
ATOM 2969 C C . THR B 1 47 ? 2.211 8.484 -28.438 1 94.94 47 THR B C 1
ATOM 2971 O O . THR B 1 47 ? 2.262 7.465 -27.75 1 94.94 47 THR B O 1
ATOM 2974 N N . CYS B 1 48 ? 1.574 8.516 -29.516 1 95.62 48 CYS B N 1
ATOM 2975 C CA . CYS B 1 48 ? 0.772 7.391 -29.984 1 95.62 48 CYS B CA 1
ATOM 2976 C C . CYS B 1 48 ? 1.656 6.199 -30.344 1 95.62 48 CYS B C 1
ATOM 2978 O O . CYS B 1 48 ? 1.309 5.055 -30.047 1 95.62 48 CYS B O 1
ATOM 2980 N N . ILE B 1 49 ? 2.783 6.492 -30.984 1 94.81 49 ILE B N 1
ATOM 2981 C CA . ILE B 1 49 ? 3.713 5.43 -31.344 1 94.81 49 ILE B CA 1
ATOM 2982 C C . ILE B 1 49 ? 4.215 4.734 -30.078 1 94.81 49 ILE B C 1
ATOM 2984 O O . ILE B 1 49 ? 4.277 3.504 -30.016 1 94.81 49 ILE B O 1
ATOM 2988 N N . ILE B 1 50 ? 4.473 5.512 -29.078 1 94.94 50 ILE B N 1
ATOM 2989 C CA . ILE B 1 50 ? 4.984 4.965 -27.828 1 94.94 50 ILE B CA 1
ATOM 2990 C C . ILE B 1 50 ? 3.92 4.09 -27.172 1 94.94 50 ILE B C 1
ATOM 2992 O O . ILE B 1 50 ? 4.191 2.945 -26.797 1 94.94 50 ILE B O 1
ATOM 2996 N N . PHE B 1 51 ? 2.732 4.527 -27.078 1 95.12 51 PHE B N 1
ATOM 2997 C CA . PHE B 1 51 ? 1.655 3.785 -26.438 1 95.12 51 PHE B CA 1
ATOM 2998 C C . PHE B 1 51 ? 1.296 2.541 -27.234 1 95.12 51 PHE B C 1
ATOM 3000 O O . PHE B 1 51 ? 0.915 1.517 -26.672 1 95.12 51 PHE B O 1
ATOM 3007 N N . GLY B 1 52 ? 1.453 2.633 -28.531 1 95.06 52 GLY B N 1
ATOM 3008 C CA . GLY B 1 52 ? 1.193 1.479 -29.375 1 95.06 52 GLY B CA 1
ATOM 3009 C C . GLY B 1 52 ? 2.281 0.425 -29.297 1 95.06 52 GLY B C 1
ATOM 3010 O O . GLY B 1 52 ? 2.006 -0.769 -29.453 1 95.06 52 GLY B O 1
ATOM 3011 N N . ALA B 1 53 ? 3.475 0.861 -29.031 1 95.62 53 ALA B N 1
ATOM 3012 C CA . ALA B 1 53 ? 4.617 -0.049 -29.062 1 95.62 53 ALA B CA 1
ATOM 3013 C C . ALA B 1 53 ? 4.793 -0.757 -27.719 1 95.62 53 ALA B C 1
ATOM 3015 O O . ALA B 1 53 ? 5.266 -1.896 -27.672 1 95.62 53 ALA B O 1
ATOM 3016 N N . ILE B 1 54 ? 4.414 -0.141 -26.594 1 95 54 ILE B N 1
ATOM 3017 C CA . ILE B 1 54 ? 4.699 -0.625 -25.25 1 95 54 ILE B CA 1
ATOM 3018 C C . ILE B 1 54 ? 4.086 -2.01 -25.062 1 95 54 ILE B C 1
ATOM 3020 O O . ILE B 1 54 ? 4.777 -2.951 -24.656 1 95 54 ILE B O 1
ATOM 3024 N N . PRO B 1 55 ? 2.826 -2.236 -25.406 1 94.5 55 PRO B N 1
ATOM 3025 C CA . PRO B 1 55 ? 2.258 -3.572 -25.203 1 94.5 55 PRO B CA 1
ATOM 3026 C C . PRO B 1 55 ? 2.967 -4.645 -26.031 1 94.5 55 PRO B C 1
ATOM 3028 O O . PRO B 1 55 ? 3.141 -5.773 -25.562 1 94.5 55 PRO B O 1
ATOM 3031 N N . ALA B 1 56 ? 3.393 -4.285 -27.234 1 94.31 56 ALA B N 1
ATOM 3032 C CA . ALA B 1 56 ? 4.094 -5.238 -28.094 1 94.31 56 ALA B CA 1
ATOM 3033 C C . ALA B 1 56 ? 5.457 -5.602 -27.516 1 94.31 56 ALA B C 1
ATOM 3035 O O . ALA B 1 56 ? 5.836 -6.773 -27.484 1 94.31 56 ALA B O 1
ATOM 3036 N N . ILE B 1 57 ? 6.125 -4.633 -27.062 1 94.56 57 ILE B N 1
ATOM 3037 C CA . ILE B 1 57 ? 7.445 -4.844 -26.469 1 94.56 57 ILE B CA 1
ATOM 3038 C C . ILE B 1 57 ? 7.316 -5.688 -25.203 1 94.56 57 ILE B C 1
ATOM 3040 O O . ILE B 1 57 ? 8.094 -6.625 -25 1 94.56 57 ILE B O 1
ATOM 3044 N N . LEU B 1 58 ? 6.336 -5.359 -24.359 1 94.31 58 LEU B N 1
ATOM 3045 C CA . LEU B 1 58 ? 6.102 -6.105 -23.125 1 94.31 58 LEU B CA 1
ATOM 3046 C C . LEU B 1 58 ? 5.758 -7.559 -23.438 1 94.31 58 LEU B C 1
ATOM 3048 O O . LEU B 1 58 ? 6.191 -8.469 -22.719 1 94.31 58 LEU B O 1
ATOM 3052 N N . HIS B 1 59 ? 4.973 -7.742 -24.484 1 93.38 59 HIS B N 1
ATOM 3053 C CA . HIS B 1 59 ? 4.582 -9.094 -24.875 1 93.38 59 HIS B CA 1
ATOM 3054 C C . HIS B 1 59 ? 5.805 -9.938 -25.219 1 93.38 59 HIS B C 1
ATOM 3056 O O . HIS B 1 59 ? 5.906 -11.086 -24.781 1 93.38 59 HIS B O 1
ATOM 3062 N N . ILE B 1 60 ? 6.699 -9.375 -25.953 1 93.31 60 ILE B N 1
ATOM 3063 C CA . ILE B 1 60 ? 7.922 -10.07 -26.328 1 93.31 60 ILE B CA 1
ATOM 3064 C C . ILE B 1 60 ? 8.742 -10.391 -25.094 1 93.31 60 ILE B C 1
ATOM 3066 O O . ILE B 1 60 ? 9.195 -11.531 -24.906 1 93.31 60 ILE B O 1
ATOM 3070 N N . TYR B 1 61 ? 8.867 -9.43 -24.219 1 92.12 61 TYR B N 1
ATOM 3071 C CA . TYR B 1 61 ? 9.641 -9.609 -23 1 92.12 61 TYR B CA 1
ATOM 3072 C C . TYR B 1 61 ? 9.008 -10.672 -22.109 1 92.12 61 TYR B C 1
ATOM 3074 O O . TYR B 1 61 ? 9.711 -11.547 -21.578 1 92.12 61 TYR B O 1
ATOM 3082 N N . ARG B 1 62 ? 7.754 -10.648 -21.875 1 92.56 62 ARG B N 1
ATOM 3083 C CA . ARG B 1 62 ? 7.016 -11.562 -21.016 1 92.56 62 ARG B CA 1
ATOM 3084 C C . ARG B 1 62 ? 7.105 -13 -21.516 1 92.56 62 ARG B C 1
ATOM 3086 O O . ARG B 1 62 ? 7.254 -13.938 -20.734 1 92.56 62 ARG B O 1
ATOM 3093 N N . ASN B 1 63 ? 7.012 -13.141 -22.828 1 90.62 63 ASN B N 1
ATOM 3094 C CA . ASN B 1 63 ? 7.09 -14.469 -23.406 1 90.62 63 ASN B CA 1
ATOM 3095 C C . ASN B 1 63 ? 8.484 -15.078 -23.25 1 90.62 63 ASN B C 1
ATOM 3097 O O . ASN B 1 63 ? 8.617 -16.281 -23.031 1 90.62 63 ASN B O 1
ATOM 3101 N N . ARG B 1 64 ? 9.43 -14.242 -23.281 1 90.38 64 ARG B N 1
ATOM 3102 C CA . ARG B 1 64 ? 10.805 -14.703 -23.125 1 90.38 64 ARG B CA 1
ATOM 3103 C C . ARG B 1 64 ? 11.07 -15.172 -21.703 1 90.38 64 ARG B C 1
ATOM 3105 O O . ARG B 1 64 ? 11.867 -16.094 -21.484 1 90.38 64 ARG B O 1
ATOM 3112 N N . ASN B 1 65 ? 10.391 -14.617 -20.734 1 90 65 ASN B N 1
ATOM 3113 C CA . ASN B 1 65 ? 10.664 -14.906 -19.328 1 90 65 ASN B CA 1
ATOM 3114 C C . ASN B 1 65 ? 9.617 -15.836 -18.719 1 90 65 ASN B C 1
ATOM 3116 O O . ASN B 1 65 ? 9.688 -16.188 -17.547 1 90 65 ASN B O 1
ATOM 3120 N N . ALA B 1 66 ? 8.664 -16.25 -19.547 1 92.44 66 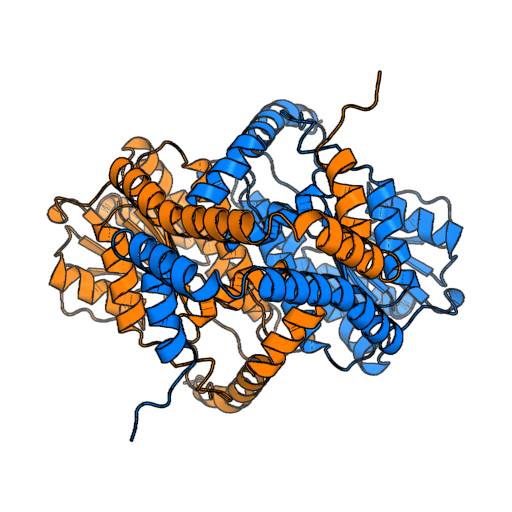ALA B N 1
ATOM 3121 C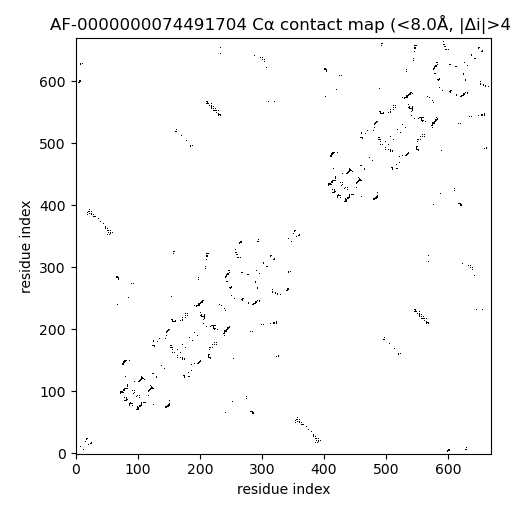 CA . ALA B 1 66 ? 7.586 -17.109 -19.078 1 92.44 66 ALA B CA 1
ATOM 3122 C C . ALA B 1 66 ? 8.102 -18.516 -18.766 1 92.44 66 ALA B C 1
ATOM 3124 O O . ALA B 1 66 ? 9.039 -19 -19.406 1 92.44 66 ALA B O 1
ATOM 3125 N N . ARG B 1 67 ? 7.543 -19.094 -17.734 1 92.62 67 ARG B N 1
ATOM 3126 C CA . ARG B 1 67 ? 7.773 -20.484 -17.344 1 92.62 67 ARG B CA 1
ATOM 3127 C C . ARG B 1 67 ? 6.457 -21.234 -17.203 1 92.62 67 ARG B C 1
ATOM 3129 O O . ARG B 1 67 ? 6.051 -21.578 -16.094 1 92.62 67 ARG B O 1
ATOM 3136 N N . PRO B 1 68 ? 5.828 -21.484 -18.312 1 93.44 68 PRO B N 1
ATOM 3137 C CA . PRO B 1 68 ? 4.527 -22.156 -18.266 1 93.44 68 PRO B CA 1
ATOM 3138 C C . PRO B 1 68 ? 4.617 -23.562 -17.688 1 93.44 68 PRO B C 1
ATOM 3140 O O . PRO B 1 68 ? 5.664 -24.219 -17.781 1 93.44 68 PRO B O 1
ATOM 3143 N N . ILE B 1 69 ? 3.576 -23.984 -17.062 1 93 69 ILE B N 1
ATOM 3144 C CA . ILE B 1 69 ? 3.498 -25.359 -16.562 1 93 69 ILE B CA 1
ATOM 3145 C C . ILE B 1 69 ? 3.15 -26.312 -17.703 1 93 69 ILE B C 1
ATOM 3147 O O . ILE B 1 69 ? 2.045 -26.25 -18.25 1 93 69 ILE B O 1
ATOM 3151 N N . ASN B 1 70 ? 4.062 -27.109 -18.062 1 89 70 ASN B N 1
ATOM 3152 C CA . ASN B 1 70 ? 3.865 -28.031 -19.172 1 89 70 ASN B CA 1
ATOM 3153 C C . ASN B 1 70 ? 3.262 -29.359 -18.703 1 89 70 ASN B C 1
ATOM 3155 O O . ASN B 1 70 ? 2.535 -30.016 -19.453 1 89 70 ASN B O 1
ATOM 3159 N N . ASP B 1 71 ? 3.6 -29.75 -17.484 1 94.56 71 ASP B N 1
ATOM 3160 C CA . ASP B 1 71 ? 3.1 -31 -16.922 1 94.56 71 ASP B CA 1
ATOM 3161 C C . ASP B 1 71 ? 2.59 -30.781 -15.5 1 94.56 71 ASP B C 1
ATOM 3163 O O . ASP B 1 71 ? 3.375 -30.75 -14.547 1 94.56 71 ASP B O 1
ATOM 3167 N N . TRP B 1 72 ? 1.323 -30.781 -15.359 1 96.06 72 TRP B N 1
ATOM 3168 C CA . TRP B 1 72 ? 0.667 -30.531 -14.078 1 96.06 72 TRP B CA 1
ATOM 3169 C C . TRP B 1 72 ? 0.751 -31.734 -13.164 1 96.06 72 TRP B C 1
ATOM 3171 O O . TRP B 1 72 ? 0.531 -31.641 -11.961 1 96.06 72 TRP B O 1
ATOM 3181 N N . SER B 1 73 ? 1.071 -32.906 -13.773 1 95.44 73 SER B N 1
ATOM 3182 C CA . SER B 1 73 ? 1.082 -34.125 -13 1 95.44 73 SER B CA 1
ATOM 3183 C C . SER B 1 73 ? 2.242 -34.156 -12.016 1 95.44 73 SER B C 1
ATOM 3185 O O . SER B 1 73 ? 2.291 -35.031 -11.125 1 95.44 73 SER B O 1
ATOM 3187 N N . ASN B 1 74 ? 3.121 -33.188 -12.078 1 95.25 74 ASN B N 1
ATOM 3188 C CA . ASN B 1 74 ? 4.234 -33.094 -11.141 1 95.25 74 ASN B CA 1
ATOM 3189 C C . ASN B 1 74 ? 4.031 -31.938 -10.148 1 95.25 74 ASN B C 1
ATOM 3191 O O . ASN B 1 74 ? 4.836 -31.75 -9.234 1 95.25 74 ASN B O 1
ATOM 3195 N N . GLU B 1 75 ? 2.967 -31.219 -10.336 1 97.56 75 GLU B N 1
ATOM 3196 C CA . GLU B 1 75 ? 2.766 -30.016 -9.539 1 97.56 75 GLU B CA 1
ATOM 3197 C C . GLU B 1 75 ? 1.902 -30.297 -8.312 1 97.56 75 GLU B C 1
ATOM 3199 O O . GLU B 1 75 ? 0.924 -31.047 -8.398 1 97.56 75 GLU B O 1
ATOM 3204 N N . ILE B 1 76 ? 2.301 -29.844 -7.184 1 98.19 76 ILE B N 1
ATOM 3205 C CA . ILE B 1 76 ? 1.511 -29.859 -5.957 1 98.19 76 ILE B CA 1
ATOM 3206 C C . ILE B 1 76 ? 1.044 -28.453 -5.617 1 98.19 76 ILE B C 1
ATOM 3208 O O . ILE B 1 76 ? 1.863 -27.547 -5.426 1 98.19 76 ILE B O 1
ATOM 3212 N N . VAL B 1 77 ? -0.292 -28.266 -5.531 1 98.62 77 VAL B N 1
ATOM 3213 C CA . VAL B 1 77 ? -0.886 -26.953 -5.324 1 98.62 77 VAL B CA 1
ATOM 3214 C C . VAL B 1 77 ? -1.35 -26.812 -3.873 1 98.62 77 VAL B C 1
ATOM 3216 O O . VAL B 1 77 ? -2.125 -27.641 -3.385 1 98.62 77 VAL B O 1
ATOM 3219 N N . LEU B 1 78 ? -0.808 -25.875 -3.191 1 98.75 78 LEU B N 1
ATOM 3220 C CA . LEU B 1 78 ? -1.26 -25.516 -1.848 1 98.75 78 LEU B CA 1
ATOM 3221 C C . LEU B 1 78 ? -2.166 -24.297 -1.877 1 98.75 78 LEU B C 1
ATOM 3223 O O . LEU B 1 78 ? -1.804 -23.266 -2.447 1 98.75 78 LEU B O 1
ATOM 3227 N N . ILE B 1 79 ? -3.375 -24.375 -1.336 1 98.62 79 ILE B N 1
ATOM 3228 C CA . ILE B 1 79 ? -4.324 -23.281 -1.289 1 98.62 79 ILE B CA 1
ATOM 3229 C C . ILE B 1 79 ? -4.703 -22.984 0.161 1 98.62 79 ILE B C 1
ATOM 3231 O O . ILE B 1 79 ? -5.289 -23.828 0.841 1 98.62 79 ILE B O 1
ATOM 3235 N N . THR B 1 80 ? -4.348 -21.828 0.661 1 98.5 80 THR B N 1
ATOM 3236 C CA . THR B 1 80 ? -4.848 -21.406 1.966 1 98.5 80 THR B CA 1
ATOM 3237 C C . THR B 1 80 ? -6.27 -20.859 1.85 1 98.5 80 THR B C 1
ATOM 3239 O O . THR B 1 80 ? -6.609 -20.219 0.855 1 98.5 80 THR B O 1
ATOM 3242 N N . GLY B 1 81 ? -7.074 -21.078 2.885 1 96.25 81 GLY B N 1
ATOM 3243 C CA . GLY B 1 81 ? -8.477 -20.703 2.777 1 96.25 81 GLY B CA 1
ATOM 3244 C C . GLY B 1 81 ? -9.195 -21.391 1.637 1 96.25 81 GLY B C 1
ATOM 3245 O O . GLY B 1 81 ? -9.945 -20.75 0.894 1 96.25 81 GLY B O 1
ATOM 3246 N N . GLY B 1 82 ? -8.93 -22.672 1.464 1 95.12 82 GLY B N 1
ATOM 3247 C CA . GLY B 1 82 ? -9.383 -23.359 0.272 1 95.12 82 GLY B CA 1
ATOM 3248 C C . GLY B 1 82 ? -10.703 -24.078 0.466 1 95.12 82 GLY B C 1
ATOM 3249 O O . GLY B 1 82 ? -11.172 -24.781 -0.429 1 95.12 82 GLY B O 1
ATOM 3250 N N . SER B 1 83 ? -11.344 -23.875 1.62 1 93.38 83 SER B N 1
ATOM 3251 C CA . SER B 1 83 ? -12.539 -24.656 1.921 1 93.38 83 SER B CA 1
ATOM 3252 C C . SER B 1 83 ? -13.805 -23.906 1.515 1 93.38 83 SER B C 1
ATOM 3254 O O . SER B 1 83 ? -14.898 -24.484 1.514 1 93.38 83 SER B O 1
ATOM 3256 N N . HIS B 1 84 ? -13.727 -22.656 1.173 1 88.12 84 HIS B N 1
ATOM 3257 C CA . HIS B 1 84 ? -14.914 -21.875 0.816 1 88.12 84 HIS B CA 1
ATOM 3258 C C . HIS B 1 84 ? -14.586 -20.812 -0.213 1 88.12 84 HIS B C 1
ATOM 3260 O O . HIS B 1 84 ? -13.414 -20.516 -0.456 1 88.12 84 HIS B O 1
ATOM 3266 N N . GLY B 1 85 ? -15.602 -20.312 -0.867 1 89.31 85 GLY B N 1
ATOM 3267 C CA . GLY B 1 85 ? -15.477 -19.156 -1.732 1 89.31 85 GLY B CA 1
ATOM 3268 C C . GLY B 1 85 ? -14.516 -19.375 -2.889 1 89.31 85 GLY B C 1
ATOM 3269 O O . GLY B 1 85 ? -14.617 -20.359 -3.605 1 89.31 85 GLY B O 1
ATOM 3270 N N . LEU B 1 86 ? -13.656 -18.391 -3.068 1 92.56 86 LEU B N 1
ATOM 3271 C CA . LEU B 1 86 ? -12.695 -18.406 -4.164 1 92.56 86 LEU B CA 1
ATOM 3272 C C . LEU B 1 86 ? -11.734 -19.578 -4.027 1 92.56 86 LEU B C 1
ATOM 3274 O O . LEU B 1 86 ? -11.422 -20.25 -5.016 1 92.56 86 LEU B O 1
ATOM 3278 N N . GLY B 1 87 ? -11.344 -19.906 -2.789 1 95.25 87 GLY B N 1
ATOM 3279 C CA . GLY B 1 87 ? -10.414 -21 -2.555 1 95.25 87 GLY B CA 1
ATOM 3280 C C . GLY B 1 87 ? -10.969 -22.359 -2.953 1 95.25 87 GLY B C 1
ATOM 3281 O O . GLY B 1 87 ? -10.281 -23.156 -3.594 1 95.25 87 GLY B O 1
ATOM 3282 N N . LYS B 1 88 ? -12.188 -22.547 -2.568 1 94.38 88 LYS B N 1
ATOM 3283 C CA . LYS B 1 88 ? -12.828 -23.812 -2.916 1 94.38 88 LYS B CA 1
ATOM 3284 C C . LYS B 1 88 ? -12.992 -23.953 -4.426 1 94.38 88 LYS B C 1
ATOM 3286 O O . LYS B 1 88 ? -12.727 -25.016 -4.992 1 94.38 88 LYS B O 1
ATOM 3291 N N . GLN B 1 89 ? -13.414 -22.891 -5.035 1 94 89 GLN B N 1
ATOM 3292 C CA . GLN B 1 89 ? -13.586 -22.891 -6.484 1 94 89 GLN B CA 1
ATOM 3293 C C . GLN B 1 89 ? -12.258 -23.141 -7.195 1 94 89 GLN B C 1
ATOM 3295 O O . GLN B 1 89 ? -12.211 -23.875 -8.188 1 94 89 GLN B O 1
ATOM 3300 N N . LEU B 1 90 ? -11.188 -22.562 -6.707 1 96.44 90 LEU B N 1
ATOM 3301 C CA . LEU B 1 90 ? -9.859 -22.766 -7.281 1 96.44 90 LEU B CA 1
ATOM 3302 C C . LEU B 1 90 ? -9.438 -24.234 -7.164 1 96.44 90 LEU B C 1
ATOM 3304 O O . LEU B 1 90 ? -8.945 -24.828 -8.133 1 96.44 90 LEU B O 1
ATOM 3308 N N . ALA B 1 91 ? -9.664 -24.781 -5.992 1 96.69 91 ALA B N 1
ATOM 3309 C CA . ALA B 1 91 ? -9.305 -26.188 -5.766 1 96.69 91 ALA B CA 1
ATOM 3310 C C . ALA B 1 91 ? -10.039 -27.109 -6.734 1 96.69 91 ALA B C 1
ATOM 3312 O O . ALA B 1 91 ? -9.414 -27.953 -7.391 1 96.69 91 ALA B O 1
ATOM 3313 N N . GLU B 1 92 ? -11.289 -26.891 -6.879 1 95.5 92 GLU B N 1
ATOM 3314 C CA . GLU B 1 92 ? -12.125 -27.734 -7.723 1 95.5 92 GLU B CA 1
ATOM 3315 C C . GLU B 1 92 ? -11.805 -27.531 -9.203 1 95.5 92 GLU B C 1
ATOM 3317 O O . GLU B 1 92 ? -11.742 -28.5 -9.961 1 95.5 92 GLU B O 1
ATOM 3322 N N . THR B 1 93 ? -11.641 -26.281 -9.57 1 95.88 93 THR B N 1
ATOM 3323 C CA . THR B 1 93 ? -11.344 -25.969 -10.961 1 95.88 93 THR B CA 1
ATOM 3324 C C . THR B 1 93 ? -10 -26.562 -11.367 1 95.88 93 THR B C 1
ATOM 3326 O O . THR B 1 93 ? -9.875 -27.156 -12.438 1 95.88 93 THR B O 1
ATOM 3329 N N . LEU B 1 94 ? -9 -26.469 -10.539 1 96.56 94 LEU B N 1
ATOM 3330 C CA . LEU B 1 94 ? -7.672 -27 -10.844 1 96.56 94 LEU B CA 1
ATOM 3331 C C . LEU B 1 94 ? -7.691 -28.531 -10.875 1 96.56 94 LEU B C 1
ATOM 3333 O O . LEU B 1 94 ? -7.035 -29.141 -11.719 1 96.56 94 LEU B O 1
ATOM 3337 N N . ALA B 1 95 ? -8.438 -29.109 -9.969 1 95.88 95 ALA B N 1
ATOM 3338 C CA . ALA B 1 95 ? -8.555 -30.562 -9.945 1 95.88 95 ALA B CA 1
ATOM 3339 C C . ALA B 1 95 ? -9.172 -31.078 -11.242 1 95.88 95 ALA B C 1
ATOM 3341 O O . ALA B 1 95 ? -8.68 -32.062 -11.828 1 95.88 95 ALA B O 1
ATOM 3342 N N . TYR B 1 96 ? -10.188 -30.375 -11.656 1 93.94 96 TYR B N 1
ATOM 3343 C CA . TYR B 1 96 ? -10.953 -30.812 -12.82 1 93.94 96 TYR B CA 1
ATOM 3344 C C . TYR B 1 96 ? -10.203 -30.5 -14.109 1 93.94 96 TYR B C 1
ATOM 3346 O O . TYR B 1 96 ? -10.055 -31.375 -14.969 1 93.94 96 TYR B O 1
ATOM 3354 N N . LYS B 1 97 ? -9.664 -29.328 -14.242 1 93.69 97 LYS B N 1
ATOM 3355 C CA . LYS B 1 97 ? -9.125 -28.859 -15.508 1 93.69 97 LYS B CA 1
ATOM 3356 C C . LYS B 1 97 ? -7.691 -29.344 -15.711 1 93.69 97 LYS B C 1
ATOM 3358 O O . LYS B 1 97 ? -7.277 -29.625 -16.844 1 93.69 97 LYS B O 1
ATOM 3363 N N . HIS B 1 98 ? -6.906 -29.422 -14.633 1 94.56 98 HIS B N 1
ATOM 3364 C CA . HIS B 1 98 ? -5.477 -29.641 -14.82 1 94.56 98 HIS B CA 1
ATOM 3365 C C . HIS B 1 98 ? -5.008 -30.906 -14.109 1 94.56 98 HIS B C 1
ATOM 3367 O O . HIS B 1 98 ? -3.941 -31.438 -14.422 1 94.56 98 HIS B O 1
ATOM 3373 N N . ALA B 1 99 ? -5.785 -31.375 -13.18 1 93.25 99 ALA B N 1
ATOM 3374 C CA . ALA B 1 99 ? -5.484 -32.625 -12.461 1 93.25 99 ALA B CA 1
ATOM 3375 C C . ALA B 1 99 ? -4.023 -32.656 -12.023 1 93.25 99 ALA B C 1
ATOM 3377 O O . ALA B 1 99 ? -3.287 -33.594 -12.367 1 93.25 99 ALA B O 1
ATOM 3378 N N . PRO B 1 100 ? -3.639 -31.656 -11.188 1 96.56 100 PRO B N 1
ATOM 3379 C CA . PRO B 1 100 ? -2.266 -31.719 -10.68 1 96.56 100 PRO B CA 1
ATOM 3380 C C . PRO B 1 100 ? -2.004 -32.938 -9.828 1 96.56 100 PRO B C 1
ATOM 3382 O O . PRO B 1 100 ? -2.93 -33.719 -9.539 1 96.56 100 PRO B O 1
ATOM 3385 N N . LYS B 1 101 ? -0.702 -33.188 -9.523 1 95.56 101 LYS B N 1
ATOM 3386 C CA . LYS B 1 101 ? -0.338 -34.344 -8.688 1 95.56 101 LYS B CA 1
ATOM 3387 C C . LYS B 1 101 ? -1.165 -34.375 -7.406 1 95.56 101 LYS B C 1
ATOM 3389 O O . LYS B 1 101 ? -1.63 -35.438 -6.984 1 95.56 101 LYS B O 1
ATOM 3394 N N . LYS B 1 102 ? -1.311 -33.219 -6.781 1 96.81 102 LYS B N 1
ATOM 3395 C CA . LYS B 1 102 ? -2.061 -33.094 -5.535 1 96.81 102 LYS B CA 1
ATOM 3396 C C . LYS B 1 102 ? -2.521 -31.656 -5.309 1 96.81 102 LYS B C 1
ATOM 3398 O O . LYS B 1 102 ? -1.853 -30.719 -5.73 1 96.81 102 LYS B O 1
ATOM 3403 N N . ILE B 1 103 ? -3.662 -31.531 -4.727 1 97.94 103 ILE B N 1
ATOM 3404 C CA . ILE B 1 103 ? -4.129 -30.25 -4.211 1 97.94 103 ILE B CA 1
ATOM 3405 C C . ILE B 1 103 ? -4.281 -30.328 -2.691 1 97.94 103 ILE B C 1
ATOM 3407 O O . ILE B 1 103 ? -4.945 -31.219 -2.176 1 97.94 103 ILE B O 1
ATOM 3411 N N . VAL B 1 104 ? -3.602 -29.469 -2.018 1 97.88 104 VAL B N 1
ATOM 3412 C CA . VAL B 1 104 ? -3.631 -29.406 -0.561 1 97.88 104 VAL B CA 1
ATOM 3413 C C . VAL B 1 104 ? -4.336 -28.141 -0.113 1 97.88 104 VAL B C 1
ATOM 3415 O O . VAL B 1 104 ? -3.939 -27.031 -0.499 1 97.88 104 VAL B O 1
ATOM 3418 N N . VAL B 1 105 ? -5.363 -28.297 0.722 1 97.88 105 VAL B N 1
ATOM 3419 C CA . VAL B 1 105 ? -6.152 -27.156 1.199 1 97.88 105 VAL B CA 1
ATOM 3420 C C . VAL B 1 105 ? -5.906 -26.953 2.691 1 97.88 105 VAL B C 1
ATOM 3422 O O . VAL B 1 105 ? -6.02 -27.891 3.484 1 97.88 105 VAL B O 1
ATOM 3425 N N . LEU B 1 106 ? -5.484 -25.75 3.053 1 98.06 106 LEU B N 1
ATOM 3426 C CA . LEU B 1 106 ? -5.402 -25.328 4.445 1 98.06 106 LEU B CA 1
ATOM 3427 C C . LEU B 1 106 ? -6.59 -24.438 4.82 1 98.06 106 LEU B C 1
ATOM 3429 O O . LEU B 1 106 ? -6.895 -23.469 4.121 1 98.06 106 LEU B O 1
ATOM 3433 N N . ASP B 1 107 ? -7.246 -24.75 5.871 1 97.25 107 ASP B N 1
ATOM 3434 C CA . ASP B 1 107 ? -8.367 -23.938 6.352 1 97.25 107 ASP B CA 1
ATOM 3435 C C . ASP B 1 107 ? -8.68 -24.25 7.812 1 97.25 107 ASP B C 1
ATOM 3437 O O . ASP B 1 107 ? -8.25 -25.281 8.336 1 97.25 107 ASP B O 1
ATOM 3441 N N . VAL B 1 108 ? -9.367 -23.328 8.453 1 95.75 108 VAL B N 1
ATOM 3442 C CA . VAL B 1 108 ? -9.789 -23.562 9.836 1 95.75 108 VAL B CA 1
ATOM 3443 C C . VAL B 1 108 ? -11.062 -24.406 9.859 1 95.75 108 VAL B C 1
ATOM 3445 O O . VAL B 1 108 ? -11.383 -25.031 10.867 1 95.75 108 VAL B O 1
ATOM 3448 N N . ARG B 1 109 ? -11.82 -24.453 8.75 1 91.31 109 ARG B N 1
ATOM 3449 C CA . ARG B 1 109 ? -13.07 -25.203 8.641 1 91.31 109 ARG B CA 1
ATOM 3450 C C . ARG B 1 109 ? -12.945 -26.312 7.598 1 91.31 109 ARG B C 1
ATOM 3452 O O . ARG B 1 109 ? -12.477 -26.078 6.484 1 91.31 109 ARG B O 1
ATOM 3459 N N . PRO B 1 110 ? -13.32 -27.453 7.988 1 86.38 110 PRO B N 1
ATOM 3460 C CA . PRO B 1 110 ? -13.266 -28.547 7.012 1 86.38 110 PRO B CA 1
ATOM 3461 C C . PRO B 1 110 ? -14.289 -28.391 5.887 1 86.38 110 PRO B C 1
ATOM 3463 O O . PRO B 1 110 ? -15.25 -27.641 6.027 1 86.38 110 PRO B O 1
ATOM 3466 N N . THR B 1 111 ? -13.922 -28.859 4.832 1 82.69 111 THR B N 1
ATOM 3467 C CA . THR B 1 111 ? -14.875 -28.922 3.729 1 82.69 111 THR B CA 1
ATOM 3468 C C . THR B 1 111 ? -14.789 -30.281 3.027 1 82.69 111 THR B C 1
ATOM 3470 O O . THR B 1 111 ? -13.812 -31.016 3.197 1 82.69 111 THR B O 1
ATOM 3473 N N . ILE B 1 112 ? -15.859 -30.609 2.4 1 80.88 112 ILE B N 1
ATOM 3474 C CA . ILE B 1 112 ? -15.922 -31.859 1.645 1 80.88 112 ILE B CA 1
ATOM 3475 C C . ILE B 1 112 ? -15.609 -31.594 0.175 1 80.88 112 ILE B C 1
ATOM 3477 O O . ILE B 1 112 ? -16.188 -30.688 -0.434 1 80.88 112 ILE B O 1
ATOM 3481 N N . PHE B 1 113 ? -14.609 -32.281 -0.223 1 85.62 113 PHE B N 1
ATOM 3482 C CA . PHE B 1 113 ? -14.297 -32.25 -1.648 1 85.62 113 PHE B CA 1
ATOM 3483 C C . PHE B 1 113 ? -14.672 -33.562 -2.316 1 85.62 113 PHE B C 1
ATOM 3485 O O . PHE B 1 113 ? -14.547 -34.625 -1.713 1 85.62 113 PHE B O 1
ATOM 3492 N N . ASN B 1 114 ? -15.203 -33.531 -3.389 1 74.62 114 ASN B N 1
ATOM 3493 C CA . ASN B 1 114 ? -15.586 -34.719 -4.113 1 74.62 114 ASN B CA 1
ATOM 3494 C C . ASN B 1 114 ? -14.383 -35.406 -4.73 1 74.62 114 ASN B C 1
ATOM 3496 O O . ASN B 1 114 ? -14.398 -36.625 -4.949 1 74.62 114 ASN B O 1
ATOM 3500 N N . ASP B 1 115 ? -13.414 -34.719 -4.988 1 78.56 115 ASP B N 1
ATOM 3501 C CA . ASP B 1 115 ? -12.219 -35.188 -5.672 1 78.56 115 ASP B CA 1
ATOM 3502 C C . ASP B 1 115 ? -11.164 -35.656 -4.668 1 78.56 115 ASP B C 1
ATOM 3504 O O . ASP B 1 115 ? -10.711 -34.906 -3.83 1 78.56 115 ASP B O 1
ATOM 3508 N N . GLY B 1 116 ? -10.797 -36.938 -4.719 1 79.88 116 GLY B N 1
ATOM 3509 C CA . GLY B 1 116 ? -9.828 -37.531 -3.828 1 79.88 116 GLY B CA 1
ATOM 3510 C C . GLY B 1 116 ? -8.438 -36.969 -3.961 1 79.88 116 GLY B C 1
ATOM 3511 O O . GLY B 1 116 ? -7.574 -37.188 -3.113 1 79.88 116 GLY B O 1
ATOM 3512 N N . SER B 1 117 ? -8.328 -36.188 -4.941 1 88.25 117 SER B N 1
ATOM 3513 C CA . SER B 1 117 ? -7.012 -35.594 -5.168 1 88.25 117 SER B CA 1
ATOM 3514 C C . SER B 1 117 ? -6.805 -34.344 -4.312 1 88.25 117 SER B C 1
ATOM 3516 O O . SER B 1 117 ? -5.703 -33.781 -4.27 1 88.25 117 SER B O 1
ATOM 3518 N N . ILE B 1 118 ? -7.82 -33.969 -3.576 1 95.31 118 ILE B N 1
ATOM 3519 C CA . ILE B 1 118 ? -7.73 -32.781 -2.723 1 95.31 118 ILE B CA 1
ATOM 3520 C C . ILE B 1 118 ? -7.59 -33.219 -1.265 1 95.31 118 ILE B C 1
ATOM 3522 O O . ILE B 1 118 ? -8.438 -33.938 -0.744 1 95.31 118 ILE B O 1
ATOM 3526 N N . SER B 1 119 ? -6.535 -32.906 -0.66 1 95.44 119 SER B N 1
ATOM 3527 C CA . SER B 1 119 ? -6.309 -33.156 0.756 1 95.44 119 SER B CA 1
ATOM 3528 C C . SER B 1 119 ? -6.59 -31.938 1.605 1 95.44 119 SER B C 1
ATOM 3530 O O . SER B 1 119 ? -6.266 -30.812 1.205 1 95.44 119 SER B O 1
ATOM 3532 N N . TYR B 1 120 ? -7.191 -32.156 2.713 1 96.25 120 TYR B N 1
ATOM 3533 C CA . TYR B 1 120 ? -7.504 -31.094 3.65 1 96.25 120 TYR B CA 1
ATOM 3534 C C . TYR B 1 120 ? -6.625 -31.172 4.891 1 96.25 120 TYR B C 1
ATOM 3536 O O . TYR B 1 120 ? -6.406 -32.281 5.43 1 96.25 120 TYR B O 1
ATOM 3544 N N . TYR B 1 121 ? -6.07 -30.109 5.316 1 97.19 121 TYR B N 1
ATOM 3545 C CA . TYR B 1 121 ? -5.355 -29.969 6.582 1 97.19 121 TYR B CA 1
ATOM 3546 C C . TYR B 1 121 ? -5.91 -28.797 7.387 1 97.19 121 TYR B C 1
ATOM 3548 O O . TYR B 1 121 ? -6.012 -27.672 6.883 1 97.19 121 TYR B O 1
ATOM 3556 N N . GLU B 1 122 ? -6.293 -29.016 8.633 1 97.56 122 GLU B N 1
ATOM 3557 C CA . GLU B 1 122 ? -6.734 -27.938 9.508 1 97.56 122 GLU B CA 1
ATOM 3558 C C . GLU B 1 122 ? -5.566 -27.031 9.914 1 97.56 122 GLU B C 1
ATOM 3560 O O . GLU B 1 122 ? -4.574 -27.516 10.461 1 97.56 122 GLU B O 1
ATOM 3565 N N . CYS B 1 123 ? -5.727 -25.75 9.617 1 98.19 123 CYS B N 1
ATOM 3566 C CA . CYS B 1 123 ? -4.633 -24.844 9.938 1 98.19 123 CYS B CA 1
ATOM 3567 C C . CYS B 1 123 ? -5.121 -23.406 10.008 1 98.19 123 CYS B C 1
ATOM 3569 O O . CYS B 1 123 ? -5.711 -22.891 9.055 1 98.19 123 CYS B O 1
ATOM 3571 N N . ASP B 1 124 ? -4.957 -22.812 11.133 1 98.19 124 ASP B N 1
ATOM 3572 C CA . ASP B 1 124 ? -5.027 -21.359 11.211 1 98.19 124 ASP B CA 1
ATOM 3573 C C . ASP B 1 124 ? -3.725 -20.719 10.734 1 98.19 124 ASP B C 1
ATOM 3575 O O . ASP B 1 124 ? -2.717 -20.75 11.445 1 98.19 124 ASP B O 1
ATOM 3579 N N . VAL B 1 125 ? -3.816 -20.125 9.578 1 98.31 125 VAL B N 1
ATOM 3580 C CA . VAL B 1 125 ? -2.596 -19.672 8.922 1 98.31 125 VAL B CA 1
ATOM 3581 C C . VAL B 1 125 ? -2.033 -18.469 9.672 1 98.31 125 VAL B C 1
ATOM 3583 O O . VAL B 1 125 ? -0.883 -18.078 9.461 1 98.31 125 VAL B O 1
ATOM 3586 N N . GLY B 1 126 ? -2.852 -17.797 10.531 1 97.62 126 GLY B N 1
ATOM 3587 C CA . GLY B 1 126 ? -2.365 -16.703 11.359 1 97.62 126 GLY B CA 1
ATOM 3588 C C . GLY B 1 126 ? -1.502 -17.172 12.516 1 97.62 126 GLY B C 1
ATOM 3589 O O . GLY B 1 126 ? -0.848 -16.375 13.18 1 97.62 126 GLY B O 1
ATOM 3590 N N . ASP B 1 127 ? -1.53 -18.438 12.797 1 97.81 127 ASP B N 1
ATOM 3591 C CA . ASP B 1 127 ? -0.738 -19.047 13.859 1 97.81 127 ASP B CA 1
ATOM 3592 C C . ASP B 1 127 ? 0.553 -19.656 13.312 1 97.81 127 ASP B C 1
ATOM 3594 O O . ASP B 1 127 ? 0.537 -20.734 12.711 1 97.81 127 ASP B O 1
ATOM 3598 N N . GLN B 1 128 ? 1.628 -19 13.625 1 97.81 128 GLN B N 1
ATOM 3599 C CA . GLN B 1 128 ? 2.932 -19.375 13.078 1 97.81 128 GLN B CA 1
ATOM 3600 C C . GLN B 1 128 ? 3.285 -20.812 13.414 1 97.81 128 GLN B C 1
ATOM 3602 O O . GLN B 1 128 ? 3.752 -21.562 12.547 1 97.81 128 GLN B O 1
ATOM 3607 N N . GLN B 1 129 ? 3.125 -21.219 14.625 1 97.94 129 GLN B N 1
ATOM 3608 C CA . GLN B 1 129 ? 3.49 -22.562 15.07 1 97.94 129 GLN B CA 1
ATOM 3609 C C . GLN B 1 129 ? 2.629 -23.625 14.383 1 97.94 129 GLN B C 1
ATOM 3611 O O . GLN B 1 129 ? 3.125 -24.688 14.008 1 97.94 129 GLN B O 1
ATOM 3616 N N . MET B 1 130 ? 1.384 -23.328 14.227 1 98.12 130 MET B N 1
ATOM 3617 C CA . MET B 1 130 ? 0.493 -24.25 13.539 1 98.12 130 MET B CA 1
ATOM 3618 C C . MET B 1 130 ? 0.907 -24.422 12.078 1 98.12 130 MET B C 1
ATOM 3620 O O . MET B 1 130 ? 0.905 -25.531 11.555 1 98.12 130 MET B O 1
ATOM 3624 N N . VAL B 1 131 ? 1.27 -23.328 11.414 1 98.62 131 VAL B N 1
ATOM 3625 C CA . VAL B 1 131 ? 1.7 -23.375 10.023 1 98.62 131 VAL B CA 1
ATOM 3626 C C . VAL B 1 131 ? 2.941 -24.266 9.891 1 98.62 131 VAL B C 1
ATOM 3628 O O . VAL B 1 131 ? 3.025 -25.094 8.992 1 98.62 131 VAL B O 1
ATOM 3631 N N . GLN B 1 132 ? 3.854 -24.109 10.82 1 98.06 132 GLN B N 1
ATOM 3632 C CA . GLN B 1 132 ? 5.09 -24.875 10.773 1 98.06 132 GLN B CA 1
ATOM 3633 C C . GLN B 1 132 ? 4.809 -26.375 10.93 1 98.06 132 GLN B C 1
ATOM 3635 O O . GLN B 1 132 ? 5.328 -27.188 10.172 1 98.06 132 GLN B O 1
ATOM 3640 N N . LYS B 1 133 ? 3.992 -26.672 11.867 1 98.44 133 LYS B N 1
ATOM 3641 C CA . LYS B 1 133 ? 3.664 -28.078 12.133 1 98.44 133 LYS B CA 1
ATOM 3642 C C . LYS B 1 133 ? 2.936 -28.703 10.945 1 98.44 133 LYS B C 1
ATOM 3644 O O . LYS B 1 133 ? 3.262 -29.812 10.531 1 98.44 133 LYS B O 1
ATOM 3649 N N . VAL B 1 134 ? 2.021 -28.031 10.453 1 98.56 134 VAL B N 1
ATOM 3650 C CA . VAL B 1 134 ? 1.224 -28.547 9.344 1 98.56 134 VAL B CA 1
ATOM 3651 C C . VAL B 1 134 ? 2.09 -28.656 8.086 1 98.56 134 VAL B C 1
ATOM 3653 O O . VAL B 1 134 ? 1.937 -29.594 7.297 1 98.56 134 VAL B O 1
ATOM 3656 N N . ALA B 1 135 ? 2.959 -27.672 7.879 1 98.75 135 ALA B N 1
ATOM 3657 C CA . ALA B 1 135 ? 3.861 -27.703 6.73 1 98.75 135 ALA B CA 1
ATOM 3658 C C . ALA B 1 135 ? 4.727 -28.969 6.742 1 98.75 135 ALA B C 1
ATOM 3660 O O . ALA B 1 135 ? 4.891 -29.625 5.715 1 98.75 135 ALA B O 1
ATOM 3661 N N . GLU B 1 136 ? 5.25 -29.297 7.91 1 98.5 136 GLU B N 1
ATOM 3662 C CA . GLU B 1 136 ? 6.055 -30.5 8.039 1 98.5 136 GLU B CA 1
ATOM 3663 C C . GLU B 1 136 ? 5.246 -31.75 7.691 1 98.5 136 GLU B C 1
ATOM 3665 O O . GLU B 1 136 ? 5.742 -32.656 7.012 1 98.5 136 GLU B O 1
ATOM 3670 N N . ARG B 1 137 ? 4.059 -31.75 8.133 1 98.5 137 ARG B N 1
ATOM 3671 C CA . ARG B 1 137 ? 3.174 -32.875 7.844 1 98.5 137 ARG B CA 1
ATOM 3672 C C . ARG B 1 137 ? 2.885 -32.969 6.348 1 98.5 137 ARG B C 1
ATOM 3674 O O . ARG B 1 137 ? 2.924 -34.062 5.773 1 98.5 137 ARG B O 1
ATOM 3681 N N . ILE B 1 138 ? 2.613 -31.875 5.691 1 98.44 138 ILE B N 1
ATOM 3682 C CA . ILE B 1 138 ? 2.312 -31.828 4.262 1 98.44 138 ILE B CA 1
ATOM 3683 C C . ILE B 1 138 ? 3.508 -32.344 3.469 1 98.44 138 ILE B C 1
ATOM 3685 O O . ILE B 1 138 ? 3.35 -33.188 2.58 1 98.44 138 ILE B O 1
ATOM 3689 N N . ILE B 1 139 ? 4.676 -31.875 3.797 1 98.44 139 ILE B N 1
ATOM 3690 C CA . ILE B 1 139 ? 5.887 -32.25 3.082 1 98.44 139 ILE B CA 1
ATOM 3691 C C . ILE B 1 139 ? 6.121 -33.75 3.223 1 98.44 139 ILE B C 1
ATOM 3693 O O . ILE B 1 139 ? 6.465 -34.438 2.25 1 98.44 139 ILE B O 1
ATOM 3697 N N . ARG B 1 140 ? 5.875 -34.281 4.383 1 98.06 140 ARG B N 1
ATOM 3698 C CA . ARG B 1 140 ? 6.07 -35.688 4.648 1 98.06 140 ARG B CA 1
ATOM 3699 C C . ARG B 1 140 ? 5.043 -36.531 3.902 1 98.06 140 ARG B C 1
ATOM 3701 O O . ARG B 1 140 ? 5.383 -37.562 3.318 1 98.06 140 ARG B O 1
ATOM 3708 N N . GLU B 1 141 ? 3.799 -36.094 3.83 1 97.38 141 GLU B N 1
ATOM 3709 C CA . GLU B 1 141 ? 2.697 -36.906 3.344 1 97.38 141 GLU B CA 1
ATOM 3710 C C . GLU B 1 141 ? 2.459 -36.688 1.853 1 97.38 141 GLU B C 1
ATOM 3712 O O . GLU B 1 141 ? 2.08 -37.625 1.137 1 97.38 141 GLU B O 1
ATOM 3717 N N . GLU B 1 142 ? 2.592 -35.438 1.407 1 96.69 142 GLU B N 1
ATOM 3718 C CA . GLU B 1 142 ? 2.174 -35.094 0.05 1 96.69 142 GLU B CA 1
ATOM 3719 C C . GLU B 1 142 ? 3.363 -34.656 -0.802 1 96.69 142 GLU B C 1
ATOM 3721 O O . GLU B 1 142 ? 3.305 -34.719 -2.033 1 96.69 142 GLU B O 1
ATOM 3726 N N . GLY B 1 143 ? 4.461 -34.219 -0.176 1 97.75 143 GLY B N 1
ATOM 3727 C CA . GLY B 1 143 ? 5.594 -33.656 -0.885 1 97.75 143 GLY B CA 1
ATOM 3728 C C . GLY B 1 143 ? 5.641 -32.125 -0.807 1 97.75 143 GLY B C 1
ATOM 3729 O O . GLY B 1 143 ? 4.828 -31.516 -0.115 1 97.75 143 GLY B O 1
ATOM 3730 N N . HIS B 1 144 ? 6.648 -31.531 -1.514 1 98.31 144 HIS B N 1
ATOM 3731 C CA . HIS B 1 144 ? 6.859 -30.094 -1.486 1 98.31 144 HIS B CA 1
ATOM 3732 C C . HIS B 1 144 ? 5.934 -29.375 -2.465 1 98.31 144 HIS B C 1
ATOM 3734 O O . HIS B 1 144 ? 5.957 -29.656 -3.666 1 98.31 144 HIS B O 1
ATOM 3740 N N . PRO B 1 145 ? 5.109 -28.453 -1.98 1 98.62 145 PRO B N 1
ATOM 3741 C CA . PRO B 1 145 ? 4.289 -27.672 -2.906 1 98.62 145 PRO B CA 1
ATOM 3742 C C . PRO B 1 145 ? 5.125 -26.875 -3.91 1 98.62 145 PRO B C 1
ATOM 3744 O O . PRO B 1 145 ? 6.184 -26.344 -3.557 1 98.62 145 PRO B O 1
ATOM 3747 N N . THR B 1 146 ? 4.68 -26.812 -5.137 1 98.38 146 THR B N 1
ATOM 3748 C CA . THR B 1 146 ? 5.352 -26.062 -6.188 1 98.38 146 THR B CA 1
ATOM 3749 C C . THR B 1 146 ? 4.52 -24.844 -6.59 1 98.38 146 THR B C 1
ATOM 3751 O O . THR B 1 146 ? 5.02 -23.938 -7.262 1 98.38 146 THR B O 1
ATOM 3754 N N . ILE B 1 147 ? 3.244 -24.859 -6.258 1 98.69 147 ILE B N 1
ATOM 3755 C CA . ILE B 1 147 ? 2.334 -23.734 -6.438 1 98.69 147 ILE B CA 1
ATOM 3756 C C . ILE B 1 147 ? 1.668 -23.391 -5.109 1 98.69 147 ILE B C 1
ATOM 3758 O O . ILE B 1 147 ? 1.159 -24.266 -4.414 1 98.69 147 ILE B O 1
ATOM 3762 N N . ILE B 1 148 ? 1.758 -22.203 -4.723 1 98.81 148 ILE B N 1
ATOM 3763 C CA . ILE B 1 148 ? 1.116 -21.734 -3.502 1 98.81 148 ILE B CA 1
ATOM 3764 C C . ILE B 1 148 ? 0.115 -20.625 -3.84 1 98.81 148 ILE B C 1
ATOM 3766 O O . ILE B 1 148 ? 0.466 -19.641 -4.488 1 98.81 148 ILE B O 1
ATOM 3770 N N . ILE B 1 149 ? -1.114 -20.812 -3.48 1 98.81 149 ILE B N 1
ATOM 3771 C CA . ILE B 1 149 ? -2.145 -19.781 -3.619 1 98.81 149 ILE B CA 1
ATOM 3772 C C . ILE B 1 149 ? -2.553 -19.266 -2.24 1 98.81 149 ILE B C 1
ATOM 3774 O O . ILE B 1 149 ? -3.348 -19.906 -1.545 1 98.81 149 ILE B O 1
ATOM 3778 N N . ASN B 1 150 ? -1.94 -18.156 -1.868 1 98.5 150 ASN B N 1
ATOM 3779 C CA . ASN B 1 150 ? -2.305 -17.469 -0.631 1 98.5 150 ASN B CA 1
ATOM 3780 C C . ASN B 1 150 ? -3.648 -16.75 -0.76 1 98.5 150 ASN B C 1
ATOM 3782 O O . ASN B 1 150 ? -3.699 -15.578 -1.112 1 98.5 150 ASN B O 1
ATOM 3786 N N . ASN B 1 151 ? -4.676 -17.438 -0.38 1 97 151 ASN B N 1
ATOM 3787 C CA . ASN B 1 151 ? -6.039 -16.969 -0.605 1 97 151 ASN B CA 1
ATOM 3788 C C . ASN B 1 151 ? -6.754 -16.672 0.71 1 97 151 ASN B C 1
ATOM 3790 O O . ASN B 1 151 ? -7.73 -15.922 0.736 1 97 151 ASN B O 1
ATOM 3794 N N . ALA B 1 152 ? -6.234 -17.266 1.803 1 95.5 152 ALA B N 1
ATOM 3795 C CA . ALA B 1 152 ? -6.883 -17.062 3.096 1 95.5 152 ALA B CA 1
ATOM 3796 C C . ALA B 1 152 ? -6.98 -15.586 3.436 1 95.5 152 ALA B C 1
ATOM 3798 O O . ALA B 1 152 ? -6.027 -14.828 3.219 1 95.5 152 ALA B O 1
ATOM 3799 N N . GLY B 1 153 ? -8.078 -15.117 3.883 1 92.88 153 GLY B N 1
ATOM 3800 C CA . GLY B 1 153 ? -8.312 -13.742 4.297 1 92.88 153 GLY B CA 1
ATOM 3801 C C . GLY B 1 153 ? -9.609 -13.57 5.066 1 92.88 153 GLY B C 1
ATOM 3802 O O . GLY B 1 153 ? -10.57 -14.297 4.836 1 92.88 153 GLY B O 1
ATOM 3803 N N . ILE B 1 154 ? -9.594 -12.656 5.949 1 90.81 154 ILE B N 1
ATOM 3804 C CA . ILE B 1 154 ? -10.805 -12.352 6.711 1 90.81 154 ILE B CA 1
ATOM 3805 C C . ILE B 1 154 ? -11.023 -10.836 6.738 1 90.81 154 ILE B C 1
ATOM 3807 O O . ILE B 1 154 ? -10.102 -10.062 6.48 1 90.81 154 ILE B O 1
ATOM 3811 N N . VAL B 1 155 ? -12.234 -10.477 6.859 1 84.88 155 VAL B N 1
ATOM 3812 C CA . VAL B 1 155 ? -12.625 -9.078 7.004 1 84.88 155 VAL B CA 1
ATOM 3813 C C . VAL B 1 155 ? -13.422 -8.898 8.297 1 84.88 155 VAL B C 1
ATOM 3815 O O . VAL B 1 155 ? -14.172 -9.789 8.703 1 84.88 155 VAL B O 1
ATOM 3818 N N . ASN B 1 156 ? -13.102 -7.855 9.008 1 76.56 156 ASN B N 1
ATOM 3819 C CA . ASN B 1 156 ? -13.898 -7.551 10.188 1 76.56 156 ASN B CA 1
ATOM 3820 C C . ASN B 1 156 ? -15.211 -6.871 9.812 1 76.56 156 ASN B C 1
ATOM 3822 O O . ASN B 1 156 ? -15.438 -6.543 8.641 1 76.56 156 ASN B O 1
ATOM 3826 N N . HIS B 1 157 ? -16.016 -6.668 10.859 1 77.31 157 HIS B N 1
ATOM 3827 C CA . HIS B 1 157 ? -17.219 -5.859 10.711 1 77.31 157 HIS B CA 1
ATOM 3828 C C . HIS B 1 157 ? -16.875 -4.43 10.305 1 77.31 157 HIS B C 1
ATOM 3830 O O . HIS B 1 157 ? -15.773 -3.947 10.594 1 77.31 157 HIS B O 1
ATOM 3836 N N . ALA B 1 158 ? -17.75 -3.934 9.477 1 80.31 158 ALA B N 1
ATOM 3837 C CA . ALA B 1 158 ? -17.562 -2.539 9.086 1 80.31 158 ALA B CA 1
ATOM 3838 C C . ALA B 1 158 ? -17.734 -1.604 10.281 1 80.31 158 ALA B C 1
ATOM 3840 O O . ALA B 1 158 ? -18.844 -1.194 10.609 1 80.31 158 ALA B O 1
ATOM 3841 N N . LEU B 1 159 ? -16.719 -1.356 10.984 1 87.12 159 LEU B N 1
ATOM 3842 C CA . LEU B 1 159 ? -16.672 -0.49 12.164 1 87.12 159 LEU B CA 1
ATOM 3843 C C . LEU B 1 159 ? -15.57 0.555 12.031 1 87.12 159 LEU B C 1
ATOM 3845 O O . LEU B 1 159 ? -14.625 0.37 11.258 1 87.12 159 LEU B O 1
ATOM 3849 N N . SER B 1 160 ? -15.82 1.634 12.688 1 92.06 160 SER B N 1
ATOM 3850 C CA . SER B 1 160 ? -14.75 2.623 12.773 1 92.06 160 SER B CA 1
ATOM 3851 C C . SER B 1 160 ? -13.508 2.047 13.453 1 92.06 160 SER B C 1
ATOM 3853 O O . SER B 1 160 ? -13.594 1.023 14.133 1 92.06 160 SER B O 1
ATOM 3855 N N . VAL B 1 161 ? -12.406 2.67 13.234 1 94.25 161 VAL B N 1
ATOM 3856 C CA . VAL B 1 161 ? -11.156 2.238 13.852 1 94.25 161 VAL B CA 1
ATOM 3857 C C . VAL B 1 161 ? -11.328 2.152 15.367 1 94.25 161 VAL B C 1
ATOM 3859 O O . VAL B 1 161 ? -10.922 1.166 15.984 1 94.25 161 VAL B O 1
ATOM 3862 N N . VAL B 1 162 ? -12.008 3.139 15.938 1 95 162 VAL B N 1
ATOM 3863 C CA . VAL B 1 162 ? -12.148 3.24 17.391 1 95 162 VAL B CA 1
ATOM 3864 C C . VAL B 1 162 ? -13.094 2.154 17.891 1 95 162 VAL B C 1
ATOM 3866 O O . VAL B 1 162 ? -12.914 1.622 18.984 1 95 162 VAL B O 1
ATOM 3869 N N . ASP B 1 163 ? -14.039 1.748 17.078 1 93.56 163 ASP B N 1
ATOM 3870 C CA . ASP B 1 163 ? -15.094 0.836 17.516 1 93.56 163 ASP B CA 1
ATOM 3871 C C . ASP B 1 163 ? -14.727 -0.614 17.219 1 93.56 163 ASP B C 1
ATOM 3873 O O . ASP B 1 163 ? -15.375 -1.54 17.703 1 93.56 163 ASP B O 1
ATOM 3877 N N . THR B 1 164 ? -13.727 -0.874 16.422 1 93.69 164 THR B N 1
ATOM 3878 C CA . THR B 1 164 ? -13.305 -2.236 16.109 1 93.69 164 THR B CA 1
ATOM 3879 C C . THR B 1 164 ? -12.594 -2.863 17.312 1 93.69 164 THR B C 1
ATOM 3881 O O . THR B 1 164 ? -11.625 -2.301 17.828 1 93.69 164 THR B O 1
ATOM 3884 N N . PRO B 1 165 ? -13.062 -4.031 17.766 1 95.38 165 PRO B N 1
ATOM 3885 C CA . PRO B 1 165 ? -12.391 -4.676 18.891 1 95.38 165 PRO B CA 1
ATOM 3886 C C . PRO B 1 165 ? -10.93 -5 18.594 1 95.38 165 PRO B C 1
ATOM 3888 O O . PRO B 1 165 ? -10.594 -5.41 17.484 1 95.38 165 PRO B O 1
ATOM 3891 N N . ASP B 1 166 ? -10.062 -4.828 19.625 1 96.31 166 ASP B N 1
ATOM 3892 C CA . ASP B 1 166 ? -8.625 -4.992 19.469 1 96.31 166 ASP B CA 1
ATOM 3893 C C . ASP B 1 166 ? -8.289 -6.391 18.953 1 96.31 166 ASP B C 1
ATOM 3895 O O . ASP B 1 166 ? -7.508 -6.543 18 1 96.31 166 ASP B O 1
ATOM 3899 N N . PRO B 1 167 ? -8.914 -7.445 19.516 1 96.31 167 PRO B N 1
ATOM 3900 C CA . PRO B 1 167 ? -8.578 -8.789 19.047 1 96.31 167 PRO B CA 1
ATOM 3901 C C . PRO B 1 167 ? -8.922 -8.992 17.562 1 96.31 167 PRO B C 1
ATOM 3903 O O . PRO B 1 167 ? -8.258 -9.773 16.875 1 96.31 167 PRO B O 1
ATOM 3906 N N . GLU B 1 168 ? -9.938 -8.297 17.078 1 95.12 168 GLU B N 1
ATOM 3907 C CA . GLU B 1 168 ? -10.32 -8.406 15.672 1 95.12 168 GLU B CA 1
ATOM 3908 C C . GLU B 1 168 ? -9.273 -7.766 14.766 1 95.12 168 GLU B C 1
ATOM 3910 O O . GLU B 1 168 ? -8.961 -8.289 13.695 1 95.12 168 GLU B O 1
ATOM 3915 N N . ILE B 1 169 ? -8.773 -6.629 15.195 1 96.94 169 ILE B N 1
ATOM 3916 C CA . ILE B 1 169 ? -7.719 -5.953 14.445 1 96.94 169 ILE B CA 1
ATOM 3917 C C . ILE B 1 169 ? -6.504 -6.871 14.336 1 96.94 169 ILE B C 1
ATOM 3919 O O . ILE B 1 169 ? -5.969 -7.078 13.25 1 96.94 169 ILE B O 1
ATOM 3923 N N . GLU B 1 170 ? -6.113 -7.426 15.469 1 97.44 170 GLU B N 1
ATOM 3924 C CA . GLU B 1 170 ? -4.957 -8.312 15.492 1 97.44 170 GLU B CA 1
ATOM 3925 C C . GLU B 1 170 ? -5.184 -9.539 14.609 1 97.44 170 GLU B C 1
ATOM 3927 O O . GLU B 1 170 ? -4.285 -9.961 13.883 1 97.44 170 GLU B O 1
ATOM 3932 N N . ARG B 1 171 ? -6.355 -10.07 14.688 1 96.62 171 ARG B N 1
ATOM 3933 C CA . ARG B 1 171 ? -6.676 -11.281 13.938 1 96.62 171 ARG B CA 1
ATOM 3934 C C . ARG B 1 171 ? -6.594 -11.023 12.43 1 96.62 171 ARG B C 1
ATOM 3936 O O . ARG B 1 171 ? -6.055 -11.844 11.688 1 96.62 171 ARG B O 1
ATOM 3943 N N . VAL B 1 172 ? -7.117 -9.914 11.984 1 96.81 172 VAL B N 1
ATOM 3944 C CA . VAL B 1 172 ? -7.102 -9.555 10.57 1 96.81 172 VAL B CA 1
ATOM 3945 C C . VAL B 1 172 ? -5.66 -9.422 10.086 1 96.81 172 VAL B C 1
ATOM 3947 O O . VAL B 1 172 ? -5.309 -9.938 9.016 1 96.81 172 VAL B O 1
ATOM 3950 N N . ILE B 1 173 ? -4.809 -8.797 10.875 1 98.12 173 ILE B N 1
ATOM 3951 C CA . ILE B 1 173 ? -3.414 -8.594 10.5 1 98.12 173 ILE B CA 1
ATOM 3952 C C . ILE B 1 173 ? -2.678 -9.93 10.5 1 98.12 173 ILE B C 1
ATOM 3954 O O . ILE B 1 173 ? -1.867 -10.195 9.609 1 98.12 173 ILE B O 1
ATOM 3958 N N . LYS B 1 174 ? -3.002 -10.781 11.461 1 98.12 174 LYS B N 1
ATOM 3959 C CA . LYS B 1 174 ? -2.354 -12.086 11.562 1 98.12 174 LYS B CA 1
ATOM 3960 C C . LYS B 1 174 ? -2.715 -12.977 10.375 1 98.12 174 LYS B C 1
ATOM 3962 O O . LYS B 1 174 ? -1.832 -13.508 9.695 1 98.12 174 LYS B O 1
ATOM 3967 N N . VAL B 1 175 ? -3.955 -13.047 10.055 1 97.88 175 VAL B N 1
ATOM 3968 C CA . VAL B 1 175 ? -4.445 -13.992 9.055 1 97.88 175 VAL B CA 1
ATOM 3969 C C . VAL B 1 175 ? -4.145 -13.469 7.652 1 97.88 175 VAL B C 1
ATOM 3971 O O . VAL B 1 175 ? -3.715 -14.227 6.777 1 97.88 175 VAL B O 1
ATOM 3974 N N . ASN B 1 176 ? -4.367 -12.164 7.457 1 97.81 176 ASN B N 1
ATOM 3975 C CA . ASN B 1 176 ? -4.219 -11.617 6.113 1 97.81 176 ASN B CA 1
ATOM 3976 C C . ASN B 1 176 ? -2.758 -11.352 5.773 1 97.81 176 ASN B C 1
ATOM 3978 O O . ASN B 1 176 ? -2.332 -11.555 4.637 1 97.81 176 ASN B O 1
ATOM 3982 N N . LEU B 1 177 ? -1.988 -10.898 6.766 1 98.44 177 LEU B N 1
ATOM 3983 C CA . LEU B 1 177 ? -0.668 -10.367 6.445 1 98.44 177 LEU B CA 1
ATOM 3984 C C . LEU B 1 177 ? 0.43 -11.281 6.969 1 98.44 177 LEU B C 1
ATOM 3986 O O . LEU B 1 177 ? 1.224 -11.82 6.191 1 98.44 177 LEU B O 1
ATOM 3990 N N . LEU B 1 178 ? 0.458 -11.547 8.266 1 98.75 178 LEU B N 1
ATOM 3991 C CA . LEU B 1 178 ? 1.543 -12.336 8.836 1 98.75 178 LEU B CA 1
ATOM 3992 C C . LEU B 1 178 ? 1.556 -13.742 8.258 1 98.75 178 LEU B C 1
ATOM 3994 O O . LEU B 1 178 ? 2.621 -14.344 8.086 1 98.75 178 LEU B O 1
ATOM 3998 N N . ALA B 1 179 ? 0.377 -14.258 7.934 1 98.69 179 ALA B N 1
ATOM 3999 C CA . ALA B 1 179 ? 0.244 -15.586 7.344 1 98.69 179 ALA B CA 1
ATOM 4000 C C . ALA B 1 179 ? 1.085 -15.711 6.074 1 98.69 179 ALA B C 1
ATOM 4002 O O . ALA B 1 179 ? 1.609 -16.781 5.777 1 98.69 179 ALA B O 1
ATOM 4003 N N . GLN B 1 180 ? 1.192 -14.594 5.312 1 98.56 180 GLN B N 1
ATOM 4004 C CA . GLN B 1 180 ? 2.002 -14.602 4.098 1 98.56 180 GLN B CA 1
ATOM 4005 C C . GLN B 1 180 ? 3.445 -15 4.402 1 98.56 180 GLN B C 1
ATOM 4007 O O . GLN B 1 180 ? 4.055 -15.766 3.654 1 98.56 180 GLN B O 1
ATOM 4012 N N . PHE B 1 181 ? 3.977 -14.453 5.477 1 98.56 181 PHE B N 1
ATOM 4013 C CA . PHE B 1 181 ? 5.352 -14.734 5.875 1 98.56 181 PHE B CA 1
ATOM 4014 C C . PHE B 1 181 ? 5.504 -16.172 6.328 1 98.56 181 PHE B C 1
ATOM 4016 O O . PHE B 1 181 ? 6.473 -16.859 5.965 1 98.56 181 PHE B O 1
ATOM 4023 N N . TRP B 1 182 ? 4.562 -16.656 7.133 1 98.75 182 TRP B N 1
ATOM 4024 C CA . TRP B 1 182 ? 4.648 -18.016 7.676 1 98.75 182 TRP B CA 1
ATOM 4025 C C . TRP B 1 182 ? 4.621 -19.047 6.559 1 98.75 182 TRP B C 1
ATOM 4027 O O . TRP B 1 182 ? 5.426 -19.984 6.551 1 98.75 182 TRP B O 1
ATOM 4037 N N . ILE B 1 183 ? 3.719 -18.828 5.59 1 98.81 183 ILE B N 1
ATOM 4038 C CA . ILE B 1 183 ? 3.584 -19.766 4.477 1 98.81 183 ILE B CA 1
ATOM 4039 C C . ILE B 1 183 ? 4.844 -19.719 3.613 1 98.81 183 ILE B C 1
ATOM 4041 O O . ILE B 1 183 ? 5.359 -20.766 3.205 1 98.81 183 ILE B O 1
ATOM 4045 N N . ALA B 1 184 ? 5.348 -18.516 3.324 1 98.56 184 ALA B N 1
ATOM 4046 C CA . ALA B 1 184 ? 6.562 -18.375 2.531 1 98.56 184 ALA B CA 1
ATOM 4047 C C . ALA B 1 184 ? 7.742 -19.062 3.205 1 98.56 184 ALA B C 1
ATOM 4049 O O . ALA B 1 184 ? 8.492 -19.797 2.557 1 98.56 184 ALA B O 1
ATOM 4050 N N . LYS B 1 185 ? 7.883 -18.859 4.484 1 98.12 185 LYS B N 1
ATOM 4051 C CA . LYS B 1 185 ? 9.016 -19.438 5.215 1 98.12 185 LYS B CA 1
ATOM 4052 C C . LYS B 1 185 ? 8.938 -20.969 5.23 1 98.12 185 LYS B C 1
ATOM 4054 O O . LYS B 1 185 ? 9.961 -21.641 5.242 1 98.12 185 LYS B O 1
ATOM 4059 N N . ALA B 1 186 ? 7.77 -21.469 5.227 1 98.5 186 ALA B N 1
ATOM 4060 C CA . ALA B 1 186 ? 7.566 -22.922 5.32 1 98.5 186 ALA B CA 1
ATOM 4061 C C . ALA B 1 186 ? 7.898 -23.609 3.998 1 98.5 186 ALA B C 1
ATOM 4063 O O . ALA B 1 186 ? 8.453 -24.703 3.984 1 98.5 186 ALA B O 1
ATOM 4064 N N . PHE B 1 187 ? 7.629 -22.969 2.842 1 98.69 187 PHE B N 1
ATOM 4065 C CA . PHE B 1 187 ? 7.633 -23.75 1.609 1 98.69 187 PHE B CA 1
ATOM 4066 C C . PHE B 1 187 ? 8.594 -23.156 0.591 1 98.69 187 PHE B C 1
ATOM 4068 O O . PHE B 1 187 ? 9 -23.828 -0.361 1 98.69 187 PHE B O 1
ATOM 4075 N N . LEU B 1 188 ? 8.992 -21.859 0.75 1 98.31 188 LEU B N 1
ATOM 4076 C CA . LEU B 1 188 ? 9.812 -21.156 -0.232 1 98.31 188 LEU B CA 1
ATOM 4077 C C . LEU B 1 188 ? 11.203 -21.766 -0.311 1 98.31 188 LEU B C 1
ATOM 4079 O O . LEU B 1 188 ? 11.82 -21.781 -1.379 1 98.31 188 LEU B O 1
ATOM 4083 N N . PRO B 1 189 ? 11.805 -22.281 0.832 1 98.25 189 PRO B N 1
ATOM 4084 C CA . PRO B 1 189 ? 13.164 -22.828 0.773 1 98.25 189 PRO B CA 1
ATOM 4085 C C . PRO B 1 189 ? 13.32 -23.922 -0.276 1 98.25 189 PRO B C 1
ATOM 4087 O O . PRO B 1 189 ? 14.289 -23.922 -1.033 1 98.25 189 PRO B O 1
ATOM 4090 N N . ASN B 1 190 ? 12.398 -24.812 -0.396 1 98.31 190 ASN B N 1
ATOM 4091 C CA . ASN B 1 190 ? 12.508 -25.875 -1.396 1 98.31 190 ASN B CA 1
ATOM 4092 C C . ASN B 1 190 ? 12.289 -25.328 -2.807 1 98.31 190 ASN B C 1
ATOM 4094 O O . ASN B 1 190 ? 12.914 -25.797 -3.76 1 98.31 190 ASN B O 1
ATOM 4098 N N . MET B 1 191 ? 11.359 -24.406 -2.953 1 98.12 191 MET B N 1
ATOM 4099 C CA . MET B 1 191 ? 11.172 -23.781 -4.254 1 98.12 191 MET B CA 1
ATOM 4100 C C . MET B 1 191 ? 12.477 -23.141 -4.738 1 98.12 191 MET B C 1
ATOM 4102 O O . MET B 1 191 ? 12.82 -23.234 -5.918 1 98.12 191 MET B O 1
ATOM 4106 N N . ARG B 1 192 ? 13.141 -22.469 -3.799 1 97.31 192 ARG B N 1
ATOM 4107 C CA . ARG B 1 192 ? 14.414 -21.844 -4.129 1 97.31 192 ARG B CA 1
ATOM 4108 C C . ARG B 1 192 ? 15.461 -22.906 -4.496 1 97.31 192 ARG B C 1
ATOM 4110 O O . ARG B 1 192 ? 16.203 -22.734 -5.469 1 97.31 192 ARG B O 1
ATOM 4117 N N . LYS B 1 193 ? 15.5 -23.953 -3.756 1 97.5 193 LYS B N 1
ATOM 4118 C CA . LYS B 1 193 ? 16.469 -25.031 -3.984 1 97.5 193 LYS B CA 1
ATOM 4119 C C . LYS B 1 193 ? 16.266 -25.656 -5.363 1 97.5 193 LYS B C 1
ATOM 4121 O O . LYS B 1 193 ? 17.234 -25.922 -6.07 1 97.5 193 LYS B O 1
ATOM 4126 N N . THR B 1 194 ? 15.062 -25.828 -5.781 1 97.44 194 THR B N 1
ATOM 4127 C CA . THR B 1 194 ? 14.75 -26.5 -7.039 1 97.44 194 THR B CA 1
ATOM 4128 C C . THR B 1 194 ? 14.555 -25.484 -8.156 1 97.44 194 THR B C 1
ATOM 4130 O O . THR B 1 194 ? 14.383 -25.859 -9.32 1 97.44 194 THR B O 1
ATOM 4133 N N . ASP B 1 195 ? 14.5 -24.141 -7.812 1 97.5 195 ASP B N 1
ATOM 4134 C CA . ASP B 1 195 ? 14.312 -23.031 -8.742 1 97.5 195 ASP B CA 1
ATOM 4135 C C . ASP B 1 195 ? 13.055 -23.234 -9.578 1 97.5 195 ASP B C 1
ATOM 4137 O O . ASP B 1 195 ? 13.102 -23.141 -10.812 1 97.5 195 ASP B O 1
ATOM 4141 N N . HIS B 1 196 ? 12.008 -23.641 -8.859 1 97.12 196 HIS B N 1
ATOM 4142 C CA . HIS B 1 196 ? 10.719 -23.922 -9.484 1 97.12 196 HIS B CA 1
ATOM 4143 C C . HIS B 1 196 ? 9.562 -23.578 -8.555 1 97.12 196 HIS B C 1
ATOM 4145 O O . HIS B 1 196 ? 9.586 -23.938 -7.375 1 97.12 196 HIS B O 1
ATOM 4151 N N . GLY B 1 197 ? 8.617 -22.812 -9.141 1 97.5 197 GLY B N 1
ATOM 4152 C CA . GLY B 1 197 ? 7.449 -22.547 -8.312 1 97.5 197 GLY B CA 1
ATOM 4153 C C . GLY B 1 197 ? 6.652 -21.344 -8.797 1 97.5 197 GLY B C 1
ATOM 4154 O O . GLY B 1 197 ? 7.109 -20.594 -9.656 1 97.5 197 GLY B O 1
ATOM 4155 N N . HIS B 1 198 ? 5.477 -21.203 -8.32 1 98.44 198 HIS B N 1
ATOM 4156 C CA . HIS B 1 198 ? 4.586 -20.078 -8.562 1 98.44 198 HIS B CA 1
ATOM 4157 C C . HIS B 1 198 ? 3.779 -19.719 -7.316 1 98.44 198 HIS B C 1
ATOM 4159 O O . HIS B 1 198 ? 3.078 -20.578 -6.766 1 98.44 198 HIS B O 1
ATOM 4165 N N . ILE B 1 199 ? 3.936 -18.562 -6.84 1 98.62 199 ILE B N 1
ATOM 4166 C CA . ILE B 1 199 ? 3.207 -18.109 -5.664 1 98.62 199 ILE B CA 1
ATOM 4167 C C . ILE B 1 199 ? 2.168 -17.062 -6.07 1 98.62 199 ILE B C 1
ATOM 4169 O O . ILE B 1 199 ? 2.5 -16.062 -6.711 1 98.62 199 ILE B O 1
ATOM 4173 N N . VAL B 1 200 ? 0.909 -17.312 -5.785 1 98.69 200 VAL B N 1
ATOM 4174 C CA . VAL B 1 200 ? -0.197 -16.391 -6.02 1 98.69 200 VAL B CA 1
ATOM 4175 C C . VAL B 1 200 ? -0.619 -15.742 -4.703 1 98.69 200 VAL B C 1
ATOM 4177 O O . VAL B 1 200 ? -0.851 -16.438 -3.709 1 98.69 200 VAL B O 1
ATOM 4180 N N . THR B 1 201 ? -0.606 -14.461 -4.652 1 98.19 201 THR B N 1
ATOM 4181 C CA . THR B 1 201 ? -1.09 -13.688 -3.514 1 98.19 201 THR B CA 1
ATOM 4182 C C . THR B 1 201 ? -2.408 -13 -3.848 1 98.19 201 THR B C 1
ATOM 4184 O O . THR B 1 201 ? -2.51 -12.305 -4.859 1 98.19 201 THR B O 1
ATOM 4187 N N . VAL B 1 202 ? -3.428 -13.203 -3.029 1 96.56 202 VAL B N 1
ATOM 4188 C CA . VAL B 1 202 ? -4.719 -12.562 -3.258 1 96.56 202 VAL B CA 1
ATOM 4189 C C . VAL B 1 202 ? -4.84 -11.32 -2.379 1 96.56 202 VAL B C 1
ATOM 4191 O O . VAL B 1 202 ? -5.141 -11.422 -1.188 1 96.56 202 VAL B O 1
ATOM 4194 N N . SER B 1 203 ? -4.586 -10.219 -2.951 1 95.62 203 SER B N 1
ATOM 4195 C CA . SER B 1 203 ? -4.762 -8.93 -2.281 1 95.62 203 SER B CA 1
ATOM 4196 C C . SER B 1 203 ? -6.172 -8.391 -2.488 1 95.62 203 SER B C 1
ATOM 4198 O O . SER B 1 203 ? -7.152 -9.109 -2.32 1 95.62 203 SER B O 1
ATOM 4200 N N . SER B 1 204 ? -6.305 -7.121 -2.652 1 90.5 204 SER B N 1
ATOM 4201 C CA . SER B 1 204 ? -7.586 -6.449 -2.836 1 90.5 204 SER B CA 1
ATOM 4202 C C . SER B 1 204 ? -7.398 -5.055 -3.426 1 90.5 204 SER B C 1
ATOM 4204 O O . SER B 1 204 ? -6.332 -4.453 -3.287 1 90.5 204 SER B O 1
ATOM 4206 N N . VAL B 1 205 ? -8.43 -4.617 -4.086 1 86.75 205 VAL B N 1
ATOM 4207 C CA . VAL B 1 205 ? -8.438 -3.225 -4.52 1 86.75 205 VAL B CA 1
ATOM 4208 C C . VAL B 1 205 ? -8.32 -2.305 -3.307 1 86.75 205 VAL B C 1
ATOM 4210 O O . VAL B 1 205 ? -7.715 -1.233 -3.387 1 86.75 205 VAL B O 1
ATOM 4213 N N . LEU B 1 206 ? -8.781 -2.754 -2.207 1 83.44 206 LEU B N 1
ATOM 4214 C CA . LEU B 1 206 ? -8.758 -1.968 -0.978 1 83.44 206 LEU B CA 1
ATOM 4215 C C . LEU B 1 206 ? -7.344 -1.886 -0.412 1 83.44 206 LEU B C 1
ATOM 4217 O O . LEU B 1 206 ? -7.062 -1.053 0.452 1 83.44 206 LEU B O 1
ATOM 4221 N N . GLY B 1 207 ? -6.477 -2.678 -0.911 1 88.69 207 GLY B N 1
ATOM 4222 C CA . GLY B 1 207 ? -5.066 -2.539 -0.593 1 88.69 207 GLY B CA 1
ATOM 4223 C C . GLY B 1 207 ? -4.398 -1.391 -1.326 1 88.69 207 GLY B C 1
ATOM 4224 O O . GLY B 1 207 ? -3.336 -0.92 -0.916 1 88.69 207 GLY B O 1
ATOM 4225 N N . SER B 1 208 ? -5.047 -0.971 -2.375 1 87.81 208 SER B N 1
ATOM 4226 C CA . SER B 1 208 ? -4.52 0.113 -3.197 1 87.81 208 SER B CA 1
ATOM 4227 C C . SER B 1 208 ? -5.262 1.417 -2.938 1 87.81 208 SER B C 1
ATOM 4229 O O . SER B 1 208 ? -4.75 2.5 -3.232 1 87.81 208 SER B O 1
ATOM 4231 N N . SER B 1 209 ? -6.391 1.29 -2.465 1 86.56 209 SER B N 1
ATOM 4232 C CA . SER B 1 209 ? -7.25 2.416 -2.111 1 86.56 209 SER B CA 1
ATOM 4233 C C . SER B 1 209 ? -8.156 2.07 -0.937 1 86.56 209 SER B C 1
ATOM 4235 O O . SER B 1 209 ? -9.164 1.37 -1.104 1 86.56 209 SER B O 1
ATOM 4237 N N . ALA B 1 210 ? -7.859 2.656 0.14 1 86 210 ALA B N 1
ATOM 4238 C CA . ALA B 1 210 ? -8.531 2.242 1.365 1 86 210 ALA B CA 1
ATOM 4239 C C . ALA B 1 210 ? -9.891 2.928 1.501 1 86 210 ALA B C 1
ATOM 4241 O O . ALA B 1 210 ? -10.078 4.043 1.015 1 86 210 ALA B O 1
ATOM 4242 N N . ALA B 1 211 ? -10.773 2.203 2.135 1 80.75 211 ALA B N 1
ATOM 4243 C CA . ALA B 1 211 ? -12.117 2.709 2.41 1 80.75 211 ALA B CA 1
ATOM 4244 C C . ALA B 1 211 ? -12.336 2.896 3.91 1 80.75 211 ALA B C 1
ATOM 4246 O O . ALA B 1 211 ? -11.672 2.258 4.727 1 80.75 211 ALA B O 1
ATOM 4247 N N . ALA B 1 212 ? -13.328 3.711 4.203 1 86.06 212 ALA B N 1
ATOM 4248 C CA . ALA B 1 212 ? -13.727 3.895 5.598 1 86.06 212 ALA B CA 1
ATOM 4249 C C . ALA B 1 212 ? -14.391 2.637 6.148 1 86.06 212 ALA B C 1
ATOM 4251 O O . ALA B 1 212 ? -14.969 1.849 5.395 1 86.06 212 ALA B O 1
ATOM 4252 N N . PHE B 1 213 ? -14.172 2.385 7.453 1 85.88 213 PHE B N 1
ATOM 4253 C CA . PHE B 1 213 ? -14.875 1.372 8.227 1 85.88 213 PHE B CA 1
ATOM 4254 C C . PHE B 1 213 ? -14.391 -0.025 7.863 1 85.88 213 PHE B C 1
ATOM 4256 O O . PHE B 1 213 ? -15.102 -1.009 8.062 1 85.88 213 PHE B O 1
ATOM 4263 N N . ALA B 1 214 ? -13.312 -0.09 7.227 1 88.88 214 ALA B N 1
ATOM 4264 C CA . ALA B 1 214 ? -12.602 -1.332 6.934 1 88.88 214 ALA B CA 1
ATOM 4265 C C . ALA B 1 214 ? -11.086 -1.133 7.02 1 88.88 214 ALA B C 1
ATOM 4267 O O . ALA B 1 214 ? -10.336 -1.725 6.246 1 88.88 214 ALA B O 1
ATOM 4268 N N . THR B 1 215 ? -10.727 -0.301 7.93 1 94 215 THR B N 1
ATOM 4269 C CA . THR B 1 215 ? -9.352 0.176 7.977 1 94 215 THR B CA 1
ATOM 4270 C C . THR B 1 215 ? -8.391 -0.974 8.273 1 94 215 THR B C 1
ATOM 4272 O O . THR B 1 215 ? -7.309 -1.056 7.68 1 94 215 THR B O 1
ATOM 4275 N N . ALA B 1 216 ? -8.781 -1.885 9.195 1 94.94 216 ALA B N 1
ATOM 4276 C CA . ALA B 1 216 ? -7.902 -3.012 9.5 1 94.94 216 ALA B CA 1
ATOM 4277 C C . ALA B 1 216 ? -7.707 -3.902 8.281 1 94.94 216 ALA B C 1
ATOM 4279 O O . ALA B 1 216 ? -6.59 -4.348 7.996 1 94.94 216 ALA B O 1
ATOM 4280 N N . TYR B 1 217 ? -8.75 -4.145 7.578 1 93.25 217 TYR B N 1
ATOM 4281 C CA . TYR B 1 217 ? -8.68 -4.938 6.355 1 93.25 217 TYR B CA 1
ATOM 4282 C C . TYR B 1 217 ? -7.844 -4.23 5.293 1 93.25 217 TYR B C 1
ATOM 4284 O O . TYR B 1 217 ? -6.961 -4.84 4.688 1 93.25 217 TYR B O 1
ATOM 4292 N N . CYS B 1 218 ? -8.125 -2.932 5.082 1 94 218 CYS B N 1
ATOM 4293 C CA . CYS B 1 218 ? -7.375 -2.146 4.109 1 94 218 CYS B CA 1
ATOM 4294 C C . CYS B 1 218 ? -5.887 -2.154 4.434 1 94 218 CYS B C 1
ATOM 4296 O O . CYS B 1 218 ? -5.055 -2.355 3.547 1 94 218 CYS B O 1
ATOM 4298 N N . ALA B 1 219 ? -5.582 -1.945 5.691 1 97.12 219 ALA B N 1
ATOM 4299 C CA . ALA B 1 219 ? -4.188 -1.953 6.129 1 97.12 219 ALA B CA 1
ATOM 4300 C C . ALA B 1 219 ? -3.537 -3.309 5.867 1 97.12 219 ALA B C 1
ATOM 4302 O O . ALA B 1 219 ? -2.412 -3.377 5.367 1 97.12 219 ALA B O 1
ATOM 4303 N N . SER B 1 220 ? -4.25 -4.367 6.188 1 97.25 220 SER B N 1
ATOM 4304 C CA . SER B 1 220 ? -3.723 -5.715 6.004 1 97.25 220 SER B CA 1
ATOM 4305 C C . SER B 1 220 ? -3.455 -6.004 4.531 1 97.25 220 SER B C 1
ATOM 4307 O O . SER B 1 220 ? -2.396 -6.527 4.176 1 97.25 220 SER B O 1
ATOM 4309 N N . LYS B 1 221 ? -4.371 -5.66 3.688 1 96.19 221 LYS B N 1
ATOM 4310 C CA . LYS B 1 221 ? -4.23 -5.977 2.268 1 96.19 221 LYS B CA 1
ATOM 4311 C C . LYS B 1 221 ? -3.199 -5.074 1.602 1 96.19 221 LYS B C 1
ATOM 4313 O O . LYS B 1 221 ? -2.498 -5.5 0.679 1 96.19 221 LYS B O 1
ATOM 4318 N N . SER B 1 222 ? -3.111 -3.824 2.064 1 97.06 222 SER B N 1
ATOM 4319 C CA . SER B 1 222 ? -1.973 -3.018 1.637 1 97.06 222 SER B CA 1
ATOM 4320 C C . SER B 1 222 ? -0.652 -3.674 2.027 1 97.06 222 SER B C 1
ATOM 4322 O O . SER B 1 222 ? 0.286 -3.717 1.228 1 97.06 222 SER B O 1
ATOM 4324 N N . GLY B 1 223 ? -0.618 -4.16 3.24 1 97.94 223 GLY B N 1
ATOM 4325 C CA . GLY B 1 223 ? 0.562 -4.879 3.697 1 97.94 223 GLY B CA 1
ATOM 4326 C C . GLY B 1 223 ? 0.871 -6.109 2.867 1 97.94 223 GLY B C 1
ATOM 4327 O O . GLY B 1 223 ? 2.035 -6.398 2.584 1 97.94 223 GLY B O 1
ATOM 4328 N N . VAL B 1 224 ? -0.184 -6.824 2.457 1 98.12 224 VAL B N 1
ATOM 4329 C CA . VAL B 1 224 ? -0.042 -8.008 1.613 1 98.12 224 VAL B CA 1
ATOM 4330 C C . VAL B 1 224 ? 0.618 -7.625 0.291 1 98.12 224 VAL B C 1
ATOM 4332 O O . VAL B 1 224 ? 1.5 -8.336 -0.199 1 98.12 224 VAL B O 1
ATOM 4335 N N . THR B 1 225 ? 0.186 -6.5 -0.239 1 96.75 225 THR B N 1
ATOM 4336 C CA . THR B 1 225 ? 0.792 -6 -1.47 1 96.75 225 THR B CA 1
ATOM 4337 C C . THR B 1 225 ? 2.273 -5.695 -1.258 1 96.75 225 THR B C 1
ATOM 4339 O O . THR B 1 225 ? 3.107 -6.043 -2.098 1 96.75 225 THR B O 1
ATOM 4342 N N . GLY B 1 226 ? 2.602 -5.023 -0.137 1 96.31 226 GLY B N 1
ATOM 4343 C CA . GLY B 1 226 ? 3.994 -4.758 0.193 1 96.31 226 GLY B CA 1
ATOM 4344 C C . GLY B 1 226 ? 4.82 -6.023 0.341 1 96.31 226 GLY B C 1
ATOM 4345 O O . GLY B 1 226 ? 5.953 -6.09 -0.146 1 96.31 226 GLY B O 1
ATOM 4346 N N . PHE B 1 227 ? 4.234 -7.027 0.979 1 97.75 227 PHE B N 1
ATOM 4347 C CA . PHE B 1 227 ? 4.891 -8.32 1.112 1 97.75 227 PHE B CA 1
ATOM 4348 C C . PHE B 1 227 ? 5.18 -8.93 -0.256 1 97.75 227 PHE B C 1
ATOM 4350 O O . PHE B 1 227 ? 6.305 -9.359 -0.525 1 97.75 227 PHE B O 1
ATOM 4357 N N . HIS B 1 228 ? 4.152 -8.984 -1.074 1 97.94 228 HIS B N 1
ATOM 4358 C CA . HIS B 1 228 ? 4.262 -9.578 -2.402 1 97.94 228 HIS B CA 1
ATOM 4359 C C . HIS B 1 228 ? 5.371 -8.914 -3.213 1 97.94 228 HIS B C 1
ATOM 4361 O O . HIS B 1 228 ? 6.211 -9.602 -3.801 1 97.94 228 HIS B O 1
ATOM 4367 N N . GLU B 1 229 ? 5.34 -7.617 -3.219 1 95.31 229 GLU B N 1
ATOM 4368 C CA . GLU B 1 229 ? 6.332 -6.867 -3.984 1 95.31 229 GLU B CA 1
ATOM 4369 C C . GLU B 1 229 ? 7.742 -7.121 -3.463 1 95.31 229 GLU B C 1
ATOM 4371 O O . GLU B 1 229 ? 8.672 -7.332 -4.246 1 95.31 229 GLU B O 1
ATOM 4376 N N . GLY B 1 230 ? 7.895 -7.062 -2.115 1 94.19 230 GLY B N 1
ATOM 4377 C CA . GLY B 1 230 ? 9.203 -7.32 -1.528 1 94.19 230 GLY B CA 1
ATOM 4378 C C . GLY B 1 230 ? 9.734 -8.703 -1.849 1 94.19 230 GLY B C 1
ATOM 4379 O O . GLY B 1 230 ? 10.898 -8.852 -2.227 1 94.19 230 GLY B O 1
ATOM 4380 N N . LEU B 1 231 ? 8.883 -9.656 -1.736 1 96.69 231 LEU B N 1
ATOM 4381 C CA . LEU B 1 231 ? 9.297 -11.023 -2.027 1 96.69 231 LEU B CA 1
ATOM 4382 C C . LEU B 1 231 ? 9.617 -11.195 -3.508 1 96.69 231 LEU B C 1
ATOM 4384 O O . LEU B 1 231 ? 10.586 -11.867 -3.863 1 96.69 231 LEU B O 1
ATOM 4388 N N . ARG B 1 232 ? 8.797 -10.625 -4.387 1 95.81 232 ARG B N 1
ATOM 4389 C CA . ARG B 1 232 ? 9.055 -10.711 -5.82 1 95.81 232 ARG B CA 1
ATOM 4390 C C . ARG B 1 232 ? 10.422 -10.141 -6.164 1 95.81 232 ARG B C 1
ATOM 4392 O O . ARG B 1 232 ? 11.156 -10.703 -6.98 1 95.81 232 ARG B O 1
ATOM 4399 N N . GLN B 1 233 ? 10.719 -8.992 -5.539 1 93.06 233 GLN B N 1
ATOM 4400 C CA . GLN B 1 233 ? 12.023 -8.391 -5.773 1 93.06 233 GLN B CA 1
ATOM 4401 C C . GLN B 1 233 ? 13.148 -9.32 -5.316 1 93.06 233 GLN B C 1
ATOM 4403 O O . GLN B 1 233 ? 14.188 -9.414 -5.973 1 93.06 233 GLN B O 1
ATOM 4408 N N . GLU B 1 234 ? 12.938 -10.016 -4.223 1 92.5 234 GLU B N 1
ATOM 4409 C CA . GLU B 1 234 ? 13.93 -10.969 -3.717 1 92.5 234 GLU B CA 1
ATOM 4410 C C . GLU B 1 234 ? 14.117 -12.133 -4.688 1 92.5 234 GLU B C 1
ATOM 4412 O O . GLU B 1 234 ? 15.219 -12.68 -4.793 1 92.5 234 GLU B O 1
ATOM 4417 N N . LEU B 1 235 ? 13.078 -12.453 -5.387 1 94.5 235 LEU B N 1
ATOM 4418 C CA . LEU B 1 235 ? 13.086 -13.656 -6.215 1 94.5 235 LEU B CA 1
ATOM 4419 C C . LEU B 1 235 ? 13.414 -13.312 -7.664 1 94.5 235 LEU B C 1
ATOM 4421 O O . LEU B 1 235 ? 13.406 -14.195 -8.531 1 94.5 235 LEU B O 1
ATOM 4425 N N . LEU B 1 236 ? 13.656 -12.039 -7.895 1 89.94 236 LEU B N 1
ATOM 4426 C CA . LEU B 1 236 ? 14.047 -11.664 -9.25 1 89.94 236 LEU B CA 1
ATOM 4427 C C . LEU B 1 236 ? 15.258 -12.469 -9.711 1 89.94 236 LEU B C 1
ATOM 4429 O O . LEU B 1 236 ? 16.203 -12.664 -8.938 1 89.94 236 LEU B O 1
ATOM 4433 N N . GLY B 1 237 ? 15.227 -13.016 -10.875 1 88.75 237 GLY B N 1
ATOM 4434 C CA . GLY B 1 237 ? 16.328 -13.789 -11.43 1 88.75 237 GLY B CA 1
ATOM 4435 C C . GLY B 1 237 ? 16.156 -15.289 -11.25 1 88.75 237 GLY B C 1
ATOM 4436 O O . GLY B 1 237 ? 16.906 -16.078 -11.82 1 88.75 237 GLY B O 1
ATOM 4437 N N . THR B 1 238 ? 15.25 -15.672 -10.391 1 94.56 238 THR B N 1
ATOM 4438 C CA . THR B 1 238 ? 14.938 -17.078 -10.234 1 94.56 238 THR B CA 1
ATOM 4439 C C . THR B 1 238 ? 13.82 -17.5 -11.188 1 94.56 238 THR B C 1
ATOM 4441 O O . THR B 1 238 ? 13.305 -16.672 -11.938 1 94.56 238 THR B O 1
ATOM 4444 N N . ASN B 1 239 ? 13.477 -18.766 -11.188 1 96.25 239 ASN B N 1
ATOM 4445 C CA . ASN B 1 239 ? 12.383 -19.281 -12.016 1 96.25 239 ASN B CA 1
ATOM 4446 C C . ASN B 1 239 ? 11.086 -19.406 -11.219 1 96.25 239 ASN B C 1
ATOM 4448 O O . ASN B 1 239 ? 10.133 -20.047 -11.672 1 96.25 239 ASN B O 1
ATOM 4452 N N . ILE B 1 240 ? 11.117 -18.844 -10.008 1 97.38 240 ILE B N 1
ATOM 4453 C CA . ILE B 1 240 ? 9.898 -18.781 -9.211 1 97.38 240 ILE B CA 1
ATOM 4454 C C . ILE B 1 240 ? 9.078 -17.562 -9.602 1 97.38 240 ILE B C 1
ATOM 4456 O O . ILE B 1 240 ? 9.594 -16.438 -9.594 1 97.38 240 ILE B O 1
ATOM 4460 N N . ARG B 1 241 ? 7.863 -17.781 -10.023 1 97.25 241 ARG B N 1
ATOM 4461 C CA . ARG B 1 241 ? 7.004 -16.703 -10.5 1 97.25 241 ARG B CA 1
ATOM 4462 C C . ARG B 1 241 ? 6.039 -16.25 -9.414 1 97.25 241 ARG B C 1
ATOM 4464 O O . ARG B 1 241 ? 5.688 -17.016 -8.523 1 97.25 241 ARG B O 1
ATOM 4471 N N . MET B 1 242 ? 5.633 -15.016 -9.523 1 97.38 242 MET B N 1
ATOM 4472 C CA . MET B 1 242 ? 4.715 -14.438 -8.547 1 97.38 242 MET B CA 1
ATOM 4473 C C . MET B 1 242 ? 3.551 -13.742 -9.25 1 97.38 242 MET B C 1
ATOM 4475 O O . MET B 1 242 ? 3.754 -12.984 -10.203 1 97.38 242 MET B O 1
ATOM 4479 N N . THR B 1 243 ? 2.35 -14.016 -8.812 1 97.81 243 THR B N 1
ATOM 4480 C CA . THR B 1 243 ? 1.134 -13.359 -9.281 1 97.81 243 THR B CA 1
ATOM 4481 C C . THR B 1 243 ? 0.388 -12.711 -8.125 1 97.81 243 THR B C 1
ATOM 4483 O O . THR B 1 243 ? 0.165 -13.344 -7.086 1 97.81 243 THR B O 1
ATOM 4486 N N . CYS B 1 244 ? 0.113 -11.461 -8.195 1 97.56 244 CYS B N 1
ATOM 4487 C CA . CYS B 1 244 ? -0.72 -10.773 -7.211 1 97.56 244 CYS B CA 1
ATOM 4488 C C . CYS B 1 244 ? -2.07 -10.398 -7.809 1 97.56 244 CYS B C 1
ATOM 4490 O O . CYS B 1 244 ? -2.131 -9.797 -8.883 1 97.56 244 CYS B O 1
ATOM 4492 N N . VAL B 1 245 ? -3.162 -10.758 -7.16 1 96.94 245 VAL B N 1
ATOM 4493 C CA . VAL B 1 245 ? -4.516 -10.5 -7.641 1 96.94 245 VAL B CA 1
ATOM 4494 C C . VAL B 1 245 ? -5.152 -9.383 -6.816 1 96.94 245 VAL B C 1
ATOM 4496 O O . VAL B 1 245 ? -5.07 -9.383 -5.586 1 96.94 245 VAL B O 1
ATOM 4499 N N . TYR B 1 246 ? -5.715 -8.406 -7.492 1 94.5 246 TYR B N 1
ATOM 4500 C CA . TYR B 1 246 ? -6.391 -7.277 -6.867 1 94.5 246 TYR B CA 1
ATOM 4501 C C . TYR B 1 246 ? -7.863 -7.238 -7.25 1 94.5 246 TYR B C 1
ATOM 4503 O O . TYR B 1 246 ? -8.289 -6.383 -8.031 1 94.5 246 TYR B O 1
ATOM 4511 N N . PRO B 1 247 ? -8.625 -8.031 -6.602 1 91.75 247 PRO B N 1
ATOM 4512 C CA . PRO B 1 247 ? -10.047 -8.055 -6.934 1 91.75 247 PRO B CA 1
ATOM 4513 C C . PRO B 1 247 ? -10.82 -6.898 -6.293 1 91.75 247 PRO B C 1
ATOM 4515 O O . PRO B 1 247 ? -10.445 -6.426 -5.215 1 91.75 247 PRO B O 1
ATOM 4518 N N . GLY B 1 248 ? -11.805 -6.465 -6.977 1 84.62 248 GLY B N 1
ATOM 4519 C CA . GLY B 1 248 ? -12.82 -5.621 -6.359 1 84.62 248 GLY B CA 1
ATOM 4520 C C . GLY B 1 248 ? -13.773 -6.395 -5.469 1 84.62 248 GLY B C 1
ATOM 4521 O O . GLY B 1 248 ? -13.406 -7.422 -4.898 1 84.62 248 GLY B O 1
ATOM 4522 N N . LEU B 1 249 ? -14.922 -5.902 -5.258 1 72.19 249 LEU B N 1
ATOM 4523 C CA . LEU B 1 249 ? -15.906 -6.559 -4.402 1 72.19 249 LEU B CA 1
ATOM 4524 C C . LEU B 1 249 ? -16.391 -7.863 -5.027 1 72.19 249 LEU B C 1
ATOM 4526 O O . LEU B 1 249 ? -17.109 -7.848 -6.031 1 72.19 249 LEU B O 1
ATOM 4530 N N . ILE B 1 250 ? -15.867 -8.898 -4.453 1 65.56 250 ILE B N 1
ATOM 4531 C CA . ILE B 1 250 ? -16.234 -10.219 -4.934 1 65.56 250 ILE B CA 1
ATOM 4532 C C . ILE B 1 250 ? -17.547 -10.664 -4.285 1 65.56 250 ILE B C 1
ATOM 4534 O O . ILE B 1 250 ? -17.781 -10.406 -3.104 1 65.56 250 ILE B O 1
ATOM 4538 N N . ASP B 1 251 ? -18.312 -11.18 -5.059 1 62.06 251 ASP B N 1
ATOM 4539 C CA . ASP B 1 251 ? -19.531 -11.766 -4.523 1 62.06 251 ASP B CA 1
ATOM 4540 C C . ASP B 1 251 ? -19.234 -13.039 -3.734 1 62.06 251 ASP B C 1
ATOM 4542 O O . ASP B 1 251 ? -19.297 -14.148 -4.277 1 62.06 251 ASP B O 1
ATOM 4546 N N . THR B 1 252 ? -18.609 -12.852 -2.662 1 56.22 252 THR B N 1
ATOM 4547 C CA . THR B 1 252 ? -18.391 -13.969 -1.757 1 56.22 252 THR B CA 1
ATOM 4548 C C . THR B 1 252 ? -19.141 -13.766 -0.443 1 56.22 252 THR B C 1
ATOM 4550 O O . THR B 1 252 ? -19.766 -12.719 -0.232 1 56.22 252 THR B O 1
ATOM 4553 N N . GLY B 1 253 ? -19.219 -14.891 0.2 1 49.78 253 GLY B N 1
ATOM 4554 C CA . GLY B 1 253 ? -19.797 -14.797 1.533 1 49.78 253 GLY B CA 1
ATOM 4555 C C . GLY B 1 253 ? -19.094 -13.781 2.414 1 49.78 253 GLY B C 1
ATOM 4556 O O . GLY B 1 253 ? -19.641 -13.344 3.428 1 49.78 253 GLY B O 1
ATOM 4557 N N . MET B 1 254 ? -17.938 -13.344 2.037 1 46.75 254 MET B N 1
ATOM 4558 C CA . MET B 1 254 ? -17.156 -12.43 2.863 1 46.75 254 MET B CA 1
ATOM 4559 C C . MET B 1 254 ? -17.812 -11.047 2.9 1 46.75 254 MET B C 1
ATOM 4561 O O . MET B 1 254 ? -17.797 -10.375 3.934 1 46.75 254 MET B O 1
ATOM 4565 N N . PHE B 1 255 ? -18.391 -10.812 1.81 1 49.44 255 PHE B N 1
ATOM 4566 C CA . PHE B 1 255 ? -19 -9.492 1.721 1 49.44 255 PHE B CA 1
ATOM 4567 C C . PHE B 1 255 ? -20.5 -9.594 1.532 1 49.44 255 PHE B C 1
ATOM 4569 O O . PHE B 1 255 ? -21.125 -8.711 0.925 1 49.44 255 PHE B O 1
ATOM 4576 N N . THR B 1 256 ? -21.031 -10.727 1.995 1 48.81 256 THR B N 1
ATOM 4577 C CA . THR B 1 256 ? -22.484 -10.922 1.932 1 48.81 256 THR B CA 1
ATOM 4578 C C . THR B 1 256 ? -23.203 -9.828 2.717 1 48.81 256 THR B C 1
ATOM 4580 O O . THR B 1 256 ? -22.859 -9.547 3.865 1 48.81 256 THR B O 1
ATOM 4583 N N . GLY B 1 257 ? -23.844 -8.891 1.938 1 50.84 257 GLY B N 1
ATOM 4584 C CA . GLY B 1 257 ? -24.625 -7.797 2.496 1 50.84 257 GLY B CA 1
ATOM 4585 C C . GLY B 1 257 ? -24.188 -6.434 1.995 1 50.84 257 GLY B C 1
ATOM 4586 O O . GLY B 1 257 ? -24.875 -5.438 2.205 1 50.84 257 GLY B O 1
ATOM 4587 N N . MET B 1 258 ? -23.078 -6.496 1.42 1 54.16 258 MET B N 1
ATOM 4588 C CA . MET B 1 258 ? -22.641 -5.215 0.876 1 54.16 258 MET B CA 1
ATOM 4589 C C . MET B 1 258 ? -23.453 -4.836 -0.351 1 54.16 258 MET B C 1
ATOM 4591 O O . MET B 1 258 ? -23.719 -5.676 -1.212 1 54.16 258 MET B O 1
ATOM 4595 N N . VAL B 1 259 ? -24.219 -3.684 -0.198 1 52.94 259 VAL B N 1
ATOM 4596 C CA . VAL B 1 259 ? -24.969 -3.166 -1.329 1 52.94 259 VAL B CA 1
ATOM 4597 C C . VAL B 1 259 ? -24.125 -2.182 -2.123 1 52.94 259 VAL B C 1
ATOM 4599 O O . VAL B 1 259 ? -23.547 -1.244 -1.556 1 52.94 259 VAL B O 1
ATOM 4602 N N . HIS B 1 260 ? -23.984 -2.555 -3.299 1 58.72 260 HIS B N 1
ATOM 4603 C CA . HIS B 1 260 ? -23.281 -1.621 -4.18 1 58.72 260 HIS B CA 1
ATOM 4604 C C . HIS B 1 260 ? -24.094 -0.35 -4.387 1 58.72 260 HIS B C 1
ATOM 4606 O O . HIS B 1 260 ? -25.219 -0.401 -4.902 1 58.72 260 HIS B O 1
ATOM 4612 N N . GLN B 1 261 ? -23.672 0.715 -3.924 1 56.78 261 GLN B N 1
ATOM 4613 C CA . GLN B 1 261 ? -24.406 1.967 -4.059 1 56.78 261 GLN B CA 1
ATOM 4614 C C . GLN B 1 261 ? -24.359 2.484 -5.492 1 56.78 261 GLN B C 1
ATOM 4616 O O . GLN B 1 261 ? -25.328 3.076 -5.98 1 56.78 261 GLN B O 1
ATOM 4621 N N . ARG B 1 262 ? -23.203 2.115 -6.152 1 64.69 262 ARG B N 1
ATOM 4622 C CA . ARG B 1 262 ? -23.047 2.578 -7.527 1 64.69 262 ARG B CA 1
ATOM 4623 C C . ARG B 1 262 ? -22.578 1.448 -8.438 1 64.69 262 ARG B C 1
ATOM 4625 O O . ARG B 1 262 ? -21.422 1.436 -8.875 1 64.69 262 ARG B O 1
ATOM 4632 N N . PRO B 1 263 ? -23.453 0.592 -8.727 1 60.38 263 PRO B N 1
ATOM 4633 C CA . PRO B 1 263 ? -23.094 -0.611 -9.484 1 60.38 263 PRO B CA 1
ATOM 4634 C C . PRO B 1 263 ? -22.5 -0.294 -10.852 1 60.38 263 PRO B C 1
ATOM 4636 O O . PRO B 1 263 ? -21.766 -1.11 -11.406 1 60.38 263 PRO B O 1
ATOM 4639 N N . TRP B 1 264 ? -22.812 0.902 -11.289 1 64.31 264 TRP B N 1
ATOM 4640 C CA . TRP B 1 264 ? -22.281 1.247 -12.609 1 64.31 264 TRP B CA 1
ATOM 4641 C C . TRP B 1 264 ? -20.781 1.493 -12.539 1 64.31 264 TRP B C 1
ATOM 4643 O O . TRP B 1 264 ? -20.062 1.323 -13.531 1 64.31 264 TRP B O 1
ATOM 4653 N N . LEU B 1 265 ? -20.25 1.761 -11.422 1 63.97 265 LEU B N 1
ATOM 4654 C CA . LEU B 1 265 ? -18.828 2.049 -11.281 1 63.97 265 LEU B CA 1
ATOM 4655 C C . LEU B 1 265 ? -18.109 0.869 -10.648 1 63.97 265 LEU B C 1
ATOM 4657 O O . LEU B 1 265 ? -16.953 0.597 -10.992 1 63.97 265 LEU B O 1
ATOM 4661 N N . THR B 1 266 ? -18.891 0.197 -9.828 1 63.16 266 THR B N 1
ATOM 4662 C CA . THR B 1 266 ? -18.266 -0.917 -9.109 1 63.16 266 THR B CA 1
ATOM 4663 C C . THR B 1 266 ? -19.094 -2.188 -9.273 1 63.16 266 THR B C 1
ATOM 4665 O O . THR B 1 266 ? -19.781 -2.613 -8.344 1 63.16 266 THR B O 1
ATOM 4668 N N . PRO B 1 267 ? -18.922 -2.76 -10.578 1 65.5 267 PRO B N 1
ATOM 4669 C CA . PRO B 1 267 ? -19.734 -3.959 -10.805 1 65.5 267 PRO B CA 1
ATOM 4670 C C . PRO B 1 267 ? -19.312 -5.137 -9.93 1 65.5 267 PRO B C 1
ATOM 4672 O O . PRO B 1 267 ? -18.172 -5.168 -9.445 1 65.5 267 PRO B O 1
ATOM 4675 N N . HIS B 1 268 ? -20.234 -5.992 -9.672 1 71.62 268 HIS B N 1
ATOM 4676 C CA . HIS B 1 268 ? -19.938 -7.203 -8.914 1 71.62 268 HIS B CA 1
ATOM 4677 C C . HIS B 1 268 ? -18.953 -8.094 -9.68 1 71.62 268 HIS B C 1
ATOM 4679 O O . HIS B 1 268 ? -19.031 -8.195 -10.906 1 71.62 268 HIS B O 1
ATOM 4685 N N . LEU B 1 269 ? -18.094 -8.594 -8.992 1 80.94 269 LEU B N 1
ATOM 4686 C CA . LEU B 1 269 ? -17.109 -9.516 -9.547 1 80.94 269 LEU B CA 1
ATOM 4687 C C . LEU B 1 269 ? -17.422 -10.953 -9.156 1 80.94 269 LEU B C 1
ATOM 4689 O O . LEU B 1 269 ? -17.516 -11.281 -7.973 1 80.94 269 LEU B O 1
ATOM 4693 N N . LYS B 1 270 ? -17.734 -11.781 -10.195 1 84.94 270 LYS B N 1
ATOM 4694 C CA . LYS B 1 270 ? -18 -13.188 -9.938 1 84.94 270 LYS B CA 1
ATOM 4695 C C . LYS B 1 270 ? -16.719 -13.922 -9.516 1 84.94 270 LYS B C 1
ATOM 4697 O O . LYS B 1 270 ? -15.641 -13.664 -10.055 1 84.94 270 LYS B O 1
ATOM 4702 N N . THR B 1 271 ? -16.906 -14.797 -8.594 1 89.69 271 THR B N 1
ATOM 4703 C CA . THR B 1 271 ? -15.781 -15.594 -8.109 1 89.69 271 THR B CA 1
ATOM 4704 C C . THR B 1 271 ? -15.125 -16.359 -9.258 1 89.69 271 THR B C 1
ATOM 4706 O O . THR B 1 271 ? -13.898 -16.516 -9.281 1 89.69 271 THR B O 1
ATOM 4709 N N . SER B 1 272 ? -15.914 -16.734 -10.281 1 92.44 272 SER B N 1
ATOM 4710 C CA . SER B 1 272 ? -15.414 -17.5 -11.414 1 92.44 272 SER B CA 1
ATOM 4711 C C . SER B 1 272 ? -14.445 -16.688 -12.258 1 92.44 272 SER B C 1
ATOM 4713 O O . SER B 1 272 ? -13.484 -17.234 -12.812 1 92.44 272 SER B O 1
ATOM 4715 N N . GLU B 1 273 ? -14.719 -15.406 -12.359 1 92 273 GLU B N 1
ATOM 4716 C CA . GLU B 1 273 ? -13.828 -14.547 -13.133 1 92 273 GLU B CA 1
ATOM 4717 C C . GLU B 1 273 ? -12.445 -14.453 -12.484 1 92 273 GLU B C 1
ATOM 4719 O O . GLU B 1 273 ? -11.43 -14.5 -13.172 1 92 273 GLU B O 1
ATOM 4724 N N . VAL B 1 274 ? -12.445 -14.352 -11.18 1 94.56 274 VAL B N 1
ATOM 4725 C CA . VAL B 1 274 ? -11.188 -14.281 -10.445 1 94.56 274 VAL B CA 1
ATOM 4726 C C . VAL B 1 274 ? -10.469 -15.625 -10.523 1 94.56 274 VAL B C 1
ATOM 4728 O O . VAL B 1 274 ? -9.266 -15.68 -10.773 1 94.56 274 VAL B O 1
ATOM 4731 N N . CYS B 1 275 ? -11.234 -16.688 -10.383 1 96.5 275 CYS B N 1
ATOM 4732 C CA . CYS B 1 275 ? -10.688 -18.031 -10.469 1 96.5 275 CYS B CA 1
ATOM 4733 C C . CYS B 1 275 ? -10.016 -18.266 -11.812 1 96.5 275 CYS B C 1
ATOM 4735 O O . CYS B 1 275 ? -8.859 -18.703 -11.867 1 96.5 275 CYS B O 1
ATOM 4737 N N . ASN B 1 276 ? -10.695 -17.906 -12.859 1 96.38 276 ASN B N 1
ATOM 4738 C CA . ASN B 1 276 ? -10.172 -18.094 -14.203 1 96.38 276 ASN B CA 1
ATOM 4739 C C . ASN B 1 276 ? -8.906 -17.281 -14.438 1 96.38 276 ASN B C 1
ATOM 4741 O O . ASN B 1 276 ? -7.973 -17.734 -15.102 1 96.38 276 ASN B O 1
ATOM 4745 N N . ALA B 1 277 ? -8.914 -16.094 -13.922 1 95.88 277 ALA B N 1
ATOM 4746 C CA . ALA B 1 277 ? -7.742 -15.227 -14.078 1 95.88 277 ALA B CA 1
ATOM 4747 C C . ALA B 1 277 ? -6.52 -15.82 -13.391 1 95.88 277 ALA B C 1
ATOM 4749 O O . ALA B 1 277 ? -5.41 -15.773 -13.922 1 95.88 277 ALA B O 1
ATOM 4750 N N . ILE B 1 278 ? -6.711 -16.375 -12.211 1 97.69 278 ILE B N 1
ATOM 4751 C CA . ILE B 1 278 ? -5.617 -16.984 -11.453 1 97.69 278 ILE B CA 1
ATOM 4752 C C . ILE B 1 278 ? -5.109 -18.219 -12.188 1 97.69 278 ILE B C 1
ATOM 4754 O O . ILE B 1 278 ? -3.9 -18.406 -12.344 1 97.69 278 ILE B O 1
ATOM 4758 N N . VAL B 1 279 ? -6.031 -19.062 -12.688 1 97.75 279 VAL B N 1
ATOM 4759 C CA . VAL B 1 279 ? -5.66 -20.281 -13.406 1 97.75 279 VAL B CA 1
ATOM 4760 C C . VAL B 1 279 ? -4.859 -19.922 -14.656 1 97.75 279 VAL B C 1
ATOM 4762 O O . VAL B 1 279 ? -3.826 -20.531 -14.938 1 97.75 279 VAL B O 1
ATOM 4765 N N . THR B 1 280 ? -5.324 -18.906 -15.344 1 96.31 280 THR B N 1
ATOM 4766 C CA . THR B 1 280 ? -4.621 -18.453 -16.531 1 96.31 280 THR B CA 1
ATOM 4767 C C . THR B 1 280 ? -3.215 -17.969 -16.188 1 96.31 280 THR B C 1
ATOM 4769 O O . THR B 1 280 ? -2.262 -18.234 -16.922 1 96.31 280 THR B O 1
ATOM 4772 N N . ALA B 1 281 ? -3.115 -17.25 -15.102 1 96.56 281 ALA B N 1
ATOM 4773 C CA . ALA B 1 281 ? -1.81 -16.766 -14.656 1 96.56 281 ALA B CA 1
ATOM 4774 C C . ALA B 1 281 ? -0.867 -17.922 -14.367 1 96.56 281 ALA B C 1
ATOM 4776 O O . ALA B 1 281 ? 0.312 -17.891 -14.727 1 96.56 281 ALA B O 1
ATOM 4777 N N . LEU B 1 282 ? -1.357 -18.953 -13.742 1 97.56 282 LEU B N 1
ATOM 4778 C CA . LEU B 1 282 ? -0.56 -20.141 -13.445 1 97.56 282 LEU B CA 1
ATOM 4779 C C . LEU B 1 282 ? -0.123 -20.844 -14.727 1 97.56 282 LEU B C 1
ATOM 4781 O O . LEU B 1 282 ? 1.036 -21.234 -14.859 1 97.56 282 LEU B O 1
ATOM 4785 N N . GLU B 1 283 ? -1.037 -20.938 -15.695 1 96.31 283 GLU B N 1
ATOM 4786 C CA . GLU B 1 283 ? -0.758 -21.609 -16.953 1 96.31 283 GLU B CA 1
ATOM 4787 C C . GLU B 1 283 ? 0.342 -20.875 -17.734 1 96.31 283 GLU B C 1
ATOM 4789 O O . GLU B 1 283 ? 1.195 -21.531 -18.344 1 96.31 283 GLU B O 1
ATOM 4794 N N . THR B 1 284 ? 0.311 -19.578 -17.75 1 94 284 THR B N 1
ATOM 4795 C CA . THR B 1 284 ? 1.251 -18.797 -18.531 1 94 284 THR B CA 1
ATOM 4796 C C . THR B 1 284 ? 2.619 -18.75 -17.859 1 94 284 THR B C 1
ATOM 4798 O O . THR B 1 284 ? 3.645 -18.625 -18.531 1 94 284 THR B O 1
ATOM 4801 N N . GLY B 1 285 ? 2.631 -18.812 -16.5 1 95.81 285 GLY B N 1
ATOM 4802 C CA . GLY B 1 285 ? 3.875 -18.906 -15.75 1 95.81 285 GLY B CA 1
ATOM 4803 C C . GLY B 1 285 ? 4.715 -17.656 -15.836 1 95.81 285 GLY B C 1
ATOM 4804 O O . GLY B 1 285 ? 5.926 -17.719 -16.062 1 95.81 285 GLY B O 1
ATOM 4805 N N . ARG B 1 286 ? 4.051 -16.484 -15.727 1 94.25 286 ARG B N 1
ATOM 4806 C CA . ARG B 1 286 ? 4.746 -15.195 -15.703 1 94.25 286 ARG B CA 1
ATOM 4807 C C . ARG B 1 286 ? 4.449 -14.438 -14.414 1 94.25 286 ARG B C 1
ATOM 4809 O O . ARG B 1 286 ? 3.453 -14.711 -13.742 1 94.25 286 ARG B O 1
ATOM 4816 N N . ASN B 1 287 ? 5.453 -13.539 -14.023 1 95 287 ASN B N 1
ATOM 4817 C CA . ASN B 1 287 ? 5.09 -12.562 -13 1 95 287 ASN B CA 1
ATOM 4818 C C . ASN B 1 287 ? 3.965 -11.648 -13.469 1 95 287 ASN B C 1
ATOM 4820 O O . ASN B 1 287 ? 3.973 -11.18 -14.609 1 95 287 ASN B O 1
ATOM 4824 N N . ARG B 1 288 ? 2.965 -11.492 -12.602 1 93.69 288 ARG B N 1
ATOM 4825 C CA . ARG B 1 288 ? 1.869 -10.664 -13.094 1 93.69 288 ARG B CA 1
ATOM 4826 C C . ARG B 1 288 ? 1.054 -10.086 -11.945 1 93.69 288 ARG B C 1
ATOM 4828 O O . ARG B 1 288 ? 0.914 -10.719 -10.898 1 93.69 288 ARG B O 1
ATOM 4835 N N . ASP B 1 289 ? 0.597 -8.844 -12.133 1 94.25 289 ASP B N 1
ATOM 4836 C CA . ASP B 1 289 ? -0.492 -8.266 -11.352 1 94.25 289 ASP B CA 1
ATOM 4837 C C . ASP B 1 289 ? -1.824 -8.391 -12.086 1 94.25 289 ASP B C 1
ATOM 4839 O O . ASP B 1 289 ? -1.93 -8.016 -13.258 1 94.25 289 ASP B O 1
ATOM 4843 N N . VAL B 1 290 ? -2.83 -8.953 -11.406 1 94.19 290 VAL B N 1
ATOM 4844 C CA . VAL B 1 290 ? -4.148 -9.148 -12.008 1 94.19 290 VAL B CA 1
ATOM 4845 C C . VAL B 1 290 ? -5.164 -8.227 -11.328 1 94.19 290 VAL B C 1
ATOM 4847 O O . VAL B 1 290 ? -5.465 -8.398 -10.141 1 94.19 290 VAL B O 1
ATOM 4850 N N . PHE B 1 291 ? -5.625 -7.277 -12.031 1 91.69 291 PHE B N 1
ATOM 4851 C CA . PHE B 1 291 ? -6.668 -6.383 -11.547 1 91.69 291 PHE B CA 1
ATOM 4852 C C . PHE B 1 291 ? -8.023 -6.75 -12.141 1 91.69 291 PHE B C 1
ATOM 4854 O O . PHE B 1 291 ? -8.148 -6.895 -13.359 1 91.69 291 PHE B O 1
ATOM 4861 N N . LEU B 1 292 ? -8.969 -6.945 -11.273 1 89.12 292 LEU B N 1
ATOM 4862 C CA . LEU B 1 292 ? -10.32 -7.246 -11.727 1 89.12 292 LEU B CA 1
ATOM 4863 C C . LEU B 1 292 ? -11.352 -6.613 -10.805 1 89.12 292 LEU B C 1
ATOM 4865 O O . LEU B 1 292 ? -11.211 -6.664 -9.578 1 89.12 292 LEU B O 1
ATOM 4869 N N . PRO B 1 293 ? -12.477 -5.969 -11.32 1 87.69 293 PRO B N 1
ATOM 4870 C CA . PRO B 1 293 ? -12.727 -5.629 -12.727 1 87.69 293 PRO B CA 1
ATOM 4871 C C . PRO B 1 293 ? -11.906 -4.43 -13.195 1 87.69 293 PRO B C 1
ATOM 4873 O O . PRO B 1 293 ? -10.852 -4.137 -12.625 1 87.69 293 PRO B O 1
ATOM 4876 N N . PHE B 1 294 ? -12.297 -3.742 -14.234 1 82.38 294 PHE B N 1
ATOM 4877 C CA . PHE B 1 294 ? -11.492 -2.736 -14.906 1 82.38 294 PHE B CA 1
ATOM 4878 C C . PHE B 1 294 ? -11.188 -1.568 -13.977 1 82.38 294 PHE B C 1
ATOM 4880 O O . PHE B 1 294 ? -10.078 -1.044 -13.969 1 82.38 294 PHE B O 1
ATOM 4887 N N . TYR B 1 295 ? -12.109 -1.163 -13.195 1 79.25 295 TYR B N 1
ATOM 4888 C CA . TYR B 1 295 ? -11.938 0.031 -12.375 1 79.25 295 TYR B CA 1
ATOM 4889 C C . TYR B 1 295 ? -10.812 -0.158 -11.367 1 79.25 295 TYR B C 1
ATOM 4891 O O . TYR B 1 295 ? -10.227 0.816 -10.891 1 79.25 295 TYR B O 1
ATOM 4899 N N . THR B 1 296 ? -10.445 -1.406 -11.055 1 86.12 296 THR B N 1
ATOM 4900 C CA . THR B 1 296 ? -9.406 -1.668 -10.055 1 86.12 296 THR B CA 1
ATOM 4901 C C . THR B 1 296 ? -8.031 -1.281 -10.586 1 86.12 296 THR B C 1
ATOM 4903 O O . THR B 1 296 ? -7.102 -1.059 -9.812 1 86.12 296 THR B O 1
ATOM 4906 N N . TYR B 1 297 ? -7.973 -1.123 -11.859 1 85.25 297 TYR B N 1
ATOM 4907 C CA . TYR B 1 297 ? -6.703 -0.74 -12.469 1 85.25 297 TYR B CA 1
ATOM 4908 C C . TYR B 1 297 ? -6.328 0.69 -12.102 1 85.25 297 TYR B C 1
ATOM 4910 O O . TYR B 1 297 ? -5.148 1.049 -12.102 1 85.25 297 TYR B O 1
ATOM 4918 N N . VAL B 1 298 ? -7.301 1.454 -11.797 1 83.94 298 VAL B N 1
ATOM 4919 C CA . VAL B 1 298 ? -7.074 2.877 -11.57 1 83.94 298 VAL B CA 1
ATOM 4920 C C . VAL B 1 298 ? -6.715 3.119 -10.109 1 83.94 298 VAL B C 1
ATOM 4922 O O . VAL B 1 298 ? -6.184 4.176 -9.758 1 83.94 298 VAL B O 1
ATOM 4925 N N . ALA B 1 299 ? -6.977 2.141 -9.281 1 87.31 299 ALA B N 1
ATOM 4926 C CA . ALA B 1 299 ? -6.883 2.326 -7.836 1 87.31 299 ALA B CA 1
ATOM 4927 C C . ALA B 1 299 ? -5.469 2.73 -7.426 1 87.31 299 ALA B C 1
ATOM 4929 O O . ALA B 1 299 ? -5.285 3.691 -6.672 1 87.31 299 ALA B O 1
ATOM 4930 N N . PRO B 1 300 ? -4.438 2.102 -7.973 1 88.06 300 PRO B N 1
ATOM 4931 C CA . PRO B 1 300 ? -3.088 2.496 -7.562 1 88.06 300 PRO B CA 1
ATOM 4932 C C . PRO B 1 300 ? -2.732 3.916 -8 1 88.06 300 PRO B C 1
ATOM 4934 O O . PRO B 1 300 ? -1.878 4.559 -7.387 1 88.06 300 PRO B O 1
ATOM 4937 N N . LEU B 1 301 ? -3.396 4.41 -9.039 1 88.62 301 LEU B N 1
ATOM 4938 C CA . LEU B 1 301 ? -3.131 5.746 -9.555 1 88.62 301 LEU B CA 1
ATOM 4939 C C . LEU B 1 301 ? -3.598 6.812 -8.562 1 88.62 301 LEU B C 1
ATOM 4941 O O . LEU B 1 301 ? -3.07 7.926 -8.555 1 88.62 301 LEU B O 1
ATOM 4945 N N . LEU B 1 302 ? -4.492 6.438 -7.77 1 89.25 302 LEU B N 1
ATOM 4946 C CA . LEU B 1 302 ? -5.094 7.398 -6.852 1 89.25 302 LEU B CA 1
ATOM 4947 C C . LEU B 1 302 ? -4.078 7.875 -5.816 1 89.25 302 LEU B C 1
ATOM 4949 O O . LEU B 1 302 ? -4.16 9.008 -5.332 1 89.25 302 LEU B O 1
ATOM 4953 N N . ARG B 1 303 ? -3.055 7.039 -5.512 1 89.69 303 ARG B N 1
ATOM 4954 C CA . ARG B 1 303 ? -2.035 7.418 -4.539 1 89.69 303 ARG B CA 1
ATOM 4955 C C . ARG B 1 303 ? -1.004 8.352 -5.164 1 89.69 303 ARG B C 1
ATOM 4957 O O . ARG B 1 303 ? -0.22 8.984 -4.453 1 89.69 303 ARG B O 1
ATOM 4964 N N . PHE B 1 304 ? -1.025 8.398 -6.453 1 89.31 304 PHE B N 1
ATOM 4965 C CA . PHE B 1 304 ? -0.125 9.297 -7.164 1 89.31 304 PHE B CA 1
ATOM 4966 C C . PHE B 1 304 ? -0.762 10.672 -7.34 1 89.31 304 PHE B C 1
ATOM 4968 O O . PHE B 1 304 ? -0.059 11.68 -7.434 1 89.31 304 PHE B O 1
ATOM 4975 N N . LEU B 1 305 ? -2.045 10.758 -7.398 1 90.06 305 LEU B N 1
ATOM 4976 C CA . LEU B 1 305 ? -2.787 11.992 -7.605 1 90.06 305 LEU B CA 1
ATOM 4977 C C . LEU B 1 305 ? -2.957 12.75 -6.293 1 90.06 305 LEU B C 1
ATOM 4979 O O . LEU B 1 305 ? -2.83 12.172 -5.215 1 90.06 305 LEU B O 1
ATOM 4983 N N . PRO B 1 306 ? -3.191 14.125 -6.441 1 90.69 306 PRO B N 1
ATOM 4984 C CA . PRO B 1 306 ? -3.51 14.859 -5.215 1 90.69 306 PRO B CA 1
ATOM 4985 C C . PRO B 1 306 ? -4.633 14.211 -4.41 1 90.69 306 PRO B C 1
ATOM 4987 O O . PRO B 1 306 ? -5.59 13.695 -4.992 1 90.69 306 PRO B O 1
ATOM 4990 N N . ILE B 1 307 ? -4.48 14.211 -3.111 1 91.5 307 ILE B N 1
ATOM 4991 C CA . ILE B 1 307 ? -5.371 13.477 -2.221 1 91.5 307 ILE B CA 1
ATOM 4992 C C . ILE B 1 307 ? -6.816 13.914 -2.461 1 91.5 307 ILE B C 1
ATOM 4994 O O . ILE B 1 307 ? -7.746 13.117 -2.328 1 91.5 307 ILE B O 1
ATOM 4998 N N . GLU B 1 308 ? -7.078 15.195 -2.904 1 91.56 308 GLU B N 1
ATOM 4999 C CA . GLU B 1 308 ? -8.422 15.719 -3.152 1 91.56 308 GLU B CA 1
ATOM 5000 C C . GLU B 1 308 ? -9.094 14.984 -4.309 1 91.56 308 GLU B C 1
ATOM 5002 O O . GLU B 1 308 ? -10.297 14.742 -4.281 1 91.56 308 GLU B O 1
ATOM 5007 N N . ILE B 1 309 ? -8.273 14.68 -5.277 1 89.62 309 ILE B N 1
ATOM 5008 C CA . ILE B 1 309 ? -8.797 13.953 -6.426 1 89.62 309 ILE B CA 1
ATOM 5009 C C . ILE B 1 309 ? -9.125 12.516 -6.023 1 89.62 309 ILE B C 1
ATOM 5011 O O . ILE B 1 309 ? -10.18 11.992 -6.383 1 89.62 309 ILE B O 1
ATOM 5015 N N . GLY B 1 310 ? -8.242 11.883 -5.258 1 87.94 310 GLY B N 1
ATOM 5016 C CA . GLY B 1 310 ? -8.516 10.555 -4.742 1 87.94 310 GLY B CA 1
ATOM 5017 C C . GLY B 1 310 ? -9.766 10.492 -3.887 1 87.94 310 GLY B C 1
ATOM 5018 O O . GLY B 1 310 ? -10.578 9.578 -4.023 1 87.94 310 GLY B O 1
ATOM 5019 N N . ASP B 1 311 ? -9.914 11.492 -3.057 1 88.19 311 ASP B N 1
ATOM 5020 C CA . ASP B 1 311 ? -11.094 11.562 -2.197 1 88.19 311 ASP B CA 1
ATOM 5021 C C . ASP B 1 311 ? -12.367 11.68 -3.025 1 88.19 311 ASP B C 1
ATOM 5023 O O . ASP B 1 311 ? -13.375 11.039 -2.725 1 88.19 311 ASP B O 1
ATOM 5027 N N . ALA B 1 312 ? -12.297 12.492 -4.062 1 85.75 312 ALA B N 1
ATOM 5028 C CA . ALA B 1 312 ? -13.453 12.688 -4.93 1 85.75 312 ALA B CA 1
ATOM 5029 C C . ALA B 1 312 ? -13.836 11.391 -5.637 1 85.75 312 ALA B C 1
ATOM 5031 O O . ALA B 1 312 ? -15.023 11.062 -5.742 1 85.75 312 ALA B O 1
ATOM 5032 N N . VAL B 1 313 ? -12.828 10.719 -6.062 1 83.75 313 VAL B N 1
ATOM 5033 C CA . VAL B 1 313 ? -13.07 9.461 -6.773 1 83.75 313 VAL B CA 1
ATOM 5034 C C . VAL B 1 313 ? -13.664 8.43 -5.816 1 83.75 313 VAL B C 1
ATOM 5036 O O . VAL B 1 313 ? -14.609 7.723 -6.164 1 83.75 313 VAL B O 1
ATOM 5039 N N . ARG B 1 314 ? -13.18 8.375 -4.633 1 82.31 314 ARG B N 1
ATOM 5040 C CA . ARG B 1 314 ? -13.688 7.438 -3.633 1 82.31 314 ARG B CA 1
ATOM 5041 C C . ARG B 1 314 ? -15.125 7.77 -3.244 1 82.31 314 ARG B C 1
ATOM 5043 O O . ARG B 1 314 ? -15.953 6.871 -3.082 1 82.31 314 ARG B O 1
ATOM 5050 N N . GLU B 1 315 ? -15.367 9.039 -3.088 1 79 315 GLU B N 1
ATOM 5051 C CA . GLU B 1 315 ? -16.719 9.477 -2.773 1 79 315 GLU B CA 1
ATOM 5052 C C . GLU B 1 315 ? -17.688 9.125 -3.9 1 79 315 GLU B C 1
ATOM 5054 O O . GLU B 1 315 ? -18.797 8.648 -3.646 1 79 315 GLU B O 1
ATOM 5059 N N . MET B 1 316 ? -17.203 9.336 -5.082 1 76.5 316 MET B N 1
ATOM 5060 C CA . MET B 1 316 ? -18.047 9.062 -6.246 1 76.5 316 MET B CA 1
ATOM 5061 C C . MET B 1 316 ? -18.297 7.562 -6.391 1 76.5 316 MET B C 1
ATOM 5063 O O . MET B 1 316 ? -19.375 7.152 -6.828 1 76.5 316 MET B O 1
ATOM 5067 N N . SER B 1 317 ? -17.328 6.785 -6.023 1 74.44 317 SER B N 1
ATOM 5068 C CA . SER B 1 317 ? -17.469 5.336 -6.129 1 74.44 317 SER B CA 1
ATOM 5069 C C . SER B 1 317 ? -18.422 4.797 -5.074 1 74.44 317 SER B C 1
ATOM 5071 O O . SER B 1 317 ? -18.969 3.701 -5.227 1 74.44 317 SER B O 1
ATOM 5073 N N . GLY B 1 318 ? -18.641 5.531 -4.004 1 72.25 318 GLY B N 1
ATOM 5074 C CA . GLY B 1 318 ? -19.516 5.109 -2.92 1 72.25 318 GLY B CA 1
ATOM 5075 C C . GLY B 1 318 ? -18.875 4.082 -2.006 1 72.25 318 GLY B C 1
ATOM 5076 O O . GLY B 1 318 ? -19.578 3.352 -1.3 1 72.25 318 GLY B O 1
ATOM 5077 N N . ALA B 1 319 ? -17.672 3.98 -2.08 1 67.06 319 ALA B N 1
ATOM 5078 C CA . ALA B 1 319 ? -16.953 2.955 -1.324 1 67.06 319 ALA B CA 1
ATOM 5079 C C . ALA B 1 319 ? -17.219 3.088 0.171 1 67.06 319 ALA B C 1
ATOM 5081 O O . ALA B 1 319 ? -17.484 2.092 0.852 1 67.06 319 ALA B O 1
ATOM 5082 N N . ASN B 1 320 ? -17.234 4.215 0.695 1 71.19 320 ASN B N 1
ATOM 5083 C CA . ASN B 1 320 ? -17.453 4.449 2.117 1 71.19 320 ASN B CA 1
ATOM 5084 C C . ASN B 1 320 ? -18.891 4.121 2.512 1 71.19 320 ASN B C 1
ATOM 5086 O O . ASN B 1 320 ? -19.141 3.549 3.578 1 71.19 320 ASN B O 1
ATOM 5090 N N . GLN B 1 321 ? -19.75 4.469 1.592 1 68.19 321 GLN B N 1
ATOM 5091 C CA . GLN B 1 321 ? -21.172 4.207 1.852 1 68.19 321 GLN B CA 1
ATOM 5092 C C . GLN B 1 321 ? -21.469 2.711 1.814 1 68.19 321 GLN B C 1
ATOM 5094 O O . GLN B 1 321 ? -22.281 2.217 2.592 1 68.19 321 GLN B O 1
ATOM 5099 N N . GLU B 1 322 ? -20.766 2.074 0.995 1 65.62 322 GLU B N 1
ATOM 5100 C CA . GLU B 1 322 ? -20.938 0.628 0.893 1 65.62 322 GLU B CA 1
ATOM 5101 C C . GLU B 1 322 ? -20.469 -0.075 2.164 1 65.62 322 GLU B C 1
ATOM 5103 O O . GLU B 1 322 ? -21.109 -1.022 2.627 1 65.62 322 GLU B O 1
ATOM 5108 N N . MET B 1 323 ? -19.484 0.412 2.701 1 66.56 323 MET B N 1
ATOM 5109 C CA . MET B 1 323 ? -18.969 -0.183 3.932 1 66.56 323 MET B CA 1
ATOM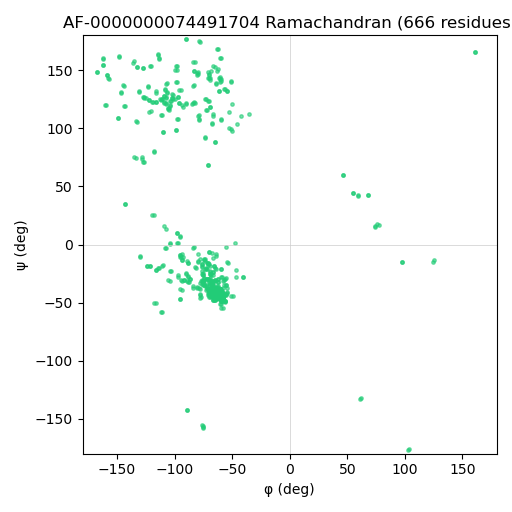 5110 C C . MET B 1 323 ? -19.906 0.086 5.102 1 66.56 323 MET B C 1
ATOM 5112 O O . MET B 1 323 ? -20.125 -0.785 5.949 1 66.56 323 MET B O 1
ATOM 5116 N N . LEU B 1 324 ? -20.453 1.253 5.125 1 64.12 324 LEU B N 1
ATOM 5117 C CA . LEU B 1 324 ? -21.406 1.588 6.18 1 64.12 324 LEU B CA 1
ATOM 5118 C C . LEU B 1 324 ? -22.641 0.701 6.098 1 64.12 324 LEU B C 1
ATOM 5120 O O . LEU B 1 324 ? -23.188 0.291 7.125 1 64.12 324 LEU B O 1
ATOM 5124 N N . ALA B 1 325 ? -23.078 0.381 4.879 1 60.56 325 ALA B N 1
ATOM 5125 C CA . ALA B 1 325 ? -24.25 -0.471 4.688 1 60.56 325 ALA B CA 1
ATOM 5126 C C . ALA B 1 325 ? -23.969 -1.9 5.141 1 60.56 325 ALA B C 1
ATOM 5128 O O . ALA B 1 325 ? -24.859 -2.582 5.656 1 60.56 325 ALA B O 1
ATOM 5129 N N . TYR B 1 326 ? -22.781 -2.363 4.895 1 59.5 326 TYR B N 1
ATOM 5130 C CA . TYR B 1 326 ? -22.359 -3.676 5.367 1 59.5 326 TYR B CA 1
ATOM 5131 C C . TYR B 1 326 ? -22.438 -3.766 6.887 1 59.5 326 TYR B C 1
ATOM 5133 O O . TYR B 1 326 ? -22.844 -4.801 7.434 1 59.5 326 TYR B O 1
ATOM 5141 N N . LYS B 1 327 ? -22.125 -2.828 7.684 1 54.34 327 LYS B N 1
ATOM 5142 C CA . LYS B 1 327 ? -22.188 -2.785 9.141 1 54.34 327 LYS B CA 1
ATOM 5143 C C . LYS B 1 327 ? -23.578 -3.119 9.648 1 54.34 327 LYS B C 1
ATOM 5145 O O . LYS B 1 327 ? -23.734 -3.818 10.648 1 54.34 327 LYS B O 1
ATOM 5150 N N . TYR B 1 328 ? -24.531 -2.727 9.031 1 47.72 328 TYR B N 1
ATOM 5151 C CA . TYR B 1 328 ? -25.906 -2.947 9.461 1 47.72 328 TYR B CA 1
ATOM 5152 C C . TYR B 1 328 ? -26.328 -4.387 9.203 1 47.72 328 TYR B C 1
ATOM 5154 O O . TYR B 1 328 ? -27.062 -4.977 10 1 47.72 328 TYR B O 1
ATOM 5162 N N . SER B 1 329 ? -25.906 -5.098 8.258 1 39.75 329 SER B N 1
ATOM 5163 C CA . SER B 1 329 ? -26.438 -6.445 8.023 1 39.75 329 SER B CA 1
ATOM 5164 C C . SER B 1 329 ? -25.641 -7.484 8.812 1 39.75 329 SER B C 1
ATOM 5166 O O . SER B 1 329 ? -25.859 -8.688 8.648 1 39.75 329 SER B O 1
ATOM 5168 N N . ALA B 1 330 ? -24.562 -7.465 9.398 1 38.75 330 ALA B N 1
ATOM 5169 C CA . ALA B 1 330 ? -23.719 -8.484 9.992 1 38.75 330 ALA B CA 1
ATOM 5170 C C . ALA B 1 330 ? -24.375 -9.109 11.227 1 38.75 330 ALA B C 1
ATOM 5172 O O . ALA B 1 330 ? -23.781 -9.961 11.891 1 38.75 330 ALA B O 1
ATOM 5173 N N . SER B 1 331 ? -25.406 -8.812 11.852 1 35.72 331 SER B N 1
ATOM 5174 C CA . SER B 1 331 ? -26.062 -9.641 12.859 1 35.72 331 SER B CA 1
ATOM 5175 C C . SER B 1 331 ? -26.203 -11.078 12.383 1 35.72 331 SER B C 1
ATOM 5177 O O . SER B 1 331 ? -26.609 -11.953 13.156 1 35.72 331 SER B O 1
ATOM 5179 N N . ALA B 1 332 ? -26.297 -11.391 11.133 1 31.52 332 ALA B N 1
ATOM 5180 C CA . ALA B 1 332 ? -26.656 -12.742 10.711 1 31.52 332 ALA B CA 1
ATOM 5181 C C . ALA B 1 332 ? -25.484 -13.703 10.859 1 31.52 332 ALA B C 1
ATOM 5183 O O . ALA B 1 332 ? -25.625 -14.906 10.664 1 31.52 332 ALA B O 1
ATOM 5184 N N . MET B 1 333 ? -24.172 -13.281 10.836 1 32.59 333 MET B N 1
ATOM 5185 C CA . MET B 1 333 ? -23.219 -14.391 10.805 1 32.59 333 MET B CA 1
ATOM 5186 C C . MET B 1 333 ? -23.031 -14.977 12.203 1 32.59 333 MET B C 1
ATOM 5188 O O . MET B 1 333 ? -22.172 -15.836 12.406 1 32.59 333 MET B O 1
ATOM 5192 N N . SER B 1 334 ? -23.484 -14.5 13.258 1 28.23 334 SER B N 1
ATOM 5193 C CA . SER B 1 334 ? -23.422 -15.258 14.5 1 28.23 334 SER B CA 1
ATOM 5194 C C . SER B 1 334 ? -23.906 -16.688 14.312 1 28.23 334 SER B C 1
ATOM 5196 O O . SER B 1 334 ? -24.031 -17.438 15.273 1 28.23 334 SER B O 1
ATOM 5198 N N . THR B 1 335 ? -24.297 -17.062 13.008 1 23.81 335 THR B N 1
ATOM 5199 C CA . THR B 1 335 ? -24.609 -18.484 13.156 1 23.81 335 THR B CA 1
ATOM 5200 C C . THR B 1 335 ? -23.344 -19.328 13.047 1 23.81 335 THR B C 1
ATOM 5202 O O . THR B 1 335 ? -22.5 -19.078 12.172 1 23.81 335 THR B O 1
#

Nearest PDB structures (foldseek):
  5x8h-assembly1_C  TM=8.607E-01  e=4.548E-17  Chryseobacterium sp. CA49
  3asu-assembly1_B-2  TM=8.454E-01  e=2.783E-17  Escherichia coli
  1iy8-assembly1_B  TM=8.750E-01  e=1.553E-16  Leifsonia aquatica
  3rku-assembly1_D  TM=8.518E-01  e=1.142E-16  Saccharomyces cerevisiae
  3asv-assembly1_A  TM=8.620E-01  e=1.252E-15  Escherichia coli

Secondary structure (DSSP, 8-state):
------HHHHHHHHHIIIII-TTHHHHHHHHHHHHHGGGHHHHHHHHHHHHHHHHHHHHHHHHHH----S-GGG-EEEEET-SSHHHHHHHHHHHHHT--SEEEEEESS----S-TTEEEEE--TT-HHHHHHHHHHHHHHT---SEEEE-------S--TTTS-HHHHHHHHIIIIIHHHHHHHHHHHHHHHHT-EEEEEE--GGGTS--TT-HHHHHHHHHHHHHHHHHHHHTTTSSEEEEEEEE-SB-SGGGTT---S-TTTS--B-HHHHHHHHHHHHHHT--EEEEESGGGGGGGGGGTS-HHHHHHHHHHHTHHHHHHHHHHHGGGTT-/------HHHHHHHHHIIIII-TTHHHHHHHHHHHHHGGGHHHHHHHHHHHHHHHHHHHHHHHHHH----S-GGG-EEEEETTTSHHHHHHHHHHHHHT--SEEEEEESS----S-TTEEEEE--TT-HHHHHHHHHHHHHHT---SEEEE-------S--TTTS-HHHHHHHHIIIIIHHHHHHHHHHHHHHHHT-EEEEEE--GGGTS--TT-HHHHHHHHHHHHHHHHHHHHTTTSSEEEEEEEE-SB-SGGGTT---S-TTTS--B-HHHHHHHHHHHHHHT--EEEEESGGGGGGGGGGTS-HHHHHHHHHHHTHHHHHHHHHHHGGGTT-

pLDDT: mean 88.35, std 14.74, range [23.59, 98.81]

InterPro domains:
  IPR002347 Short-chain dehydrogenase/reductase SDR [PF00106] (76-259)
  IPR002347 Short-chain dehydrogenase/reductase SDR [PR00080] (143-154)
  IPR002347 Short-chain dehydrogenase/reductase SDR [PR00080] (197-205)
  IPR002347 Short-chain dehydrogenase/reductase SDR [PR00080] (217-236)
  IPR002347 Short-chain dehydrogenase/reductase SDR [PR00081] (76-93)
  IPR002347 Short-chain dehydrogenase/reductase SDR [PR00081] (143-154)
  IPR002347 Short-chain dehydrogenase/reductase SDR [PR00081] (191-207)
  IPR002347 Short-chain dehydrogenase/reductase SDR [PR00081] (217-236)
  IPR002347 Short-chain dehydrogenase/reductase SDR [PR00081] (238-255)
  IPR020904 Short-chain dehydrogenase/reductase, conserved site [PS00061] (204-232)
  IPR036291 NAD(P)-binding domain superfamily [SSF51735] (70-317)

Sequence (670 aa):
MAPLLTVDTVLGPIYKVAFVNPYTAPVFWVVLSIILVPYAQIILWSTCIIFGAIPAILHIYRNRNARPINDWSNEIVLITGGSHGLGKQLAETLAYKHAPKKIVVLDVRPTIFNDGSISYYECDVGDQQMVQKVAERIIREEGHPTIIINNAGIVNHALSVVDTPDPEIERVIKVNLLAQFWIAKAFLPNMRKTDHGHIVTVSSVLGSSAAAFATAYCASKSGVTGFHEGLRQELLGTNIRMTCVYPGLIDTGMFTGMVHQRPWLTPHLKTSEVCNAIVTALETGRNRDVFLPFYTYVAPLLRFLPIEIGDAVREMSGANQEMLAYKYSASAMSTMAPLLTVDTVLGPIYKVAFVNPYTAPVFWVVLSIILVPYAQIILWSTCIIFGAIPAILHIYRNRNARPINDWSNEIVLITGGSHGLGKQLAETLAYKHAPKKIVVLDVRPTIFNDGSISYYECDVGDQQMVQKVAERIIREEGHPTIIINNAGIVNHALSVVDTPDPEIERVIKVNLLAQFWIAKAFLPNMRKTDHGHIVTVSSVLGSSAAAFATAYCASKSGVTGFHEGLRQELLGTNIRMTCVYPGLIDTGMFTGMVHQRPWLTPHLKTSEVCNAIVTALETGRNRDVFLPFYTYVAPLLRFLPIEIGDAVREMSGANQEMLAYKYSASAMST